Protein AF-0000000075080384 (afdb_homodimer)

Secondary structure (DSSP, 8-state):
-------PPPHHHHHHHHHHHHHHHHHHHHHHHHHHHH---HHHHHHHHHHHHHHHHHS-----PPPPHHHHHHHHHHHHHHHH-TTSHHHHHHHHHHHHHHHHHHHHHHHHHHHIIIIIHHHHHIIIIIIHHHHHHHHHHHHHHHHHHHHHHHHHTT----HHHHHHHHHHHHHHHHHHHHHHHHHHT-HHHHHHHHHHHHHHHHHHHHHHHHHHHHHHHHHHH-/-------PPPHHHHHHHHHHHHHHHHHHHHHHHHHHHH---HHHHHHHHHHHHHHHHHS-----PPPPHHHHHHHHHHHHHHHH-TTSHHHHHHHHHHHHHHHHHHHHHHHHHHHIIIIIHHHHHIIIIIIHHHHHHHHHHHHHHHHHHHHHHHHHTT----HHHHHHHHHHHHHHHHHHHHHHHHHHT-HHHHHHHHHHHHHHHHHHHHHHHHHHHHHHHHHHH-

InterPro domains:
  IPR004148 BAR domain [PF03114] (1-223)
  IPR004148 BAR domain [PS51021] (1-226)
  IPR004148 BAR domain [SM00721] (1-225)
  IPR027267 AH/BAR domain superfamily [G3DSA:1.20.1270.60] (7-226)
  IPR027267 AH/BAR domain superfamily [SSF103657] (1-223)
  IPR050384 Endophilin/SH3RF [PTHR14167] (2-221)

Nearest PDB structures (foldseek):
  2z0v-assembly1_A  TM=9.119E-01  e=9.195E-17  Homo sapiens
  2c08-assembly1_A-2  TM=9.792E-01  e=2.537E-15  Rattus norvegicus
  1zww-assembly1_A  TM=9.748E-01  e=2.133E-14  Mus musculus
  2d4c-assembly2_D  TM=8.026E-01  e=3.864E-14  Homo sapiens
  2d4c-assembly2_C  TM=8.354E-01  e=1.980E-13  Homo sapiens

Organism: Spodoptera litura (NCBI:txid69820)

Sequence (452 aa):
MGGAEGTKLDLDFVEMERKTDVTCELVEELQTKTKEFLQPNPTARAKMAAVKGISKLSGQAKSNTYPQPEGVLGDCMLLYGKKLGEDTVFSNCLIEMGEALKQMADVKYSLDDNIKQNFLEPLHHLQTKDLKEVMHHRKKLQGRRLDFDCKRRRQAKGAHIADDEIRQAEEKFAESLQLAQIGMFNLLDNDVEQVAQLTFFAESLLEYHQQCTEILKGLVSTLMEKMGGAEGTKLDLDFVEMERKTDVTCELVEELQTKTKEFLQPNPTARAKMAAVKGISKLSGQAKSNTYPQPEGVLGDCMLLYGKKLGEDTVFSNCLIEMGEALKQMADVKYSLDDNIKQNFLEPLHHLQTKDLKEVMHHRKKLQGRRLDFDCKRRRQAKGAHIADDEIRQAEEKFAESLQLAQIGMFNLLDNDVEQVAQLTFFAESLLEYHQQCTEILKGLVSTLMEK

Radius of gyration: 34.03 Å; Cα contacts (8 Å, |Δi|>4): 449; chains: 2; bounding box: 51×117×79 Å

Structure (mmCIF, N/CA/C/O backbone):
data_AF-0000000075080384-model_v1
#
loop_
_entity.id
_entity.type
_entity.pdbx_description
1 polymer 'Endophilin-A-like isoform X2'
#
loop_
_atom_site.group_PDB
_atom_site.id
_atom_site.type_symbol
_atom_site.label_atom_id
_atom_site.label_alt_id
_atom_site.label_comp_id
_atom_site.label_asym_id
_atom_site.label_entity_id
_atom_site.label_seq_id
_atom_site.pdbx_PDB_ins_code
_atom_site.Cartn_x
_atom_site.Cartn_y
_atom_site.Cartn_z
_atom_site.occupancy
_atom_site.B_iso_or_equiv
_atom_site.auth_seq_id
_atom_site.auth_comp_id
_atom_site.auth_asym_id
_atom_site.auth_atom_id
_atom_site.pdbx_PDB_model_num
ATOM 1 N N . MET A 1 1 ? -8.391 -41.812 -50.531 1 26.19 1 MET A N 1
ATOM 2 C CA . MET A 1 1 ? -7.055 -41.75 -49.938 1 26.19 1 MET A CA 1
ATOM 3 C C . MET A 1 1 ? -7.133 -41.312 -48.5 1 26.19 1 MET A C 1
ATOM 5 O O . MET A 1 1 ? -7.543 -40.188 -48.219 1 26.19 1 MET A O 1
ATOM 9 N N . GLY A 1 2 ? -7.637 -42.031 -47.5 1 33.47 2 GLY A N 1
ATOM 10 C CA . GLY A 1 2 ? -8.016 -41.75 -46.125 1 33.47 2 GLY A CA 1
ATOM 11 C C . GLY A 1 2 ? -6.879 -41.156 -45.312 1 33.47 2 GLY A C 1
ATOM 12 O O . GLY A 1 2 ? -5.781 -41.719 -45.281 1 33.47 2 GLY A O 1
ATOM 13 N N . GLY A 1 3 ? -6.598 -39.875 -45.219 1 37.41 3 GLY A N 1
ATOM 14 C CA . GLY A 1 3 ? -5.523 -39.156 -44.562 1 37.41 3 GLY A CA 1
ATOM 15 C C . GLY A 1 3 ? -5.164 -39.719 -43.219 1 37.41 3 GLY A C 1
ATOM 16 O O . GLY A 1 3 ? -6.035 -40.188 -42.469 1 37.41 3 GLY A O 1
ATOM 17 N N . ALA A 1 4 ? -4.07 -40.406 -43 1 46.38 4 ALA A N 1
ATOM 18 C CA . ALA A 1 4 ? -3.529 -40.969 -41.781 1 46.38 4 ALA A CA 1
ATOM 19 C C . ALA A 1 4 ? -3.693 -40.031 -40.594 1 46.38 4 ALA A C 1
ATOM 21 O O . ALA A 1 4 ? -3.289 -38.875 -40.688 1 46.38 4 ALA A O 1
ATOM 22 N N . GLU A 1 5 ? -4.777 -40.062 -39.906 1 49.53 5 GLU A N 1
ATOM 23 C CA . GLU A 1 5 ? -5.105 -39.281 -38.719 1 49.53 5 GLU A CA 1
ATOM 24 C C . GLU A 1 5 ? -3.955 -39.281 -37.719 1 49.53 5 GLU A C 1
ATOM 26 O O . GLU A 1 5 ? -3.24 -40.281 -37.594 1 49.53 5 GLU A O 1
ATOM 31 N N . GLY A 1 6 ? -3.264 -38.25 -37.469 1 54.41 6 GLY A N 1
ATOM 32 C CA . GLY A 1 6 ? -2.207 -38.062 -36.5 1 54.41 6 GLY A CA 1
ATOM 33 C C . GLY A 1 6 ? -2.418 -38.844 -35.219 1 54.41 6 GLY A C 1
ATOM 34 O O . GLY A 1 6 ? -3.547 -39.188 -34.875 1 54.41 6 GLY A O 1
ATOM 35 N N . THR A 1 7 ? -1.301 -39.469 -34.625 1 66.88 7 THR A N 1
ATOM 36 C CA . THR A 1 7 ? -1.314 -40.188 -33.375 1 66.88 7 THR A CA 1
ATOM 37 C C . THR A 1 7 ? -2.021 -39.406 -32.281 1 66.88 7 THR A C 1
ATOM 39 O O . THR A 1 7 ? -1.712 -38.219 -32.094 1 66.88 7 THR A O 1
ATOM 42 N N . LYS A 1 8 ? -3.152 -39.969 -31.844 1 70.06 8 LYS A N 1
ATOM 43 C CA . LYS A 1 8 ? -3.918 -39.312 -30.797 1 70.06 8 LYS A CA 1
ATOM 44 C C . LYS A 1 8 ? -3.354 -39.656 -29.406 1 70.06 8 LYS A C 1
ATOM 46 O O . LYS A 1 8 ? -2.955 -40.781 -29.156 1 70.06 8 LYS A O 1
ATOM 51 N N . LEU A 1 9 ? -3.094 -38.625 -28.719 1 74.81 9 LEU A N 1
ATOM 52 C CA . LEU A 1 9 ? -2.723 -38.812 -27.328 1 74.81 9 LEU A CA 1
ATOM 53 C C . LEU A 1 9 ? -3.955 -39.094 -26.469 1 74.81 9 LEU A C 1
ATOM 55 O O . LEU A 1 9 ? -5.062 -38.688 -26.812 1 74.81 9 LEU A O 1
ATOM 59 N N . ASP A 1 10 ? -3.826 -39.875 -25.391 1 81.31 10 ASP A N 1
ATOM 60 C CA . ASP A 1 10 ? -4.953 -40.281 -24.562 1 81.31 10 ASP A CA 1
ATOM 61 C C . ASP A 1 10 ? -5.52 -39.094 -23.781 1 81.31 10 ASP A C 1
ATOM 63 O O . ASP A 1 10 ? -4.871 -38.031 -23.672 1 81.31 10 ASP A O 1
ATOM 67 N N . LEU A 1 11 ? -6.727 -39.125 -23.422 1 81.81 11 LEU A N 1
ATOM 68 C CA . LEU A 1 11 ? -7.488 -38.062 -22.766 1 81.81 11 LEU A CA 1
ATOM 69 C C . LEU A 1 11 ? -6.816 -37.625 -21.469 1 81.81 11 LEU A C 1
ATOM 71 O O . LEU A 1 11 ? -6.832 -36.438 -21.109 1 81.81 11 LEU A O 1
ATOM 75 N N . ASP A 1 12 ? -6.207 -38.562 -20.859 1 84.81 12 ASP A N 1
ATOM 76 C CA . ASP A 1 12 ? -5.508 -38.281 -19.609 1 84.81 12 ASP A CA 1
ATOM 77 C C . ASP A 1 12 ? -4.309 -37.375 -19.859 1 84.81 12 ASP A C 1
ATOM 79 O O . ASP A 1 12 ? -4.039 -36.469 -19.062 1 84.81 12 ASP A O 1
ATOM 83 N N . PHE A 1 13 ? -3.699 -37.656 -20.922 1 89.56 13 PHE A N 1
ATOM 84 C CA . PHE A 1 13 ? -2.551 -36.844 -21.281 1 89.56 13 PHE A CA 1
ATOM 85 C C . PHE A 1 13 ? -2.99 -35.406 -21.625 1 89.56 13 PHE A C 1
ATOM 87 O O . PHE A 1 13 ? -2.369 -34.438 -21.188 1 89.56 13 PHE A O 1
ATOM 94 N N . VAL A 1 14 ? -4.066 -35.281 -22.328 1 89.88 14 VAL A N 1
ATOM 95 C CA . VAL A 1 14 ? -4.578 -34 -22.75 1 89.88 14 VAL A CA 1
ATOM 96 C C . VAL A 1 14 ? -4.98 -33.188 -21.531 1 89.88 14 VAL A C 1
ATOM 98 O O . VAL A 1 14 ? -4.719 -31.969 -21.453 1 89.88 14 VAL A O 1
ATOM 101 N N . GLU A 1 15 ? -5.574 -33.844 -20.641 1 89.12 15 GLU A N 1
ATOM 102 C CA . GLU A 1 15 ? -5.969 -33.156 -19.406 1 89.12 15 GLU A CA 1
ATOM 103 C C . GLU A 1 15 ? -4.746 -32.719 -18.609 1 89.12 15 GLU A C 1
ATOM 105 O O . GLU A 1 15 ? -4.746 -31.625 -18.031 1 89.12 15 GLU A O 1
ATOM 110 N N . MET A 1 16 ? -3.705 -33.5 -18.578 1 88.81 16 MET A N 1
ATOM 111 C CA . MET A 1 16 ? -2.457 -33.156 -17.906 1 88.81 16 MET A CA 1
ATOM 112 C C . MET A 1 16 ? -1.793 -31.969 -18.578 1 88.81 16 MET A C 1
ATOM 114 O O . MET A 1 16 ? -1.247 -31.094 -17.891 1 88.81 16 MET A O 1
ATOM 118 N N . GLU A 1 17 ? -1.895 -31.969 -19.844 1 92.5 17 GLU A N 1
ATOM 119 C CA . GLU A 1 17 ? -1.334 -30.844 -20.609 1 92.5 17 GLU A CA 1
ATOM 120 C C . GLU A 1 17 ? -2.066 -29.547 -20.297 1 92.5 17 GLU A C 1
ATOM 122 O O . GLU A 1 17 ? -1.437 -28.5 -20.109 1 92.5 17 GLU A O 1
ATOM 127 N N . ARG A 1 18 ? -3.332 -29.672 -20.297 1 93.69 18 ARG A N 1
ATOM 128 C CA . ARG A 1 18 ? -4.141 -28.5 -19.984 1 93.69 18 ARG A CA 1
ATOM 129 C C . ARG A 1 18 ? -3.795 -27.953 -18.609 1 93.69 18 ARG A C 1
ATOM 131 O O . ARG A 1 18 ? -3.588 -26.734 -18.469 1 93.69 18 ARG A O 1
ATOM 138 N N . LYS A 1 19 ? -3.746 -28.781 -17.625 1 91.94 19 LYS A N 1
ATOM 139 C CA . LYS A 1 19 ? -3.434 -28.375 -16.266 1 91.94 19 LYS A CA 1
ATOM 140 C C . LYS A 1 19 ? -2.029 -27.781 -16.172 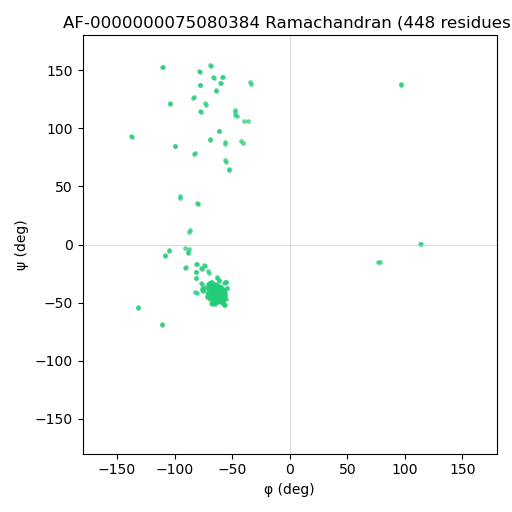1 91.94 19 LYS A C 1
ATOM 142 O O . LYS A 1 19 ? -1.794 -26.828 -15.422 1 91.94 19 LYS A O 1
ATOM 147 N N . THR A 1 20 ? -1.135 -28.391 -16.891 1 94.38 20 THR A N 1
ATOM 148 C CA . THR A 1 20 ? 0.233 -27.891 -16.922 1 94.38 20 THR A CA 1
ATOM 149 C C . THR A 1 20 ? 0.277 -26.484 -17.516 1 94.38 20 THR A C 1
ATOM 151 O O . THR A 1 20 ? 0.967 -25.594 -16.984 1 94.38 20 THR A O 1
ATOM 154 N N . ASP A 1 21 ? -0.479 -26.281 -18.594 1 95.56 21 ASP A N 1
ATOM 155 C CA . ASP A 1 21 ? -0.551 -24.969 -19.219 1 95.56 21 ASP A CA 1
ATOM 156 C C . ASP A 1 21 ? -1.121 -23.938 -18.25 1 95.56 21 ASP A C 1
ATOM 158 O O . ASP A 1 21 ? -0.59 -22.828 -18.125 1 95.56 21 ASP A O 1
ATOM 162 N N . VAL A 1 22 ? -2.156 -24.328 -17.609 1 95.44 22 VAL A N 1
ATOM 163 C CA . VAL A 1 22 ? -2.783 -23.438 -16.641 1 95.44 22 VAL A CA 1
ATOM 164 C C . VAL A 1 22 ? -1.802 -23.125 -15.508 1 95.44 22 VAL A C 1
ATOM 166 O O . VAL A 1 22 ? -1.709 -21.984 -15.055 1 95.44 22 VAL A O 1
ATOM 169 N N . THR A 1 23 ? -1.086 -24.125 -15.008 1 94.31 23 THR A N 1
ATOM 170 C CA . THR A 1 23 ? -0.112 -23.953 -13.938 1 94.31 23 THR A CA 1
ATOM 171 C C . THR A 1 23 ? 0.989 -22.984 -14.359 1 94.31 23 THR A C 1
ATOM 173 O O . THR A 1 23 ? 1.438 -22.156 -13.562 1 94.31 23 THR A O 1
ATOM 176 N N . CYS A 1 24 ? 1.375 -23.109 -15.625 1 95.31 24 CYS A N 1
ATOM 177 C CA . CYS A 1 24 ? 2.393 -22.203 -16.141 1 95.31 24 CYS A CA 1
ATOM 178 C C . CYS A 1 24 ? 1.917 -20.75 -16.094 1 95.31 24 CYS A C 1
ATOM 180 O O . CYS A 1 24 ? 2.641 -19.875 -15.625 1 95.31 24 CYS A O 1
ATOM 182 N N . GLU A 1 25 ? 0.734 -20.531 -16.531 1 96.69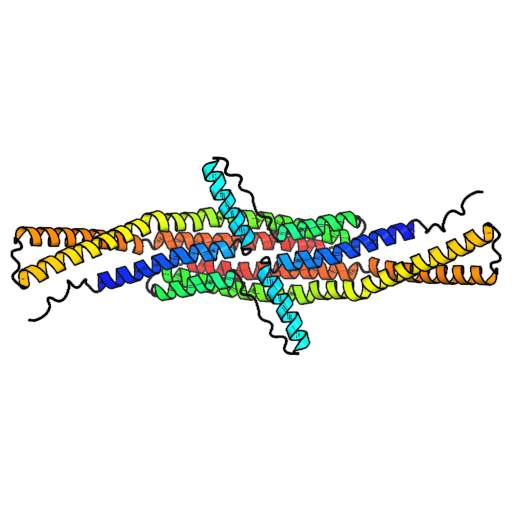 25 GLU A N 1
ATOM 183 C CA . GLU A 1 25 ? 0.151 -19.188 -16.5 1 96.69 25 GLU A CA 1
ATOM 184 C C . GLU A 1 25 ? -0.024 -18.703 -15.062 1 96.69 25 GLU A C 1
ATOM 186 O O . GLU A 1 25 ? 0.264 -17.531 -14.758 1 96.69 25 GLU A O 1
ATOM 191 N N . LEU A 1 26 ? -0.497 -19.594 -14.25 1 96.62 26 LEU A N 1
ATOM 192 C CA . LEU A 1 26 ? -0.732 -19.266 -12.852 1 96.62 26 LEU A CA 1
ATOM 193 C C . LEU A 1 26 ? 0.55 -18.797 -12.18 1 96.62 26 LEU A C 1
ATOM 195 O O . LEU A 1 26 ? 0.556 -17.75 -11.516 1 96.62 26 LEU A O 1
ATOM 199 N N . VAL A 1 27 ? 1.599 -19.562 -12.344 1 96.5 27 VAL A N 1
ATOM 200 C CA . VAL A 1 27 ? 2.865 -19.25 -11.68 1 96.5 27 VAL A CA 1
ATOM 201 C C . VAL A 1 27 ? 3.367 -17.891 -12.148 1 96.5 27 VAL A C 1
ATOM 203 O O . VAL A 1 27 ? 3.836 -17.078 -11.336 1 96.5 27 VAL A O 1
ATOM 206 N N . GLU A 1 28 ? 3.176 -17.609 -13.398 1 96.88 28 GLU A N 1
ATOM 207 C CA . GLU A 1 28 ? 3.602 -16.328 -13.945 1 96.88 28 GLU A CA 1
ATOM 208 C C . GLU A 1 28 ? 2.771 -15.18 -13.383 1 96.88 28 GLU A C 1
ATOM 210 O O . GLU A 1 28 ? 3.322 -14.195 -12.883 1 96.88 28 GLU A O 1
ATOM 215 N N . GLU A 1 29 ? 1.523 -15.297 -13.43 1 97.62 29 GLU A N 1
ATOM 216 C CA . GLU A 1 29 ? 0.622 -14.234 -12.992 1 97.62 29 GLU A CA 1
ATOM 217 C C . GLU A 1 29 ? 0.687 -14.047 -11.477 1 97.62 29 GLU A C 1
ATOM 219 O O . GLU A 1 29 ? 0.589 -12.922 -10.984 1 97.62 29 GLU A O 1
ATOM 224 N N . LEU A 1 30 ? 0.825 -15.141 -10.758 1 97.31 30 LEU A N 1
ATOM 225 C CA . LEU A 1 30 ? 0.91 -15.078 -9.305 1 97.31 30 LEU A CA 1
ATOM 226 C C . LEU A 1 30 ? 2.133 -14.281 -8.867 1 97.31 30 LEU A C 1
ATOM 228 O O . LEU A 1 30 ? 2.053 -13.477 -7.934 1 97.31 30 LEU A O 1
ATOM 232 N N . GLN A 1 31 ? 3.223 -14.516 -9.531 1 97.06 31 GLN A N 1
ATOM 233 C CA . GLN A 1 31 ? 4.43 -13.75 -9.234 1 97.06 31 GLN A CA 1
ATOM 234 C C . GLN A 1 31 ? 4.227 -12.266 -9.5 1 97.06 31 GLN A C 1
ATOM 236 O O . GLN A 1 31 ? 4.555 -11.422 -8.664 1 97.06 31 GLN A O 1
ATOM 241 N N . THR A 1 32 ? 3.639 -11.984 -10.633 1 97 32 THR A N 1
ATOM 242 C CA . THR A 1 32 ? 3.439 -10.602 -11.062 1 97 32 THR A CA 1
ATOM 243 C C . THR A 1 32 ? 2.506 -9.867 -10.109 1 97 32 THR A C 1
ATOM 245 O O . THR A 1 32 ? 2.83 -8.781 -9.633 1 97 32 THR A O 1
ATOM 248 N N . LYS A 1 33 ? 1.395 -10.461 -9.789 1 97.62 33 LYS A N 1
ATOM 249 C CA . LYS A 1 33 ? 0.391 -9.812 -8.953 1 97.62 33 LYS A CA 1
ATOM 250 C C . LYS A 1 33 ? 0.869 -9.695 -7.508 1 97.62 33 LYS A C 1
ATOM 252 O O . LYS A 1 33 ? 0.539 -8.734 -6.812 1 97.62 33 LYS A O 1
ATOM 257 N N . THR A 1 34 ? 1.646 -10.695 -7.039 1 97.81 34 THR A N 1
ATOM 258 C CA . THR A 1 34 ? 2.197 -10.625 -5.691 1 97.81 34 THR A CA 1
ATOM 259 C C . THR A 1 34 ? 3.191 -9.477 -5.574 1 97.81 34 THR A C 1
ATOM 261 O O . THR A 1 34 ? 3.193 -8.75 -4.578 1 97.81 34 THR A O 1
ATOM 264 N N . LYS A 1 35 ? 4.012 -9.312 -6.609 1 95.19 35 LYS A N 1
ATOM 265 C CA . LYS A 1 35 ? 4.953 -8.195 -6.621 1 95.19 35 LYS A CA 1
ATOM 266 C C . LYS A 1 35 ? 4.219 -6.855 -6.594 1 95.19 35 LYS A C 1
ATOM 268 O O . LYS A 1 35 ? 4.629 -5.934 -5.887 1 95.19 35 LYS A O 1
ATOM 273 N N . GLU A 1 36 ? 3.137 -6.766 -7.355 1 94.19 36 GLU A N 1
ATOM 274 C CA . GLU A 1 36 ? 2.318 -5.559 -7.371 1 94.19 36 GLU A CA 1
ATOM 275 C C . GLU A 1 36 ? 1.679 -5.305 -6.008 1 94.19 36 GLU A C 1
ATOM 277 O O . GLU A 1 36 ? 1.569 -4.16 -5.57 1 94.19 36 GLU A O 1
ATOM 282 N N . PHE A 1 37 ? 1.276 -6.395 -5.359 1 96.31 37 PHE A N 1
ATOM 283 C CA . PHE A 1 37 ? 0.683 -6.324 -4.027 1 96.31 37 PHE A CA 1
ATOM 284 C C . PHE A 1 37 ? 1.682 -5.773 -3.018 1 96.31 37 PHE A C 1
ATOM 286 O O . PHE A 1 37 ? 1.345 -4.895 -2.219 1 96.31 37 PHE A O 1
ATOM 293 N N . LEU A 1 38 ? 2.898 -6.246 -3.129 1 94.38 38 LEU A N 1
ATOM 294 C CA . LEU A 1 38 ? 3.928 -5.84 -2.178 1 94.38 38 LEU A CA 1
ATOM 295 C C . LEU A 1 38 ? 4.391 -4.414 -2.457 1 94.38 38 LEU A C 1
ATOM 297 O O . LEU A 1 38 ? 4.676 -3.654 -1.527 1 94.38 38 LEU A O 1
ATOM 301 N N . GLN A 1 39 ? 4.461 -4.109 -3.777 1 91.88 39 GLN A N 1
ATOM 302 C CA . GLN A 1 39 ? 4.898 -2.791 -4.227 1 91.88 39 GLN A CA 1
ATOM 303 C C . GLN A 1 39 ? 4.027 -2.277 -5.367 1 91.88 39 GLN A C 1
ATOM 305 O O . GLN A 1 39 ? 4.355 -2.473 -6.539 1 91.88 39 GLN A O 1
ATOM 310 N N . PRO A 1 40 ? 3.025 -1.54 -4.977 1 90.31 40 PRO A N 1
ATOM 311 C CA . PRO A 1 40 ? 2.053 -1.108 -5.984 1 90.31 40 PRO A CA 1
ATOM 312 C C . PRO A 1 40 ? 2.6 -0.017 -6.902 1 90.31 40 PRO A C 1
ATOM 314 O O . PRO A 1 40 ? 2.029 0.242 -7.965 1 90.31 40 PRO A O 1
ATOM 317 N N . ASN A 1 41 ? 3.635 0.675 -6.547 1 87.25 41 ASN A N 1
ATOM 318 C CA . ASN A 1 41 ? 4.234 1.712 -7.379 1 87.25 41 ASN A CA 1
ATOM 319 C C . ASN A 1 41 ? 5.086 1.111 -8.5 1 87.25 41 ASN A C 1
ATOM 321 O O . ASN A 1 41 ? 6.121 0.499 -8.234 1 87.25 41 ASN A O 1
ATOM 325 N N . PRO A 1 42 ? 4.68 1.29 -9.672 1 86.56 42 PRO A N 1
ATOM 326 C CA . PRO A 1 42 ? 5.41 0.686 -10.781 1 86.56 42 PRO A CA 1
ATOM 327 C C . PRO A 1 42 ? 6.836 1.222 -10.914 1 86.56 42 PRO A C 1
ATOM 329 O O . PRO A 1 42 ? 7.746 0.478 -11.289 1 86.56 42 PRO A O 1
ATOM 332 N N . THR A 1 43 ? 7 2.479 -10.609 1 84.06 43 THR A N 1
ATOM 333 C CA . THR A 1 43 ? 8.328 3.078 -10.695 1 84.06 43 THR A CA 1
ATOM 334 C C . THR A 1 43 ? 9.266 2.463 -9.656 1 84.06 43 THR A C 1
ATOM 336 O O . THR A 1 43 ? 10.43 2.18 -9.961 1 84.06 43 THR A O 1
ATOM 339 N N . ALA A 1 44 ? 8.758 2.275 -8.508 1 82.94 44 ALA A N 1
ATOM 340 C CA . ALA A 1 44 ? 9.547 1.651 -7.453 1 82.94 44 ALA A CA 1
ATOM 341 C C . ALA A 1 44 ? 9.914 0.215 -7.816 1 82.94 44 ALA A C 1
ATOM 343 O O . ALA A 1 44 ? 11.047 -0.218 -7.594 1 82.94 44 ALA A O 1
ATOM 344 N N . ARG A 1 45 ? 9 -0.461 -8.43 1 84.56 45 ARG A N 1
ATOM 345 C CA . ARG A 1 45 ? 9.242 -1.843 -8.828 1 84.56 45 ARG A CA 1
ATOM 346 C C . ARG A 1 45 ? 10.32 -1.917 -9.906 1 84.56 45 ARG A C 1
ATOM 348 O O . ARG A 1 45 ? 11.188 -2.795 -9.867 1 84.56 45 ARG A O 1
ATOM 355 N N . ALA A 1 46 ? 10.219 -1.034 -10.836 1 83.5 46 ALA A N 1
ATOM 356 C CA . ALA A 1 46 ? 11.195 -0.988 -11.914 1 83.5 46 ALA A CA 1
ATOM 357 C C . ALA A 1 46 ? 12.594 -0.688 -11.383 1 83.5 46 ALA A C 1
ATOM 359 O O . ALA A 1 46 ? 13.578 -1.286 -11.82 1 83.5 46 ALA A O 1
ATOM 360 N N . LYS A 1 47 ? 12.664 0.236 -10.516 1 81.5 47 LYS A N 1
ATOM 361 C CA . LYS A 1 47 ? 13.945 0.596 -9.906 1 81.5 47 LYS A CA 1
ATOM 362 C C . LYS A 1 47 ? 14.531 -0.578 -9.133 1 81.5 47 LYS A C 1
ATOM 364 O O . LYS A 1 47 ? 15.734 -0.84 -9.211 1 81.5 47 LYS A O 1
ATOM 369 N N . MET A 1 48 ? 13.719 -1.229 -8.43 1 79.69 48 MET A N 1
ATOM 370 C CA . MET A 1 48 ? 14.156 -2.387 -7.656 1 79.69 48 MET A CA 1
ATOM 371 C C . MET A 1 48 ? 14.688 -3.484 -8.57 1 79.69 48 MET A C 1
ATOM 373 O O . MET A 1 48 ? 15.695 -4.125 -8.266 1 79.69 48 MET A O 1
ATOM 377 N N . ALA A 1 49 ? 14 -3.693 -9.633 1 78.06 49 ALA A N 1
ATOM 378 C CA . ALA A 1 49 ? 14.422 -4.695 -10.609 1 78.06 49 ALA A CA 1
ATOM 379 C C . ALA A 1 49 ? 15.773 -4.332 -11.219 1 78.06 49 ALA A C 1
ATOM 381 O O . ALA A 1 49 ? 16.625 -5.199 -11.414 1 78.06 49 ALA A O 1
ATOM 382 N N . ALA A 1 50 ? 15.922 -3.051 -11.438 1 77 50 ALA A N 1
ATOM 383 C CA . ALA A 1 50 ? 17.172 -2.562 -12.008 1 77 50 ALA A CA 1
ATOM 384 C C . ALA A 1 50 ? 18.344 -2.762 -11.039 1 77 50 ALA A C 1
ATOM 386 O O . ALA A 1 50 ? 19.422 -3.213 -11.438 1 77 50 ALA A O 1
ATOM 387 N N . VAL A 1 51 ? 18.141 -2.41 -9.836 1 76.38 51 VAL A N 1
ATOM 388 C CA . VAL A 1 51 ? 19.188 -2.518 -8.82 1 76.38 51 VAL A CA 1
ATOM 389 C C . VAL A 1 51 ? 19.562 -3.98 -8.625 1 76.38 51 VAL A C 1
ATOM 391 O O . VAL A 1 51 ? 20.75 -4.305 -8.484 1 76.38 51 VAL A O 1
ATOM 394 N N . LYS A 1 52 ? 18.578 -4.836 -8.578 1 75.81 52 LYS A N 1
ATOM 395 C CA . LYS A 1 52 ? 18.844 -6.266 -8.438 1 75.81 52 LYS A CA 1
ATOM 396 C C . LYS A 1 52 ? 19.703 -6.781 -9.594 1 75.81 52 LYS A C 1
ATOM 398 O O . LYS A 1 52 ? 20.609 -7.602 -9.391 1 75.81 52 LYS A O 1
ATOM 403 N N . GLY A 1 53 ? 19.391 -6.32 -10.719 1 72.31 53 GLY A N 1
ATOM 404 C CA . GLY A 1 53 ? 20.203 -6.699 -11.867 1 72.31 53 GLY A CA 1
ATOM 405 C C . GLY A 1 53 ? 21.656 -6.281 -11.742 1 72.31 53 GLY A C 1
ATOM 406 O O . GLY A 1 53 ? 22.562 -7.082 -11.992 1 72.31 53 GLY A O 1
ATOM 407 N N . ILE A 1 54 ? 21.828 -5.102 -11.297 1 68.44 54 ILE A N 1
ATOM 408 C CA . ILE A 1 54 ? 23.172 -4.547 -11.156 1 68.44 54 ILE A CA 1
ATOM 409 C C . ILE A 1 54 ? 23.906 -5.258 -10.023 1 68.44 54 ILE A C 1
ATOM 411 O O . ILE A 1 54 ? 25.109 -5.555 -10.141 1 68.44 54 ILE A O 1
ATOM 415 N N . SER A 1 55 ? 23.234 -5.398 -8.961 1 68.62 55 SER A N 1
ATOM 416 C CA . SER A 1 55 ? 23.859 -6.062 -7.82 1 68.62 55 SER A CA 1
ATOM 417 C C . SER A 1 55 ? 24.328 -7.461 -8.188 1 68.62 55 SER A C 1
ATOM 419 O O . SER A 1 55 ? 25.391 -7.906 -7.719 1 68.62 55 SER A O 1
ATOM 421 N N . LYS A 1 56 ? 23.578 -8.172 -8.844 1 67.38 56 LYS A N 1
ATOM 422 C CA . LYS A 1 56 ? 23.984 -9.5 -9.305 1 67.38 56 LYS A CA 1
ATOM 423 C C . LYS A 1 56 ? 25.266 -9.422 -10.117 1 67.38 56 LYS A C 1
ATOM 425 O O . LYS A 1 56 ? 26.156 -10.273 -9.969 1 67.38 56 LYS A O 1
ATOM 430 N N . LEU A 1 57 ? 25.344 -8.273 -10.789 1 64.88 57 LEU A N 1
ATOM 431 C CA . LEU A 1 57 ? 26.531 -8.094 -11.633 1 64.88 57 LEU A CA 1
ATOM 432 C C . LEU A 1 57 ? 27.719 -7.617 -10.797 1 64.88 57 LEU A C 1
ATOM 434 O O . LEU A 1 57 ? 28.859 -8.008 -11.062 1 64.88 57 LEU A O 1
ATOM 438 N N . SER A 1 58 ? 27.422 -6.73 -9.914 1 62.19 58 SER A N 1
ATOM 439 C CA . SER A 1 58 ? 28.5 -6.117 -9.156 1 62.19 58 SER A CA 1
ATOM 440 C C . SER A 1 58 ? 28.828 -6.926 -7.906 1 62.19 58 SER A C 1
ATOM 442 O O . SER A 1 58 ? 29.906 -6.777 -7.332 1 62.19 58 SER A O 1
ATOM 444 N N . GLY A 1 59 ? 28.062 -7.969 -7.551 1 61.19 59 GLY A N 1
ATOM 445 C CA . GLY A 1 59 ? 28.266 -8.789 -6.363 1 61.19 59 GLY A CA 1
ATOM 446 C C . GLY A 1 59 ? 27.797 -8.117 -5.09 1 61.19 59 GLY A C 1
ATOM 447 O O . GLY A 1 59 ? 27.875 -8.695 -4.008 1 61.19 59 GLY A O 1
ATOM 448 N N . GLN A 1 60 ? 27.562 -6.812 -5.164 1 54.97 60 GLN A N 1
ATOM 449 C CA . GLN A 1 60 ? 27.172 -6.145 -3.928 1 54.97 60 GLN A CA 1
ATOM 450 C C . GLN A 1 60 ? 25.656 -5.953 -3.861 1 54.97 60 GLN A C 1
ATOM 452 O O . GLN A 1 60 ? 25.062 -5.324 -4.742 1 54.97 60 GLN A O 1
ATOM 457 N N . ALA A 1 61 ? 24.938 -6.914 -3.418 1 49.94 61 ALA A N 1
ATOM 458 C CA . ALA A 1 61 ? 23.5 -6.836 -3.248 1 49.94 61 ALA A CA 1
ATOM 459 C C . ALA A 1 61 ? 23.109 -5.668 -2.348 1 49.94 61 ALA A C 1
ATOM 461 O O . ALA A 1 61 ? 23.422 -5.668 -1.152 1 49.94 61 ALA A O 1
ATOM 462 N N . LYS A 1 62 ? 23.188 -4.344 -2.787 1 51 62 LYS A N 1
ATOM 463 C CA . LYS A 1 62 ? 22.656 -3.299 -1.915 1 51 62 LYS A CA 1
ATOM 464 C C . LYS A 1 62 ? 21.141 -3.371 -1.833 1 51 62 LYS A C 1
ATOM 466 O O . LYS A 1 62 ? 20.469 -3.447 -2.857 1 51 62 LYS A O 1
ATOM 471 N N . SER A 1 63 ? 20.609 -4.059 -0.938 1 53 63 SER A N 1
ATOM 472 C CA . SER A 1 63 ? 19.172 -4.098 -0.701 1 53 63 SER A CA 1
ATOM 473 C C . SER A 1 63 ? 18.594 -2.691 -0.537 1 53 63 SER A C 1
ATOM 475 O O . SER A 1 63 ? 18.719 -2.09 0.533 1 53 63 SER A O 1
ATOM 477 N N . ASN A 1 64 ? 18.688 -1.896 -1.641 1 55.59 64 ASN A N 1
ATOM 478 C CA . ASN A 1 64 ? 18.062 -0.587 -1.49 1 55.59 64 ASN A CA 1
ATOM 479 C C . ASN A 1 64 ? 16.562 -0.708 -1.231 1 55.59 64 ASN A C 1
ATOM 481 O O . ASN A 1 64 ? 15.82 -1.191 -2.088 1 55.59 64 ASN A O 1
ATOM 485 N N . THR A 1 65 ? 16.172 -0.639 0.06 1 71.94 65 THR A N 1
ATOM 486 C CA . THR A 1 65 ? 14.766 -0.759 0.427 1 71.94 65 THR A CA 1
ATOM 487 C C . THR A 1 65 ? 14 0.504 0.047 1 71.94 65 THR A C 1
ATOM 489 O O . THR A 1 65 ? 14.539 1.611 0.124 1 71.94 65 THR A O 1
ATOM 492 N N . TYR A 1 66 ? 13.023 0.444 -0.768 1 79.5 66 TYR A N 1
ATOM 493 C CA . TYR A 1 66 ? 12.109 1.529 -1.099 1 79.5 66 TYR A CA 1
ATOM 494 C C . TYR A 1 66 ? 11.383 2.031 0.145 1 79.5 66 TYR A C 1
ATOM 496 O O . TYR A 1 66 ? 11.055 1.247 1.04 1 79.5 66 TYR A O 1
ATOM 504 N N . PRO A 1 67 ? 11.312 3.285 0.129 1 90.69 67 PRO A N 1
ATOM 505 C CA . PRO A 1 67 ? 10.602 3.805 1.299 1 90.69 67 PRO A CA 1
ATOM 506 C C . PRO A 1 67 ? 9.133 3.373 1.339 1 90.69 67 PRO A C 1
ATOM 508 O O . PRO A 1 67 ? 8.438 3.459 0.326 1 90.69 67 PRO A O 1
ATOM 511 N N . GLN A 1 68 ? 8.75 2.922 2.463 1 93.69 68 GLN A N 1
ATOM 512 C CA . GLN A 1 68 ? 7.352 2.566 2.67 1 93.69 68 GLN A CA 1
ATOM 513 C C . GLN A 1 68 ? 6.496 3.811 2.898 1 93.69 68 GLN A C 1
ATOM 515 O O . GLN A 1 68 ? 6.918 4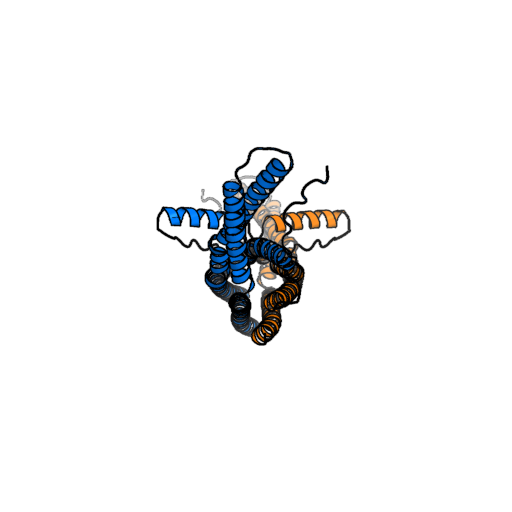.738 3.592 1 93.69 68 GLN A O 1
ATOM 520 N N . PRO A 1 69 ? 5.332 3.857 2.287 1 95.31 69 PRO A N 1
ATOM 521 C CA . PRO A 1 69 ? 4.465 5.02 2.484 1 95.31 69 PRO A CA 1
ATOM 522 C C . PRO A 1 69 ? 4.184 5.305 3.959 1 95.31 69 PRO A C 1
ATOM 524 O O . PRO A 1 69 ? 4.094 6.469 4.359 1 95.31 69 PRO A O 1
ATOM 527 N N . GLU A 1 70 ? 4.023 4.23 4.773 1 96.69 70 GLU A N 1
ATOM 528 C CA . GLU A 1 70 ? 3.83 4.391 6.211 1 96.69 70 GLU A CA 1
ATOM 529 C C . GLU A 1 70 ? 4.996 5.145 6.844 1 96.69 70 GLU A C 1
ATOM 531 O O . GLU A 1 70 ? 4.789 6.039 7.668 1 96.69 70 GLU A O 1
ATOM 536 N N . GLY A 1 71 ? 6.184 4.762 6.422 1 97.44 71 GLY A N 1
ATOM 537 C CA . GLY A 1 71 ? 7.375 5.41 6.957 1 97.44 71 GLY A CA 1
ATOM 538 C C . GLY A 1 71 ? 7.504 6.863 6.535 1 97.44 71 GLY A C 1
ATOM 539 O O . GLY A 1 71 ? 7.906 7.711 7.336 1 97.44 71 GLY A O 1
ATOM 540 N N . VAL A 1 72 ? 7.148 7.164 5.352 1 97.44 72 VAL A N 1
ATOM 541 C CA . VAL A 1 72 ? 7.227 8.516 4.812 1 97.44 72 VAL A CA 1
ATOM 542 C C . VAL A 1 72 ? 6.246 9.422 5.551 1 97.44 72 VAL A C 1
ATOM 544 O O . VAL A 1 72 ? 6.602 10.531 5.957 1 97.44 72 VAL A O 1
ATOM 547 N N . LEU A 1 73 ? 5.059 8.914 5.707 1 98.31 73 LEU A N 1
ATOM 548 C CA . LEU A 1 73 ? 4.062 9.664 6.461 1 98.31 73 LEU A CA 1
ATOM 549 C C . LEU A 1 73 ? 4.504 9.859 7.91 1 98.31 73 LEU A C 1
ATOM 551 O O . LEU A 1 73 ? 4.355 10.945 8.469 1 98.31 73 LEU A O 1
ATOM 555 N N . GLY A 1 74 ? 5.062 8.766 8.461 1 98.62 74 GLY A N 1
ATOM 556 C CA . GLY A 1 74 ? 5.586 8.867 9.812 1 98.62 74 GLY A CA 1
ATOM 557 C C . GLY A 1 74 ? 6.668 9.914 9.961 1 98.62 74 GLY A C 1
ATOM 558 O O . GLY A 1 74 ? 6.645 10.711 10.898 1 98.62 74 GLY A O 1
ATOM 559 N N . ASP A 1 75 ? 7.566 10.016 9.016 1 98.38 75 ASP A N 1
ATOM 560 C CA . ASP A 1 75 ? 8.641 11 9.016 1 98.38 75 ASP A CA 1
ATOM 561 C C . ASP A 1 75 ? 8.094 12.422 8.969 1 98.38 75 ASP A C 1
ATOM 563 O O . ASP A 1 75 ? 8.602 13.312 9.633 1 98.38 75 ASP A O 1
ATOM 567 N N . CYS A 1 76 ? 7.078 12.578 8.18 1 98.25 76 CYS A N 1
ATOM 568 C CA . CYS A 1 76 ? 6.426 13.875 8.055 1 98.25 76 CYS A CA 1
ATOM 569 C C . CYS A 1 76 ? 5.852 14.32 9.398 1 98.25 76 CYS A C 1
ATOM 571 O O . CYS A 1 76 ? 6.066 15.461 9.82 1 98.25 76 CYS A O 1
ATOM 573 N N . MET A 1 77 ? 5.176 13.438 10.086 1 98.06 77 MET A N 1
ATOM 574 C CA . MET A 1 77 ? 4.547 13.758 11.367 1 98.06 77 MET A CA 1
ATOM 575 C C . MET A 1 77 ? 5.594 14.031 12.438 1 98.06 77 MET A C 1
ATOM 577 O O . MET A 1 77 ? 5.438 14.953 13.242 1 98.06 77 MET A O 1
ATOM 581 N N . LEU A 1 78 ? 6.703 13.281 12.336 1 98.06 78 LEU A N 1
ATOM 582 C CA . LEU A 1 78 ? 7.789 13.492 13.289 1 98.06 78 LEU A CA 1
ATOM 583 C C . LEU A 1 78 ? 8.453 14.844 13.07 1 98.06 78 LEU A C 1
ATOM 585 O O . LEU A 1 78 ? 8.703 15.586 14.023 1 98.06 78 LEU A O 1
ATOM 589 N N . LEU A 1 79 ? 8.688 15.109 11.82 1 97.88 79 LEU A N 1
ATOM 590 C CA . LEU A 1 79 ? 9.352 16.359 11.461 1 97.88 79 LEU A CA 1
ATOM 591 C C . LEU A 1 79 ? 8.555 17.562 11.953 1 97.88 79 LEU A C 1
ATOM 593 O O . LEU A 1 79 ? 9.078 18.406 12.688 1 97.88 79 LEU A O 1
ATOM 597 N N . TYR A 1 80 ? 7.305 17.578 11.672 1 96.94 80 TYR A N 1
ATOM 598 C CA . TYR A 1 80 ? 6.496 18.766 11.961 1 96.94 80 TYR A CA 1
ATOM 599 C C . TYR A 1 80 ? 6.074 18.781 13.43 1 96.94 80 TYR A C 1
ATOM 601 O O . TYR A 1 80 ? 5.867 19.844 14.008 1 96.94 80 TYR A O 1
ATOM 609 N N . GLY A 1 81 ? 5.934 17.562 14.031 1 95.62 81 GLY A N 1
ATOM 610 C CA . GLY A 1 81 ? 5.734 17.547 15.469 1 95.62 81 GLY A CA 1
ATOM 611 C C . GLY A 1 81 ? 6.855 18.219 16.234 1 95.62 81 GLY A C 1
ATOM 612 O O . GLY A 1 81 ? 6.605 18.969 17.188 1 95.62 81 GLY A O 1
ATOM 613 N N . LYS A 1 82 ? 8.039 18.016 15.789 1 95.94 82 LYS A N 1
ATOM 614 C CA . LYS A 1 82 ? 9.219 18.609 16.422 1 95.94 82 LYS A CA 1
ATOM 615 C C . LYS A 1 82 ? 9.336 20.078 16.078 1 95.94 82 LYS A C 1
ATOM 617 O O . LYS A 1 82 ? 9.68 20.906 16.938 1 95.94 82 LYS A O 1
ATOM 622 N N . LYS A 1 83 ? 9 20.453 14.844 1 95.06 83 LYS A N 1
ATOM 623 C CA . LYS A 1 83 ? 9.078 21.844 14.391 1 95.06 83 LYS A CA 1
ATOM 624 C C . LYS A 1 83 ? 8.102 22.734 15.156 1 95.06 83 LYS A C 1
ATOM 626 O O . LYS A 1 83 ? 8.383 23.906 15.398 1 95.06 83 LYS A O 1
ATOM 631 N N . LEU A 1 84 ? 6.891 22.156 15.508 1 91.56 84 LEU A N 1
ATOM 632 C CA . LEU A 1 84 ? 5.883 22.922 16.25 1 91.56 84 LEU A CA 1
ATOM 633 C C . LEU A 1 84 ? 6.328 23.156 17.688 1 91.56 84 LEU A C 1
ATOM 635 O O . LEU A 1 84 ? 5.918 24.141 18.297 1 91.56 84 LEU A O 1
ATOM 639 N N . GLY A 1 85 ? 7.18 22.375 18.203 1 87.12 85 GLY A N 1
ATOM 640 C CA . GLY A 1 85 ? 7.566 22.406 19.609 1 87.12 85 GLY A CA 1
ATOM 641 C C . GLY A 1 85 ? 6.816 21.391 20.453 1 87.12 85 GLY A C 1
ATOM 642 O O . GLY A 1 85 ? 5.656 21.078 20.172 1 87.12 85 GLY A O 1
ATOM 643 N N . GLU A 1 86 ? 7.508 20.688 21.359 1 79.69 86 GLU A N 1
ATOM 644 C CA . GLU A 1 86 ? 6.938 19.609 22.172 1 79.69 86 GLU A CA 1
ATOM 645 C C . GLU A 1 86 ? 6.152 20.172 23.359 1 79.69 86 GLU A C 1
ATOM 647 O O . GLU A 1 86 ? 6.055 19.516 24.406 1 79.69 86 GLU A O 1
ATOM 652 N N . ASP A 1 87 ? 5.535 21.312 23.016 1 84.06 87 ASP A N 1
ATOM 653 C CA . ASP A 1 87 ? 4.871 21.984 24.141 1 84.06 87 ASP A CA 1
ATOM 654 C C . ASP A 1 87 ? 3.354 21.859 24.016 1 84.06 87 ASP A C 1
ATOM 656 O O . ASP A 1 87 ? 2.627 22.281 24.922 1 84.06 87 ASP A O 1
ATOM 660 N N . THR A 1 88 ? 2.865 21.375 22.875 1 85.69 88 THR A N 1
ATOM 661 C CA . THR A 1 88 ? 1.422 21.219 22.719 1 85.69 88 THR A CA 1
ATOM 662 C C . THR A 1 88 ? 1.032 19.75 22.688 1 85.69 88 THR A C 1
ATOM 664 O O . THR A 1 88 ? 1.842 18.891 22.312 1 85.69 88 THR A O 1
ATOM 667 N N . VAL A 1 89 ? -0.157 19.484 23.094 1 91.44 89 VAL A N 1
ATOM 668 C CA . VAL A 1 89 ? -0.668 18.125 23.062 1 91.44 89 VAL A CA 1
ATOM 669 C C . VAL A 1 89 ? -0.694 17.594 21.641 1 91.44 89 VAL A C 1
ATOM 671 O O . VAL A 1 89 ? -0.348 16.438 21.375 1 91.44 89 VAL A O 1
ATOM 674 N N . PHE A 1 90 ? -1.002 18.484 20.75 1 93 90 PHE A N 1
ATOM 675 C CA . PHE A 1 90 ? -1.1 18.109 19.344 1 93 90 PHE A CA 1
ATOM 676 C C . PHE A 1 90 ? 0.259 17.672 18.797 1 93 90 PHE A C 1
ATOM 678 O O . PHE A 1 90 ? 0.371 16.641 18.141 1 93 90 PHE A O 1
ATOM 685 N N . SER A 1 91 ? 1.252 18.5 19.078 1 93.56 91 SER A N 1
ATOM 686 C CA . SER A 1 91 ? 2.59 18.172 18.594 1 93.56 91 SER A CA 1
ATOM 687 C C . SER A 1 91 ? 3.061 16.828 19.125 1 93.56 91 SER A C 1
ATOM 689 O O . SER A 1 91 ? 3.672 16.047 18.406 1 93.56 91 SER A O 1
ATOM 691 N N . ASN A 1 92 ? 2.734 16.531 20.359 1 95 92 ASN A N 1
ATOM 692 C CA . ASN A 1 92 ? 3.102 15.258 20.969 1 95 92 ASN A CA 1
ATOM 693 C C . ASN A 1 92 ? 2.359 14.094 20.312 1 95 92 ASN A C 1
ATOM 695 O O . ASN A 1 92 ? 2.939 13.031 20.078 1 95 92 ASN A O 1
ATOM 699 N N . CYS A 1 93 ? 1.075 14.32 20.047 1 96.31 93 CYS A N 1
ATOM 700 C CA . CYS A 1 93 ? 0.28 13.289 19.391 1 96.31 93 CYS A CA 1
ATOM 701 C C . CYS A 1 93 ? 0.817 12.992 18 1 96.31 93 CYS A C 1
ATOM 703 O O . CYS A 1 93 ? 0.854 11.836 17.578 1 96.31 93 CYS A O 1
ATOM 705 N N . LEU A 1 94 ? 1.261 14.031 17.328 1 96.62 94 LEU A N 1
ATOM 706 C CA . LEU A 1 94 ? 1.861 13.875 16 1 96.62 94 LEU A CA 1
ATOM 707 C C . LEU A 1 94 ? 3.117 13.008 16.078 1 96.62 94 LEU A C 1
ATOM 709 O O . LEU A 1 94 ? 3.314 12.125 15.25 1 96.62 94 LEU A O 1
ATOM 713 N N . ILE A 1 95 ? 3.922 13.25 17.047 1 97.75 95 ILE A N 1
ATOM 714 C CA . ILE A 1 95 ? 5.18 12.531 17.219 1 97.75 95 ILE A CA 1
ATOM 715 C C . ILE A 1 95 ? 4.898 11.07 17.547 1 97.75 95 ILE A C 1
ATOM 717 O O . ILE A 1 95 ? 5.512 10.172 16.969 1 97.75 95 ILE A O 1
ATOM 721 N N . GLU A 1 96 ? 3.906 10.828 18.422 1 97.75 96 GLU A N 1
ATOM 722 C CA . GLU A 1 96 ? 3.541 9.461 18.781 1 97.75 96 GLU A CA 1
ATOM 723 C C . GLU A 1 96 ? 3.02 8.695 17.562 1 97.75 96 GLU A C 1
ATOM 725 O O . GLU A 1 96 ? 3.375 7.535 17.344 1 97.75 96 GLU A O 1
ATOM 730 N N . MET A 1 97 ? 2.207 9.336 16.828 1 98.31 97 MET A N 1
ATOM 731 C CA . MET A 1 97 ? 1.664 8.703 15.633 1 98.31 97 MET A CA 1
ATOM 732 C C . MET A 1 97 ? 2.766 8.438 14.609 1 98.31 97 MET A C 1
ATOM 734 O O . MET A 1 97 ? 2.801 7.367 14 1 98.31 97 MET A O 1
ATOM 738 N N . GLY A 1 98 ? 3.6 9.461 14.438 1 98.62 98 GLY A N 1
ATOM 739 C CA . GLY A 1 98 ? 4.715 9.273 13.523 1 98.62 98 GLY A CA 1
ATOM 740 C C . GLY A 1 98 ? 5.586 8.086 13.875 1 98.62 98 GLY A C 1
ATOM 741 O O . GLY A 1 98 ? 5.973 7.309 13 1 98.62 98 GLY A O 1
ATOM 742 N N . GLU A 1 99 ? 5.879 7.934 15.125 1 98.56 99 GLU A N 1
ATOM 743 C CA . GLU A 1 99 ? 6.684 6.805 15.586 1 98.56 99 GLU A CA 1
ATOM 744 C C . GLU A 1 99 ? 5.984 5.477 15.312 1 98.56 99 GLU A C 1
ATOM 746 O O . GLU A 1 99 ? 6.621 4.508 14.891 1 98.56 99 GLU A O 1
ATOM 751 N N . ALA A 1 100 ? 4.711 5.438 15.594 1 98.75 100 ALA A N 1
ATOM 752 C CA . ALA A 1 100 ? 3.932 4.227 15.352 1 98.75 100 ALA A CA 1
ATOM 753 C C . ALA A 1 100 ? 3.951 3.857 13.867 1 98.75 100 ALA A C 1
ATOM 755 O O . ALA A 1 100 ? 4.125 2.688 13.516 1 98.75 100 ALA A O 1
ATOM 756 N N . LEU A 1 101 ? 3.793 4.863 13.016 1 98.69 101 LEU A N 1
ATOM 757 C CA . LEU A 1 101 ? 3.805 4.625 11.578 1 98.69 101 LEU A CA 1
ATOM 758 C C . LEU A 1 101 ? 5.172 4.121 11.117 1 98.69 101 LEU A C 1
ATOM 760 O O . LEU A 1 101 ? 5.258 3.252 10.25 1 98.69 101 LEU A O 1
ATOM 764 N N . LYS A 1 102 ? 6.211 4.629 11.703 1 98.44 102 LYS A N 1
ATOM 765 C CA . LYS A 1 102 ? 7.555 4.16 11.383 1 98.44 102 LYS A CA 1
ATOM 766 C C . LYS A 1 102 ? 7.742 2.701 11.797 1 98.44 102 LYS A C 1
ATOM 768 O O . LYS A 1 102 ? 8.383 1.925 11.086 1 98.44 102 LYS A O 1
ATOM 773 N N . GLN A 1 103 ? 7.23 2.391 12.938 1 98.62 103 GLN A N 1
ATOM 774 C CA . GLN A 1 103 ? 7.277 1.001 13.383 1 98.62 103 GLN A CA 1
ATOM 775 C C . GLN A 1 103 ? 6.52 0.091 12.414 1 98.62 103 GLN A C 1
ATOM 777 O O . GLN A 1 103 ? 6.992 -0.998 12.086 1 98.62 103 GLN A O 1
ATOM 782 N N . MET A 1 104 ? 5.367 0.539 12.016 1 98.5 104 MET A N 1
ATOM 783 C CA . MET A 1 104 ? 4.582 -0.234 11.055 1 98.5 104 MET A CA 1
ATOM 784 C C . MET A 1 104 ? 5.344 -0.41 9.75 1 98.5 104 MET A C 1
ATOM 786 O O . MET A 1 104 ? 5.238 -1.454 9.102 1 98.5 104 MET A O 1
ATOM 790 N N . ALA A 1 105 ? 6.09 0.647 9.344 1 97.81 105 ALA A N 1
ATOM 791 C CA . ALA A 1 105 ? 6.914 0.543 8.148 1 97.81 105 ALA A CA 1
ATOM 792 C C . ALA A 1 105 ? 7.949 -0.571 8.289 1 97.81 105 ALA A C 1
ATOM 794 O O . ALA A 1 105 ? 8.188 -1.325 7.34 1 97.81 105 ALA A O 1
ATOM 795 N N . ASP A 1 106 ? 8.539 -0.666 9.422 1 97.62 106 ASP A N 1
ATOM 796 C CA . ASP A 1 106 ? 9.516 -1.723 9.68 1 97.62 106 ASP A CA 1
ATOM 797 C C . ASP A 1 106 ? 8.867 -3.102 9.57 1 97.62 106 ASP A C 1
ATOM 799 O O . ASP A 1 106 ? 9.477 -4.035 9.039 1 97.62 106 ASP A O 1
ATOM 803 N N . VAL A 1 107 ? 7.664 -3.225 10.133 1 98.25 107 VAL A N 1
ATOM 804 C CA . VAL A 1 107 ? 6.922 -4.48 10.047 1 98.25 107 VAL A CA 1
ATOM 805 C C . VAL A 1 107 ? 6.648 -4.816 8.578 1 98.25 107 VAL A C 1
ATOM 807 O O . VAL A 1 107 ? 6.742 -5.977 8.172 1 98.25 107 VAL A O 1
ATOM 810 N N . LYS A 1 108 ? 6.312 -3.805 7.824 1 97.31 108 LYS A N 1
ATOM 811 C CA . LYS A 1 108 ? 6.043 -4 6.402 1 97.31 108 LYS A CA 1
ATOM 812 C C . LYS A 1 108 ? 7.289 -4.484 5.668 1 97.31 108 LYS A C 1
ATOM 814 O O . LYS A 1 108 ? 7.203 -5.344 4.789 1 97.31 108 LYS A O 1
ATOM 819 N N . TYR A 1 109 ? 8.461 -3.9 5.984 1 95.44 109 TYR A N 1
ATOM 820 C CA . TYR A 1 109 ? 9.711 -4.355 5.387 1 95.44 109 TYR A CA 1
ATOM 821 C C . TYR A 1 109 ? 9.938 -5.84 5.66 1 95.44 109 TYR A C 1
ATOM 823 O O . TYR A 1 109 ? 10.367 -6.582 4.773 1 95.44 109 TYR A O 1
ATOM 831 N N . SER A 1 110 ? 9.656 -6.215 6.852 1 96.69 110 SER A N 1
ATOM 832 C CA . SER A 1 110 ? 9.812 -7.617 7.219 1 96.69 110 SER A CA 1
ATOM 833 C C . SER A 1 110 ? 8.859 -8.5 6.422 1 96.69 110 SER A C 1
ATOM 835 O O . SER A 1 110 ? 9.227 -9.602 6.008 1 96.69 110 SER A O 1
ATOM 837 N N . LEU A 1 111 ? 7.617 -8.055 6.23 1 97.19 111 LEU A N 1
ATOM 838 C CA . LEU A 1 111 ? 6.648 -8.789 5.422 1 97.19 111 LEU A CA 1
ATOM 839 C C . LEU A 1 111 ? 7.164 -8.977 3.998 1 97.19 111 LEU A C 1
ATOM 841 O O . LEU A 1 111 ? 7.113 -10.086 3.457 1 97.19 111 LEU A O 1
ATOM 845 N N . ASP A 1 112 ? 7.648 -7.918 3.375 1 95.06 112 ASP A N 1
ATOM 846 C CA . ASP A 1 112 ? 8.172 -7.961 2.012 1 95.06 112 ASP A CA 1
ATOM 847 C C . ASP A 1 112 ? 9.273 -9.008 1.879 1 95.06 112 ASP A C 1
ATOM 849 O O . ASP A 1 112 ? 9.25 -9.828 0.958 1 95.06 112 ASP A O 1
ATOM 853 N N . ASP A 1 113 ? 10.156 -8.984 2.809 1 94 113 ASP A N 1
ATOM 854 C CA . ASP A 1 113 ? 11.281 -9.914 2.785 1 94 113 ASP A CA 1
ATOM 855 C C . ASP A 1 113 ? 10.797 -11.359 2.916 1 94 113 ASP A C 1
ATOM 857 O O . ASP A 1 113 ? 11.266 -12.242 2.195 1 94 113 ASP A O 1
ATOM 861 N N . ASN A 1 114 ? 9.891 -11.531 3.826 1 96 114 ASN A N 1
ATOM 862 C CA . ASN A 1 114 ? 9.367 -12.867 4.074 1 96 114 ASN A CA 1
ATOM 863 C C . ASN A 1 114 ? 8.664 -13.43 2.842 1 96 114 ASN A C 1
ATOM 865 O O . ASN A 1 114 ? 8.875 -14.586 2.467 1 96 114 ASN A O 1
ATOM 869 N N . ILE A 1 115 ? 7.848 -12.664 2.207 1 96.81 115 ILE A N 1
ATOM 870 C CA . ILE A 1 115 ? 7.082 -13.109 1.051 1 96.81 115 ILE A CA 1
ATOM 871 C C . ILE A 1 115 ? 8.016 -13.344 -0.134 1 96.81 115 ILE A C 1
ATOM 873 O O . ILE A 1 115 ? 7.844 -14.297 -0.892 1 96.81 115 ILE A O 1
ATOM 877 N N . LYS A 1 116 ? 8.977 -12.453 -0.246 1 94.25 116 LYS A N 1
ATOM 878 C CA . LYS A 1 116 ? 9.953 -12.617 -1.315 1 94.25 116 LYS A CA 1
ATOM 879 C C . LYS A 1 116 ? 10.703 -13.938 -1.179 1 94.25 116 LYS A C 1
ATOM 881 O O . LYS A 1 116 ? 10.797 -14.711 -2.137 1 94.25 116 LYS A O 1
ATOM 886 N N . GLN A 1 117 ? 11.156 -14.234 -0.02 1 94.69 117 GLN A N 1
ATOM 887 C CA . GLN A 1 117 ? 12 -15.391 0.231 1 94.69 117 GLN A CA 1
ATOM 888 C C . GLN A 1 117 ? 11.188 -16.688 0.229 1 94.69 117 GLN A C 1
ATOM 890 O O . GLN A 1 117 ? 11.617 -17.688 -0.325 1 94.69 117 GLN A O 1
ATOM 895 N N . ASN A 1 118 ? 10.023 -16.609 0.795 1 94.81 118 ASN A N 1
ATOM 896 C CA . ASN A 1 118 ? 9.328 -17.844 1.104 1 94.81 118 ASN A CA 1
ATOM 897 C C . ASN A 1 118 ? 8.188 -18.109 0.13 1 94.81 118 ASN A C 1
ATOM 899 O O . ASN A 1 118 ? 7.57 -19.188 0.161 1 94.81 118 ASN A O 1
ATOM 903 N N . PHE A 1 119 ? 7.934 -17.234 -0.722 1 96.81 119 PHE A N 1
ATOM 904 C CA . PHE A 1 119 ? 6.832 -17.422 -1.658 1 96.81 119 PHE A CA 1
ATOM 905 C C . PHE A 1 119 ? 7.273 -17.125 -3.084 1 96.81 119 PHE A C 1
ATOM 907 O O . PHE A 1 119 ? 7.207 -17.984 -3.959 1 96.81 119 PHE A O 1
ATOM 914 N N . LEU A 1 120 ? 7.836 -15.93 -3.322 1 96 120 LEU A N 1
ATOM 915 C CA . LEU A 1 120 ? 8.172 -15.5 -4.676 1 96 120 LEU A CA 1
ATOM 916 C C . LEU A 1 120 ? 9.367 -16.281 -5.211 1 96 120 LEU A C 1
ATOM 918 O O . LEU A 1 120 ? 9.359 -16.734 -6.359 1 96 120 LEU A O 1
ATOM 922 N N . GLU A 1 121 ? 10.406 -16.438 -4.387 1 94.94 121 GLU A N 1
ATOM 923 C CA . GLU A 1 121 ? 11.594 -17.141 -4.84 1 94.94 121 GLU A CA 1
ATOM 924 C C . GLU A 1 121 ? 11.273 -18.594 -5.191 1 94.94 121 GLU A C 1
ATOM 926 O O . GLU A 1 121 ? 11.656 -19.078 -6.254 1 94.94 121 GLU A O 1
ATOM 931 N N . PRO A 1 122 ? 10.578 -19.281 -4.305 1 94.69 122 PRO A N 1
ATOM 932 C CA . PRO A 1 122 ? 10.18 -20.641 -4.652 1 94.69 122 PRO A CA 1
ATOM 933 C C . PRO A 1 122 ? 9.352 -20.703 -5.938 1 94.69 122 PRO A C 1
ATOM 935 O O . PRO A 1 122 ? 9.531 -21.609 -6.75 1 94.69 122 PRO A O 1
ATOM 938 N N . LEU A 1 123 ? 8.453 -19.781 -6.176 1 95 123 LEU A N 1
ATOM 939 C CA . LEU A 1 123 ? 7.66 -19.734 -7.398 1 95 123 LEU A CA 1
ATOM 940 C C . LEU A 1 123 ? 8.547 -19.5 -8.617 1 95 123 LEU A C 1
ATOM 942 O O . LEU A 1 123 ? 8.336 -20.094 -9.672 1 95 123 LEU A O 1
ATOM 946 N N . HIS A 1 124 ? 9.5 -18.672 -8.398 1 95.06 124 HIS A N 1
ATOM 947 C CA . HIS A 1 124 ? 10.43 -18.391 -9.484 1 95.06 124 HIS A CA 1
ATOM 948 C C . HIS A 1 124 ? 11.258 -19.625 -9.844 1 95.06 124 HIS A C 1
ATOM 950 O O . HIS A 1 124 ? 11.484 -19.906 -11.023 1 95.06 124 HIS A O 1
ATOM 956 N N . HIS A 1 125 ? 11.688 -20.359 -8.836 1 94.69 125 HIS A N 1
ATOM 957 C CA . HIS A 1 125 ? 12.414 -21.609 -9.062 1 94.69 125 HIS A CA 1
ATOM 958 C C . HIS A 1 125 ? 11.555 -22.609 -9.82 1 94.69 125 HIS A C 1
ATOM 960 O O . HIS A 1 125 ? 12.023 -23.25 -10.758 1 94.69 125 HIS A O 1
ATOM 966 N N . LEU A 1 126 ? 10.32 -22.703 -9.375 1 93.94 126 LEU A N 1
ATOM 967 C CA . LEU A 1 126 ? 9.375 -23.594 -10.062 1 93.94 126 LEU A CA 1
ATOM 968 C C . LEU A 1 126 ? 9.258 -23.203 -11.531 1 93.94 126 LEU A C 1
ATOM 970 O O . LEU A 1 126 ? 9.242 -24.078 -12.406 1 93.94 126 LEU A O 1
ATOM 974 N N . GLN A 1 127 ? 9.203 -21.953 -11.836 1 94.94 127 GLN A N 1
ATOM 975 C CA . GLN A 1 127 ? 9.039 -21.438 -13.188 1 94.94 127 GLN A CA 1
ATOM 976 C C . GLN A 1 127 ? 10.273 -21.703 -14.039 1 94.94 127 GLN A C 1
ATOM 978 O O . GLN A 1 127 ? 10.172 -22.188 -15.164 1 94.94 127 GLN A O 1
ATOM 983 N N . THR A 1 128 ? 11.438 -21.469 -13.492 1 95.56 128 THR A N 1
ATOM 984 C CA . THR A 1 128 ? 12.656 -21.422 -14.289 1 95.56 128 THR A CA 1
ATOM 985 C C . THR A 1 128 ? 13.297 -22.812 -14.375 1 95.56 128 THR A C 1
ATOM 987 O O . THR A 1 128 ? 14.125 -23.062 -15.258 1 95.56 128 THR A O 1
ATOM 990 N N . LYS A 1 129 ? 12.938 -23.641 -13.484 1 94.38 129 LYS A N 1
ATOM 991 C CA . LYS A 1 129 ? 13.531 -24.969 -13.5 1 94.38 129 LYS A CA 1
ATOM 992 C C . LYS A 1 129 ? 12.508 -26.031 -13.898 1 94.38 129 LYS A C 1
ATOM 994 O O . LYS A 1 129 ? 12.469 -26.469 -15.047 1 94.38 129 LYS A O 1
ATOM 999 N N . ASP A 1 130 ? 11.531 -26.312 -13.062 1 93 130 ASP A N 1
ATOM 1000 C CA . ASP A 1 130 ? 10.602 -27.406 -13.25 1 93 130 ASP A CA 1
ATOM 1001 C C . ASP A 1 130 ? 9.703 -27.188 -14.461 1 93 130 ASP A C 1
ATOM 1003 O O . ASP A 1 130 ? 9.562 -28.062 -15.312 1 93 130 ASP A O 1
ATOM 1007 N N . LEU A 1 131 ? 9.094 -26.047 -14.547 1 95 131 LEU A N 1
ATOM 1008 C CA . LEU A 1 131 ? 8.172 -25.75 -15.633 1 95 131 LEU A CA 1
ATOM 1009 C C . LEU A 1 131 ? 8.906 -25.672 -16.969 1 95 131 LEU A C 1
ATOM 1011 O O . LEU A 1 131 ? 8.406 -26.156 -17.984 1 95 131 LEU A O 1
ATOM 1015 N N . LYS A 1 132 ? 10.047 -25.078 -16.922 1 95.44 132 LYS A N 1
ATOM 1016 C CA . LYS A 1 132 ? 10.844 -24.984 -18.141 1 95.44 132 LYS A CA 1
ATOM 1017 C C . LYS A 1 132 ? 11.211 -26.359 -18.672 1 95.44 132 LYS A C 1
ATOM 1019 O O . LYS A 1 132 ? 11.141 -26.609 -19.875 1 95.44 132 LYS A O 1
ATOM 1024 N N . GLU A 1 133 ? 11.602 -27.188 -17.766 1 95.56 133 GLU A N 1
ATOM 1025 C CA . GLU A 1 133 ? 11.961 -28.547 -18.141 1 95.56 133 GLU A CA 1
ATOM 1026 C C . GLU A 1 133 ? 10.766 -29.297 -18.734 1 95.56 133 GLU A C 1
ATOM 1028 O O . GLU A 1 133 ? 10.906 -29.984 -19.75 1 95.56 133 GLU A O 1
ATOM 1033 N N . VAL A 1 134 ? 9.617 -29.172 -18.141 1 95.56 134 VAL A N 1
ATOM 1034 C CA . VAL A 1 134 ? 8.406 -29.844 -18.609 1 95.56 134 VAL A CA 1
ATOM 1035 C C . VAL A 1 134 ? 8.047 -29.312 -20 1 95.56 134 VAL A C 1
ATOM 1037 O O . VAL A 1 134 ? 7.703 -30.094 -20.891 1 95.56 134 VAL A O 1
ATOM 1040 N N . MET A 1 135 ? 8.188 -28.031 -20.156 1 95.69 135 MET A N 1
ATOM 1041 C CA . MET A 1 135 ? 7.867 -27.438 -21.453 1 95.69 135 MET A CA 1
ATOM 1042 C C . MET A 1 135 ? 8.852 -27.891 -22.531 1 95.69 135 MET A C 1
ATOM 1044 O O . MET A 1 135 ? 8.477 -28.078 -23.688 1 95.69 135 MET A O 1
ATOM 1048 N N . HIS A 1 136 ? 10.109 -28.062 -22.109 1 96.25 136 HIS A N 1
ATOM 1049 C CA . HIS A 1 136 ? 11.125 -28.578 -23.016 1 96.25 136 HIS A CA 1
ATOM 1050 C C . HIS A 1 136 ? 10.773 -29.984 -23.5 1 96.25 136 HIS A C 1
ATOM 1052 O O . HIS A 1 136 ? 10.828 -30.266 -24.703 1 96.25 136 HIS A O 1
ATOM 1058 N N . HIS A 1 137 ? 10.359 -30.812 -22.578 1 95.88 137 HIS A N 1
ATOM 1059 C CA . HIS A 1 137 ? 9.961 -32.156 -22.922 1 95.88 137 HIS A CA 1
ATOM 1060 C C . HIS A 1 137 ? 8.734 -32.156 -23.828 1 95.88 137 HIS A C 1
ATOM 1062 O O . HIS A 1 137 ? 8.648 -32.969 -24.766 1 95.88 137 HIS A O 1
ATOM 1068 N N . ARG A 1 138 ? 7.84 -31.281 -23.547 1 95.06 138 ARG A N 1
ATOM 1069 C CA . ARG A 1 138 ? 6.621 -31.188 -24.359 1 95.06 138 ARG A CA 1
ATOM 1070 C C . ARG A 1 138 ? 6.934 -30.734 -25.781 1 95.06 138 ARG A C 1
ATOM 1072 O O . ARG A 1 138 ? 6.352 -31.234 -26.734 1 95.06 138 ARG A O 1
ATOM 1079 N N . LYS A 1 139 ? 7.816 -29.781 -25.906 1 96.12 139 LYS A N 1
ATOM 1080 C CA . LYS A 1 139 ? 8.234 -29.328 -27.219 1 96.12 139 LYS A CA 1
ATOM 1081 C C . LYS A 1 139 ? 8.922 -30.438 -28 1 96.12 139 LYS A C 1
ATOM 1083 O O . LYS A 1 139 ? 8.656 -30.609 -29.203 1 96.12 139 LYS A O 1
ATOM 1088 N N . LYS A 1 140 ? 9.789 -31.156 -27.297 1 96.69 140 LYS A N 1
ATOM 1089 C CA . LYS A 1 140 ? 10.469 -32.281 -27.922 1 96.69 140 LYS A CA 1
ATOM 1090 C C . LYS A 1 140 ? 9.461 -33.344 -28.359 1 96.69 140 LYS A C 1
ATOM 1092 O O . LYS A 1 140 ? 9.609 -33.938 -29.438 1 96.69 140 LYS A O 1
ATOM 1097 N N . LEU A 1 141 ? 8.484 -33.594 -27.531 1 95.62 141 LEU A N 1
ATOM 1098 C CA . LEU A 1 141 ? 7.43 -34.562 -27.828 1 95.62 141 LEU A CA 1
ATOM 1099 C C . LEU A 1 141 ? 6.684 -34.156 -29.109 1 95.62 141 LEU A C 1
ATOM 1101 O O . LEU A 1 141 ? 6.438 -35 -29.969 1 95.62 141 LEU A O 1
ATOM 1105 N N . GLN A 1 142 ? 6.293 -32.906 -29.234 1 94.19 142 GLN A N 1
ATOM 1106 C CA . GLN A 1 142 ? 5.586 -32.438 -30.422 1 94.19 142 GLN A CA 1
ATOM 1107 C C . GLN A 1 142 ? 6.418 -32.656 -31.672 1 94.19 142 GLN A C 1
ATOM 1109 O O . GLN A 1 142 ? 5.895 -33.094 -32.719 1 94.19 142 GLN A O 1
ATOM 1114 N N . GLY A 1 143 ? 7.688 -32.344 -31.578 1 95.44 143 GLY A N 1
ATOM 1115 C CA . GLY A 1 143 ? 8.578 -32.562 -32.688 1 95.44 143 GLY A CA 1
ATOM 1116 C C . GLY A 1 143 ? 8.68 -34.031 -33.094 1 95.44 143 GLY A C 1
ATOM 1117 O O . GLY A 1 143 ? 8.641 -34.344 -34.281 1 95.44 143 GLY A O 1
ATOM 1118 N N . ARG A 1 144 ? 8.867 -34.875 -32.094 1 95.81 144 ARG A N 1
ATOM 1119 C CA . ARG A 1 144 ? 8.984 -36.281 -32.344 1 95.81 144 ARG A CA 1
ATOM 1120 C C . ARG A 1 144 ? 7.688 -36.875 -32.906 1 95.81 144 ARG A C 1
ATOM 1122 O O . ARG A 1 144 ? 7.719 -37.75 -33.75 1 95.81 144 ARG A O 1
ATOM 1129 N N . ARG A 1 145 ? 6.594 -36.375 -32.344 1 94.25 145 ARG A N 1
ATOM 1130 C CA . ARG A 1 145 ? 5.297 -36.781 -32.844 1 94.25 145 ARG A CA 1
ATOM 1131 C C . ARG A 1 145 ? 5.133 -36.406 -34.312 1 94.25 145 ARG A C 1
ATOM 1133 O O . ARG A 1 145 ? 4.695 -37.25 -35.125 1 94.25 145 ARG A O 1
ATOM 1140 N N . LEU A 1 146 ? 5.445 -35.25 -34.688 1 94.25 146 LEU A N 1
ATOM 1141 C CA . LEU A 1 146 ? 5.359 -34.75 -36.062 1 94.25 146 LEU A CA 1
ATOM 1142 C C . LEU A 1 146 ? 6.254 -35.594 -36.969 1 94.25 146 LEU A C 1
ATOM 1144 O O . LEU A 1 146 ? 5.855 -35.938 -38.094 1 94.25 146 LEU A O 1
ATOM 1148 N N . ASP A 1 147 ? 7.492 -35.875 -36.531 1 95.06 147 ASP A N 1
ATOM 1149 C CA . ASP A 1 147 ? 8.43 -36.688 -37.312 1 95.06 147 ASP A CA 1
ATOM 1150 C C . ASP A 1 147 ? 7.871 -38.062 -37.594 1 95.06 147 ASP A C 1
ATOM 1152 O O . ASP A 1 147 ? 7.926 -38.562 -38.719 1 95.06 147 ASP A O 1
ATOM 1156 N N . PHE A 1 148 ? 7.352 -38.656 -36.531 1 95 148 PHE A N 1
ATOM 1157 C CA . PHE A 1 148 ? 6.773 -40 -36.656 1 95 148 PHE A CA 1
ATOM 1158 C C . PHE A 1 148 ? 5.578 -40 -37.594 1 95 148 PHE A C 1
ATOM 1160 O O . PHE A 1 148 ? 5.492 -40.812 -38.5 1 95 148 PHE A O 1
ATOM 1167 N N . ASP A 1 149 ? 4.707 -39.031 -37.406 1 93.31 149 ASP A N 1
ATOM 1168 C CA . ASP A 1 149 ? 3.512 -38.938 -38.25 1 93.31 149 ASP A CA 1
ATOM 1169 C C . ASP A 1 149 ? 3.881 -38.656 -39.688 1 93.31 149 ASP A C 1
ATOM 1171 O O . ASP A 1 149 ? 3.258 -39.219 -40.625 1 93.31 149 ASP A O 1
ATOM 1175 N N . CYS A 1 150 ? 4.855 -37.812 -39.969 1 92.81 150 CYS A N 1
ATOM 1176 C CA . CYS A 1 150 ? 5.293 -37.469 -41.312 1 92.81 150 CYS A CA 1
ATOM 1177 C C . CYS A 1 150 ? 5.859 -38.719 -42.031 1 92.81 150 CYS A C 1
ATOM 1179 O O . CYS A 1 150 ? 5.52 -38.969 -43.156 1 92.81 150 CYS A O 1
ATOM 1181 N N . LYS A 1 151 ? 6.707 -39.469 -41.344 1 93.31 151 LYS A N 1
ATOM 1182 C CA . LYS A 1 151 ? 7.316 -40.656 -41.906 1 93.31 151 LYS A CA 1
ATOM 1183 C C . LYS A 1 151 ? 6.262 -41.719 -42.188 1 93.31 151 LYS A C 1
ATOM 1185 O O . LYS A 1 151 ? 6.316 -42.375 -43.25 1 93.31 151 LYS A O 1
ATOM 1190 N N . ARG A 1 152 ? 5.363 -41.812 -41.25 1 91.25 152 ARG A N 1
ATOM 1191 C CA . ARG A 1 152 ? 4.27 -42.75 -41.438 1 91.25 152 ARG A CA 1
ATOM 1192 C C . ARG A 1 152 ? 3.398 -42.375 -42.625 1 91.25 152 ARG A C 1
ATOM 1194 O O . ARG A 1 152 ? 3.018 -43.219 -43.438 1 91.25 152 ARG A O 1
ATOM 1201 N N . ARG A 1 153 ? 3.059 -41.156 -42.75 1 91.69 153 ARG A N 1
ATOM 1202 C CA . ARG A 1 153 ? 2.221 -40.656 -43.844 1 91.69 153 ARG A CA 1
ATOM 1203 C C . ARG A 1 153 ? 2.904 -40.812 -45.188 1 91.69 153 ARG A C 1
ATOM 1205 O O . ARG A 1 153 ? 2.27 -41.25 -46.156 1 91.69 153 ARG A O 1
ATOM 1212 N N . ARG A 1 154 ? 4.203 -40.531 -45.25 1 92.75 154 ARG A N 1
ATOM 1213 C CA . ARG A 1 154 ? 4.969 -40.656 -46.5 1 92.75 154 ARG A CA 1
ATOM 1214 C C . ARG A 1 154 ? 5.074 -42.094 -46.938 1 92.75 154 ARG A C 1
ATOM 1216 O O . ARG A 1 154 ? 4.957 -42.406 -48.125 1 92.75 154 ARG A O 1
ATOM 1223 N N . GLN A 1 155 ? 5.312 -43 -46 1 90.5 155 GLN A N 1
ATOM 1224 C CA . GLN A 1 155 ? 5.375 -44.406 -46.312 1 90.5 155 GLN A CA 1
ATOM 1225 C C . GLN A 1 155 ? 4.043 -44.906 -46.875 1 90.5 155 GLN A C 1
ATOM 1227 O O . GLN A 1 155 ? 4.016 -45.688 -47.812 1 90.5 155 GLN A O 1
ATOM 1232 N N . ALA A 1 156 ? 2.998 -44.469 -46.25 1 89 156 ALA A N 1
ATOM 1233 C CA . ALA A 1 156 ? 1.661 -44.875 -46.688 1 89 156 ALA A CA 1
ATOM 1234 C C . ALA A 1 156 ? 1.368 -44.375 -48.094 1 89 156 ALA A C 1
ATOM 1236 O O . ALA A 1 156 ? 0.618 -45 -48.844 1 89 156 ALA A O 1
ATOM 1237 N N . LYS A 1 157 ? 1.94 -43.312 -48.469 1 91.81 157 LYS A N 1
ATOM 1238 C CA . LYS A 1 157 ? 1.727 -42.719 -49.812 1 91.81 157 LYS A CA 1
ATOM 1239 C C . LYS A 1 157 ? 2.697 -43.312 -50.812 1 91.81 157 LYS A C 1
ATOM 1241 O O . LYS A 1 157 ? 2.742 -42.875 -51.969 1 91.81 157 LYS A O 1
ATOM 1246 N N . GLY A 1 158 ? 3.619 -44.156 -50.438 1 90.75 158 GLY A N 1
ATOM 1247 C CA . GLY A 1 158 ? 4.434 -44.875 -51.406 1 90.75 158 GLY A CA 1
ATOM 1248 C C . GLY A 1 158 ? 5.898 -44.469 -51.344 1 90.75 158 GLY A C 1
ATOM 1249 O O . GLY A 1 158 ? 6.703 -44.969 -52.156 1 90.75 158 GLY A O 1
ATOM 1250 N N . ALA A 1 159 ? 6.137 -43.594 -50.469 1 89.69 159 ALA A N 1
ATOM 1251 C CA . ALA A 1 159 ? 7.543 -43.219 -50.344 1 89.69 159 ALA A CA 1
ATOM 1252 C C . ALA A 1 159 ? 8.375 -44.406 -49.812 1 89.69 159 ALA A C 1
ATOM 1254 O O . ALA A 1 159 ? 7.891 -45.188 -49.031 1 89.69 159 ALA A O 1
ATOM 1255 N N . HIS A 1 160 ? 9.664 -44.562 -50.312 1 92.44 160 HIS A N 1
ATOM 1256 C CA . HIS A 1 160 ? 10.555 -45.656 -49.844 1 92.44 160 HIS A CA 1
ATOM 1257 C C . HIS A 1 160 ? 11.234 -45.281 -48.531 1 92.44 160 HIS A C 1
ATOM 1259 O O . HIS A 1 160 ? 12.406 -44.906 -48.531 1 92.44 160 HIS A O 1
ATOM 1265 N N . ILE A 1 161 ? 10.57 -45.375 -47.469 1 90.5 161 ILE A N 1
ATOM 1266 C CA . ILE A 1 161 ? 11.109 -45.188 -46.125 1 90.5 161 ILE A CA 1
ATOM 1267 C C . ILE A 1 161 ? 11.297 -46.531 -45.438 1 90.5 161 ILE A C 1
ATOM 1269 O O . ILE A 1 161 ? 10.367 -47.344 -45.375 1 90.5 161 ILE A O 1
ATOM 1273 N N . ALA A 1 162 ? 12.484 -46.781 -45.062 1 92.75 162 ALA A N 1
ATOM 1274 C CA . ALA A 1 162 ? 12.82 -48.062 -44.438 1 92.75 162 ALA A CA 1
ATOM 1275 C C . ALA A 1 162 ? 11.992 -48.281 -43.188 1 92.75 162 ALA A C 1
ATOM 1277 O O . ALA A 1 162 ? 11.727 -47.344 -42.438 1 92.75 162 ALA A O 1
ATOM 1278 N N . ASP A 1 163 ? 11.57 -49.531 -42.875 1 91.5 163 ASP A N 1
ATOM 1279 C CA . ASP A 1 163 ? 10.797 -49.875 -41.688 1 91.5 163 ASP A CA 1
ATOM 1280 C C . ASP A 1 163 ? 11.578 -49.562 -40.406 1 91.5 163 ASP A C 1
ATOM 1282 O O . ASP A 1 163 ? 10.984 -49.188 -39.375 1 91.5 163 ASP A O 1
ATOM 1286 N N . ASP A 1 164 ? 12.859 -49.656 -40.469 1 94.19 164 ASP A N 1
ATOM 1287 C CA . ASP A 1 164 ? 13.711 -49.375 -39.344 1 94.19 164 ASP A CA 1
ATOM 1288 C C . ASP A 1 164 ? 13.656 -47.875 -38.938 1 94.19 164 ASP A C 1
ATOM 1290 O O . ASP A 1 164 ? 13.719 -47.531 -37.781 1 94.19 164 ASP A O 1
ATOM 1294 N N . GLU A 1 165 ? 13.492 -47 -39.906 1 94.19 165 GLU A N 1
ATOM 1295 C CA . GLU A 1 165 ? 13.406 -45.562 -39.656 1 94.19 165 GLU A CA 1
ATOM 1296 C C . GLU A 1 165 ? 12.102 -45.219 -38.969 1 94.19 165 GLU A C 1
ATOM 1298 O O . GLU A 1 165 ? 12.078 -44.344 -38.062 1 94.19 165 GLU A O 1
ATOM 1303 N N . ILE A 1 166 ? 11.109 -45.844 -39.312 1 93.94 166 ILE A N 1
ATOM 1304 C CA . ILE A 1 166 ? 9.797 -45.594 -38.719 1 93.94 166 ILE A CA 1
ATOM 1305 C C . ILE A 1 166 ? 9.773 -46.125 -37.281 1 93.94 166 ILE A C 1
ATOM 1307 O O . ILE A 1 166 ? 9.227 -45.469 -36.406 1 93.94 166 ILE A O 1
ATOM 1311 N N . ARG A 1 167 ? 10.375 -47.281 -37.156 1 95.25 167 ARG A N 1
ATOM 1312 C CA . ARG A 1 167 ? 10.445 -47.875 -35.844 1 95.25 167 ARG A CA 1
ATOM 1313 C C . ARG A 1 167 ? 11.242 -46.969 -34.875 1 95.25 167 ARG A C 1
ATOM 1315 O O . ARG A 1 167 ? 10.859 -46.812 -33.719 1 95.25 167 ARG A O 1
ATOM 1322 N N . GLN A 1 168 ? 12.289 -46.438 -35.375 1 96.12 168 GLN A N 1
ATOM 1323 C CA . GLN A 1 168 ? 13.117 -45.531 -34.594 1 96.12 168 GLN A CA 1
ATOM 1324 C C . GLN A 1 168 ? 12.359 -44.25 -34.219 1 96.12 168 GLN A C 1
ATOM 1326 O O . GLN A 1 168 ? 12.461 -43.781 -33.094 1 96.12 168 GLN A O 1
ATOM 1331 N N . ALA A 1 169 ? 11.633 -43.719 -35.125 1 95.19 169 ALA A N 1
ATOM 1332 C CA . ALA A 1 169 ? 10.836 -42.5 -34.875 1 95.19 169 ALA A CA 1
ATOM 1333 C C . ALA A 1 169 ? 9.75 -42.781 -33.844 1 95.19 169 ALA A C 1
ATOM 1335 O O . ALA A 1 169 ? 9.461 -41.938 -33 1 95.19 169 ALA A O 1
ATOM 1336 N N . GLU A 1 170 ? 9.125 -43.875 -33.906 1 94 170 GLU A N 1
ATOM 1337 C CA . GLU A 1 170 ? 8.102 -44.281 -32.969 1 94 170 GLU A CA 1
ATOM 1338 C C . GLU A 1 170 ? 8.672 -44.438 -31.562 1 94 170 GLU A C 1
ATOM 1340 O O . GLU A 1 170 ? 8.031 -44.031 -30.578 1 94 170 GLU A O 1
ATOM 1345 N N . GLU A 1 171 ? 9.867 -45.094 -31.547 1 95.38 171 GLU A N 1
ATOM 1346 C CA . GLU A 1 171 ? 10.531 -45.281 -30.25 1 95.38 171 GLU A CA 1
ATOM 1347 C C . GLU A 1 171 ? 10.875 -43.938 -29.625 1 95.38 171 GLU A C 1
ATOM 1349 O O . GLU A 1 171 ? 10.703 -43.75 -28.422 1 95.38 171 GLU A O 1
ATOM 1354 N N . LYS A 1 172 ? 11.383 -43.062 -30.422 1 96.5 172 LYS A N 1
ATOM 1355 C CA . LYS A 1 172 ? 11.719 -41.719 -29.922 1 96.5 172 LYS A CA 1
ATOM 1356 C C . LYS A 1 172 ? 10.469 -40.969 -29.453 1 96.5 172 LYS A C 1
ATOM 1358 O O . LYS A 1 172 ? 10.508 -40.25 -28.438 1 96.5 172 LYS A O 1
ATOM 1363 N N . PHE A 1 173 ? 9.383 -41.125 -30.172 1 95.75 173 PHE A N 1
ATOM 1364 C CA . PHE A 1 173 ? 8.102 -40.562 -29.797 1 95.75 173 PHE A CA 1
ATOM 1365 C C . PHE A 1 173 ? 7.613 -41.125 -28.469 1 95.75 173 PHE A C 1
ATOM 1367 O O . PHE A 1 173 ? 7.246 -40.375 -27.578 1 95.75 173 PHE A O 1
ATOM 1374 N N . ALA A 1 174 ? 7.68 -42.406 -28.344 1 93.81 174 ALA A N 1
ATOM 1375 C CA . ALA A 1 174 ? 7.223 -43.094 -27.125 1 93.81 174 ALA A CA 1
ATOM 1376 C C . ALA A 1 174 ? 8.047 -42.656 -25.922 1 93.81 174 ALA A C 1
ATOM 1378 O O . ALA A 1 174 ? 7.508 -42.469 -24.828 1 93.81 174 ALA A O 1
ATOM 1379 N N . GLU A 1 175 ? 9.359 -42.531 -26.172 1 95.31 175 GLU A N 1
ATOM 1380 C CA . GLU A 1 175 ? 10.25 -42.094 -25.109 1 95.31 175 GLU A CA 1
ATOM 1381 C C . GLU A 1 175 ? 9.938 -40.656 -24.672 1 95.31 175 GLU A C 1
ATOM 1383 O O . GLU A 1 175 ? 9.898 -40.375 -23.469 1 95.31 175 GLU A O 1
ATOM 1388 N N . SER A 1 176 ? 9.758 -39.812 -25.688 1 95.62 176 SER A N 1
ATOM 1389 C CA . SER A 1 176 ? 9.445 -38.438 -25.391 1 95.62 176 SER A CA 1
ATOM 1390 C C . SER A 1 176 ? 8.086 -38.312 -24.688 1 95.62 176 SER A C 1
ATOM 1392 O O . SER A 1 176 ? 7.906 -37.469 -23.812 1 95.62 176 SER A O 1
ATOM 1394 N N . LEU A 1 177 ? 7.156 -39.125 -25.125 1 93.19 177 LEU A N 1
ATOM 1395 C CA . LEU A 1 177 ? 5.832 -39.125 -24.5 1 93.19 177 LEU A CA 1
ATOM 1396 C C . LEU A 1 177 ? 5.926 -39.5 -23.031 1 93.19 177 LEU A C 1
ATOM 1398 O O . LEU A 1 177 ? 5.324 -38.844 -22.172 1 93.19 177 LEU A O 1
ATOM 1402 N N . GLN A 1 178 ? 6.699 -40.531 -22.766 1 93.31 178 GLN A N 1
ATOM 1403 C CA . GLN A 1 178 ? 6.883 -40.969 -21.406 1 93.31 178 GLN A CA 1
ATOM 1404 C C . GLN A 1 178 ? 7.531 -39.906 -20.547 1 93.31 178 GLN A C 1
ATOM 1406 O O . GLN A 1 178 ? 7.098 -39.656 -19.406 1 93.31 178 GLN A O 1
ATOM 1411 N N . LEU A 1 179 ? 8.555 -39.25 -21.047 1 94.56 179 LEU A N 1
ATOM 1412 C CA . LEU A 1 179 ? 9.266 -38.188 -20.312 1 94.56 179 LEU A CA 1
ATOM 1413 C C . LEU A 1 179 ? 8.344 -37.031 -20.031 1 94.56 179 LEU A C 1
ATOM 1415 O O . LEU A 1 179 ? 8.344 -36.5 -18.906 1 94.56 179 LEU A O 1
ATOM 1419 N N . ALA A 1 180 ? 7.578 -36.625 -21.047 1 95.25 180 ALA A N 1
ATOM 1420 C CA . ALA A 1 180 ? 6.641 -35.531 -20.875 1 95.25 180 ALA A CA 1
ATOM 1421 C C . ALA A 1 180 ? 5.578 -35.844 -19.844 1 95.25 180 ALA A C 1
ATOM 1423 O O . ALA A 1 180 ? 5.227 -35.031 -19 1 95.25 180 ALA A O 1
ATOM 1424 N N . GLN A 1 181 ? 5.105 -37.062 -19.875 1 92.94 181 GLN A N 1
ATOM 1425 C CA . GLN A 1 181 ? 4.09 -37.531 -18.922 1 92.94 181 GLN A CA 1
ATOM 1426 C C . GLN A 1 181 ? 4.625 -37.531 -17.5 1 92.94 181 GLN A C 1
ATOM 1428 O O . GLN A 1 181 ? 3.957 -37.031 -16.578 1 92.94 181 GLN A O 1
ATOM 1433 N N . ILE A 1 182 ? 5.867 -38.031 -17.359 1 92.19 182 ILE A N 1
ATOM 1434 C CA . ILE A 1 182 ? 6.492 -38.094 -16.047 1 92.19 182 ILE A CA 1
ATOM 1435 C C . ILE A 1 182 ? 6.707 -36.688 -15.516 1 92.19 182 ILE A C 1
ATOM 1437 O O . ILE A 1 182 ? 6.406 -36.406 -14.352 1 92.19 182 ILE A O 1
ATOM 1441 N N . GLY A 1 183 ? 7.219 -35.875 -16.375 1 93.19 183 GLY A N 1
ATOM 1442 C CA . GLY A 1 183 ? 7.445 -34.5 -15.984 1 93.19 183 GLY A CA 1
ATOM 1443 C C . GLY A 1 183 ? 6.18 -33.781 -15.555 1 93.19 183 GLY A C 1
ATOM 1444 O O . GLY A 1 183 ? 6.152 -33.125 -14.516 1 93.19 183 GLY A O 1
ATOM 1445 N N . MET A 1 184 ? 5.141 -33.906 -16.359 1 92.81 184 MET A N 1
ATOM 1446 C CA . MET A 1 184 ? 3.875 -33.219 -16.047 1 92.81 184 MET A CA 1
ATOM 1447 C C . MET A 1 184 ? 3.252 -33.812 -14.781 1 92.81 184 MET A C 1
ATOM 1449 O O . MET A 1 184 ? 2.717 -33.062 -13.961 1 92.81 184 MET A O 1
ATOM 1453 N N . PHE A 1 185 ? 3.359 -35.125 -14.633 1 89.56 185 PHE A N 1
ATOM 1454 C CA . PHE A 1 185 ? 2.816 -35.781 -13.445 1 89.56 185 PHE A CA 1
ATOM 1455 C C . PHE A 1 185 ? 3.514 -35.281 -12.188 1 89.56 185 PHE A C 1
ATOM 1457 O O . PHE A 1 185 ? 2.859 -34.969 -11.188 1 89.56 185 PHE A O 1
ATOM 1464 N N . ASN A 1 186 ? 4.848 -35.188 -12.242 1 89.94 186 ASN A N 1
ATOM 1465 C CA . ASN A 1 186 ? 5.621 -34.75 -11.094 1 89.94 186 ASN A CA 1
ATOM 1466 C C . ASN A 1 186 ? 5.27 -33.312 -10.719 1 89.94 186 ASN A C 1
ATOM 1468 O O . ASN A 1 186 ? 5.223 -32.969 -9.539 1 89.94 186 ASN A O 1
ATOM 1472 N N . LEU A 1 187 ? 5.043 -32.562 -11.703 1 90.38 187 LEU A N 1
ATOM 1473 C CA . LEU A 1 187 ? 4.688 -31.156 -11.492 1 90.38 187 LEU A CA 1
ATOM 1474 C C . LEU A 1 187 ? 3.326 -31.047 -10.82 1 90.38 187 LEU A C 1
ATOM 1476 O O . LEU A 1 187 ? 3.168 -30.281 -9.859 1 90.38 187 LEU A O 1
ATOM 1480 N N . LEU A 1 188 ? 2.367 -31.828 -11.281 1 87.19 188 LEU A N 1
ATOM 1481 C CA . LEU A 1 188 ? 0.979 -31.688 -10.852 1 87.19 188 LEU A CA 1
ATOM 1482 C C . LEU A 1 188 ? 0.746 -32.375 -9.523 1 87.19 188 LEU A C 1
ATOM 1484 O O . LEU A 1 188 ? -0.195 -32.062 -8.797 1 87.19 188 LEU A O 1
ATOM 1488 N N . ASP A 1 189 ? 1.604 -33.344 -9.242 1 82.75 189 ASP A N 1
ATOM 1489 C CA . ASP A 1 189 ? 1.444 -34.125 -8 1 82.75 189 ASP A CA 1
ATOM 1490 C C . ASP A 1 189 ? 2.168 -33.438 -6.844 1 82.75 189 ASP A C 1
ATOM 1492 O O . ASP A 1 189 ? 2.299 -34 -5.762 1 82.75 189 ASP A O 1
ATOM 1496 N N . ASN A 1 190 ? 2.619 -32.25 -6.973 1 80.88 190 ASN A N 1
ATOM 1497 C CA . ASN A 1 190 ? 3.346 -31.531 -5.945 1 80.88 190 ASN A CA 1
ATOM 1498 C C . ASN A 1 190 ? 2.416 -30.625 -5.137 1 80.88 190 ASN A C 1
ATOM 1500 O O . ASN A 1 190 ? 2.805 -29.531 -4.723 1 80.88 190 ASN A O 1
ATOM 1504 N N . ASP A 1 191 ? 1.256 -31.016 -4.773 1 79.44 191 ASP A N 1
ATOM 1505 C CA . ASP A 1 191 ? 0.184 -30.281 -4.125 1 79.44 191 ASP A CA 1
ATOM 1506 C C . ASP A 1 191 ? 0.568 -29.891 -2.695 1 79.44 191 ASP A C 1
ATOM 1508 O O . ASP A 1 191 ? 0.325 -28.766 -2.262 1 79.44 191 ASP A O 1
ATOM 1512 N N . VAL A 1 192 ? 1.337 -30.75 -2.053 1 84.06 192 VAL A N 1
ATOM 1513 C CA . VAL A 1 192 ? 1.67 -30.531 -0.646 1 84.06 192 VAL A CA 1
ATOM 1514 C C . VAL A 1 192 ? 2.594 -29.328 -0.508 1 84.06 192 VAL A C 1
ATOM 1516 O O . VAL A 1 192 ? 2.367 -28.453 0.338 1 84.06 192 VAL A O 1
ATOM 1519 N N . GLU A 1 193 ? 3.576 -29.25 -1.364 1 89 193 GLU A N 1
ATOM 1520 C CA . GLU A 1 193 ? 4.535 -28.141 -1.314 1 89 193 GLU A CA 1
ATOM 1521 C C . GLU A 1 193 ? 3.871 -26.812 -1.675 1 89 193 GLU A C 1
ATOM 1523 O O . GLU A 1 193 ? 4.129 -25.797 -1.038 1 89 193 GLU A O 1
ATOM 1528 N N . GLN A 1 194 ? 3.023 -26.844 -2.615 1 89.81 194 GLN A N 1
ATOM 1529 C CA . GLN A 1 194 ? 2.346 -25.641 -3.07 1 89.81 194 GLN A CA 1
ATOM 1530 C C . GLN A 1 194 ? 1.388 -25.109 -2.006 1 89.81 194 GLN A C 1
ATOM 1532 O O . GLN A 1 194 ? 1.333 -23.906 -1.754 1 89.81 194 GLN A O 1
ATOM 1537 N N . VAL A 1 195 ? 0.692 -26 -1.397 1 93.12 195 VAL A N 1
ATOM 1538 C CA . VAL A 1 195 ? -0.235 -25.625 -0.335 1 93.12 195 VAL A CA 1
ATOM 1539 C C . VAL A 1 195 ? 0.541 -25.047 0.847 1 93.12 195 VAL A C 1
ATOM 1541 O O . VAL A 1 195 ? 0.114 -24.062 1.457 1 93.12 195 VAL A O 1
ATOM 1544 N N . ALA A 1 196 ? 1.671 -25.641 1.126 1 93.56 196 ALA A N 1
ATOM 1545 C CA . ALA A 1 196 ? 2.514 -25.156 2.211 1 93.56 196 ALA A CA 1
ATOM 1546 C C . ALA A 1 196 ? 2.973 -23.719 1.94 1 93.56 196 ALA A C 1
ATOM 1548 O O . ALA A 1 196 ? 2.973 -22.875 2.844 1 93.56 196 ALA A O 1
ATOM 1549 N N . GLN A 1 197 ? 3.342 -23.469 0.749 1 94 197 GLN A N 1
ATOM 1550 C CA . GLN A 1 197 ? 3.795 -22.125 0.372 1 94 197 GLN A CA 1
ATOM 1551 C C . GLN A 1 197 ? 2.672 -21.109 0.51 1 94 197 GLN A C 1
ATOM 1553 O O . GLN A 1 197 ? 2.887 -20 1.015 1 94 197 GLN A O 1
ATOM 1558 N N . LEU A 1 198 ? 1.472 -21.484 0.102 1 95.31 198 LEU A N 1
ATOM 1559 C CA . LEU A 1 198 ? 0.311 -20.609 0.226 1 95.31 198 LEU A CA 1
ATOM 1560 C C . LEU A 1 198 ? -0.014 -20.344 1.691 1 95.31 198 LEU A C 1
ATOM 1562 O O . LEU A 1 198 ? -0.352 -19.203 2.061 1 95.31 198 LEU A O 1
ATOM 1566 N N . THR A 1 199 ? 0.107 -21.375 2.432 1 96.31 199 THR A N 1
ATOM 1567 C CA . THR A 1 199 ? -0.162 -21.25 3.861 1 96.31 199 THR A CA 1
ATOM 1568 C C . THR A 1 199 ? 0.84 -20.312 4.52 1 96.31 199 THR A C 1
ATOM 1570 O O . THR A 1 199 ? 0.465 -19.469 5.344 1 96.31 199 THR A O 1
ATOM 1573 N N . PHE A 1 200 ? 2.062 -20.453 4.117 1 95.75 200 PHE A N 1
ATOM 1574 C CA . PHE A 1 200 ? 3.088 -19.562 4.633 1 95.75 200 PHE A CA 1
ATOM 1575 C C . PHE A 1 200 ? 2.783 -18.125 4.258 1 95.75 200 PHE A C 1
ATOM 1577 O O . PHE A 1 200 ? 2.977 -17.203 5.066 1 95.75 200 PHE A O 1
ATOM 1584 N N . PHE A 1 201 ? 2.354 -17.922 3.092 1 97.81 201 PHE A N 1
ATOM 1585 C CA . PHE A 1 201 ? 1.954 -16.594 2.623 1 97.81 201 PHE A CA 1
ATOM 1586 C C . PHE A 1 201 ? 0.849 -16.016 3.5 1 97.81 201 PHE A C 1
ATOM 1588 O O . PHE A 1 201 ? 0.953 -14.891 3.979 1 97.81 201 PHE A O 1
ATOM 1595 N N . ALA A 1 202 ? -0.13 -16.797 3.746 1 98.31 202 ALA A N 1
ATOM 1596 C CA . ALA A 1 202 ? -1.259 -16.375 4.574 1 98.31 202 ALA A CA 1
ATOM 1597 C C . ALA A 1 202 ? -0.812 -16.078 6 1 98.31 202 ALA A C 1
ATOM 1599 O O . ALA A 1 202 ? -1.228 -15.07 6.594 1 98.31 202 ALA A O 1
ATOM 1600 N N . GLU A 1 203 ? 0.036 -16.875 6.488 1 98.25 203 GLU A N 1
ATOM 1601 C CA . GLU A 1 203 ? 0.548 -16.688 7.844 1 98.25 203 GLU A CA 1
ATOM 1602 C C . GLU A 1 203 ? 1.372 -15.406 7.949 1 98.25 203 GLU A C 1
ATOM 1604 O O . GLU A 1 203 ? 1.322 -14.711 8.969 1 98.25 203 GLU A O 1
ATOM 1609 N N . SER A 1 204 ? 2.152 -15.195 6.945 1 98.5 204 SER A N 1
ATOM 1610 C CA . SER A 1 204 ? 2.955 -13.977 6.93 1 98.5 204 SER A CA 1
ATOM 1611 C C . SER A 1 204 ? 2.072 -12.727 6.938 1 98.5 204 SER A C 1
ATOM 1613 O O . SER A 1 204 ? 2.363 -11.758 7.645 1 98.5 204 SER A O 1
ATOM 1615 N N . LEU A 1 205 ? 0.996 -12.758 6.191 1 98.56 205 LEU A N 1
ATOM 1616 C CA . LEU A 1 205 ? 0.042 -11.656 6.191 1 98.56 205 LEU A CA 1
ATOM 1617 C C . LEU A 1 205 ? -0.617 -11.508 7.559 1 98.56 205 LEU A C 1
ATOM 1619 O O . LEU A 1 205 ? -0.779 -10.391 8.055 1 98.56 205 LEU A O 1
ATOM 1623 N N . LEU A 1 206 ? -0.958 -12.641 8.102 1 98.69 206 LEU A N 1
ATOM 1624 C CA . LEU A 1 206 ? -1.584 -12.625 9.422 1 98.69 206 LEU A CA 1
ATOM 1625 C C . LEU A 1 206 ? -0.657 -11.992 10.453 1 98.69 206 LEU A C 1
ATOM 1627 O O . LEU A 1 206 ? -1.075 -11.117 11.219 1 98.69 206 LEU A O 1
ATOM 1631 N N . GLU A 1 207 ? 0.566 -12.391 10.391 1 98.56 207 GLU A N 1
ATOM 1632 C CA . GLU A 1 207 ? 1.549 -11.852 11.328 1 98.56 207 GLU A CA 1
ATOM 1633 C C . GLU A 1 207 ? 1.711 -10.344 11.148 1 98.56 207 GLU A C 1
ATOM 1635 O O . GLU A 1 207 ? 1.79 -9.602 12.133 1 98.56 207 GL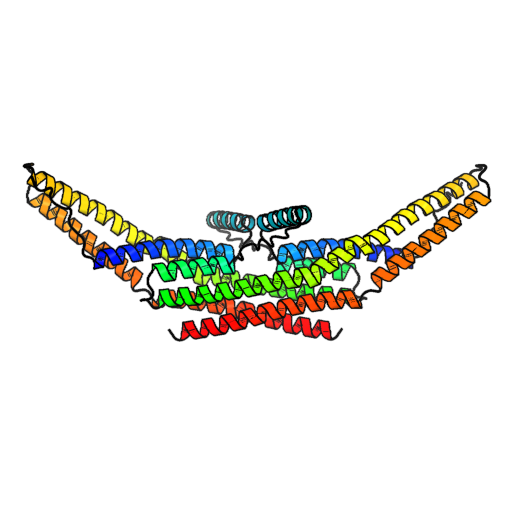U A O 1
ATOM 1640 N N . TYR A 1 208 ? 1.775 -9.93 9.977 1 98.62 208 TYR A N 1
ATOM 1641 C CA . TYR A 1 208 ? 1.901 -8.516 9.656 1 98.62 208 TYR A CA 1
ATOM 1642 C C . TYR A 1 208 ? 0.757 -7.711 10.273 1 98.62 208 TYR A C 1
ATOM 1644 O O . TYR A 1 208 ? 0.987 -6.727 10.977 1 98.62 208 TYR A O 1
ATOM 1652 N N . HIS A 1 209 ? -0.445 -8.109 10.047 1 98.75 209 HIS A N 1
ATOM 1653 C CA . HIS A 1 209 ? -1.61 -7.371 10.523 1 98.75 209 HIS A CA 1
ATOM 1654 C C . HIS A 1 209 ? -1.737 -7.453 12.039 1 98.75 209 HIS A C 1
ATOM 1656 O O . HIS A 1 209 ? -2.191 -6.504 12.68 1 98.75 209 HIS A O 1
ATOM 1662 N N . GLN A 1 210 ? -1.34 -8.586 12.57 1 98.81 210 GLN A N 1
ATOM 1663 C CA . GLN A 1 210 ? -1.349 -8.719 14.023 1 98.81 210 GLN A CA 1
ATOM 1664 C C . GLN A 1 210 ? -0.373 -7.742 14.68 1 98.81 210 GLN A C 1
ATOM 1666 O O . GLN A 1 210 ? -0.706 -7.094 15.672 1 98.81 210 GLN A O 1
ATOM 1671 N N . GLN A 1 211 ? 0.819 -7.664 14.125 1 98.81 211 GLN A N 1
ATOM 1672 C CA . GLN A 1 211 ? 1.822 -6.75 14.664 1 98.81 211 GLN A CA 1
ATOM 1673 C C . GLN A 1 211 ? 1.372 -5.301 14.531 1 98.81 211 GLN A C 1
ATOM 1675 O O . GLN A 1 211 ? 1.534 -4.504 15.461 1 98.81 211 GLN A O 1
ATOM 1680 N N . CYS A 1 212 ? 0.811 -4.965 13.391 1 98.75 212 CYS A N 1
ATOM 1681 C CA . CYS A 1 212 ? 0.303 -3.611 13.195 1 98.75 212 CYS A CA 1
ATOM 1682 C C . CYS A 1 212 ? -0.819 -3.299 14.18 1 98.75 212 CYS A C 1
ATOM 1684 O O . CYS A 1 212 ? -0.887 -2.193 14.719 1 98.75 212 CYS A O 1
ATOM 1686 N N . THR A 1 213 ? -1.666 -4.285 14.414 1 98.88 213 THR A N 1
ATOM 1687 C CA . THR A 1 213 ? -2.748 -4.121 15.375 1 98.88 213 THR A CA 1
ATOM 1688 C C . THR A 1 213 ? -2.193 -3.805 16.766 1 98.88 213 THR A C 1
ATOM 1690 O O . THR A 1 213 ? -2.686 -2.9 17.438 1 98.88 213 THR A O 1
ATOM 1693 N N . GLU A 1 214 ? -1.169 -4.496 17.109 1 98.75 214 GLU A N 1
ATOM 1694 C CA . GLU A 1 214 ? -0.569 -4.285 18.422 1 98.75 214 GLU A CA 1
ATOM 1695 C C . GLU A 1 214 ? 0.032 -2.887 18.531 1 98.75 214 GLU A C 1
ATOM 1697 O O . GLU A 1 214 ? -0.15 -2.207 19.547 1 98.75 214 GLU A O 1
ATOM 1702 N N . ILE A 1 215 ? 0.736 -2.434 17.531 1 98.81 215 ILE A N 1
ATOM 1703 C CA . ILE A 1 215 ? 1.34 -1.106 17.5 1 98.81 215 ILE A CA 1
ATOM 1704 C C . ILE A 1 215 ? 0.252 -0.042 17.609 1 98.81 215 ILE A C 1
ATOM 1706 O O . ILE A 1 215 ? 0.375 0.895 18.406 1 98.81 215 ILE A O 1
ATOM 1710 N N . LEU A 1 216 ? -0.854 -0.248 16.922 1 98.75 216 LEU A N 1
ATOM 1711 C CA . LEU A 1 216 ? -1.914 0.75 16.844 1 98.75 216 LEU A CA 1
ATOM 1712 C C . LEU A 1 216 ? -2.74 0.778 18.125 1 98.75 216 LEU A C 1
ATOM 1714 O O . LEU A 1 216 ? -3.225 1.835 18.531 1 98.75 216 LEU A O 1
ATOM 1718 N N . LYS A 1 217 ? -2.881 -0.396 18.734 1 98.56 217 LYS A N 1
ATOM 1719 C CA . LYS A 1 217 ? -3.547 -0.43 20.031 1 98.56 217 LYS A CA 1
ATOM 1720 C C . LYS A 1 217 ? -2.818 0.447 21.047 1 98.56 217 LYS A C 1
ATOM 1722 O O . LYS A 1 217 ? -3.447 1.214 21.781 1 98.56 217 LYS A O 1
ATOM 1727 N N . GLY A 1 218 ? -1.49 0.255 21.078 1 98.31 218 GLY A N 1
ATOM 1728 C CA . GLY A 1 218 ? -0.688 1.1 21.953 1 98.31 218 GLY A CA 1
ATOM 1729 C C . GLY A 1 218 ? -0.814 2.576 21.625 1 98.31 218 GLY A C 1
ATOM 1730 O O . GLY A 1 218 ? -0.954 3.404 22.531 1 98.31 218 GLY A O 1
ATOM 1731 N N . LEU A 1 219 ? -0.835 2.922 20.375 1 98.38 219 LEU A N 1
ATOM 1732 C CA . LEU A 1 219 ? -0.938 4.309 19.938 1 98.38 219 LEU A CA 1
ATOM 1733 C C . LEU A 1 219 ? -2.279 4.91 20.344 1 98.38 219 LEU A C 1
ATOM 1735 O O . LEU A 1 219 ? -2.328 6 20.906 1 98.38 219 LEU A O 1
ATOM 1739 N N . VAL A 1 220 ? -3.389 4.199 20.016 1 98.12 220 VAL A N 1
ATOM 1740 C CA . VAL A 1 220 ? -4.73 4.699 20.297 1 98.12 220 VAL A CA 1
ATOM 1741 C C . VAL A 1 220 ? -4.895 4.918 21.797 1 98.12 220 VAL A C 1
ATOM 1743 O O . VAL A 1 220 ? -5.457 5.93 22.234 1 98.12 220 VAL A O 1
ATOM 1746 N N . SER A 1 221 ? -4.352 3.979 22.562 1 97.56 221 SER A N 1
ATOM 1747 C CA . SER A 1 221 ? -4.387 4.121 24.016 1 97.56 221 SER A CA 1
ATOM 1748 C C . SER A 1 221 ? -3.641 5.371 24.469 1 97.56 221 SER A C 1
ATOM 1750 O O . SER A 1 221 ? -4.145 6.137 25.297 1 97.56 221 SER A O 1
ATOM 1752 N N . THR A 1 222 ? -2.469 5.633 23.891 1 96.62 222 THR A N 1
ATOM 1753 C CA . THR A 1 222 ? -1.642 6.785 24.219 1 96.62 222 THR A CA 1
ATOM 1754 C C . THR A 1 222 ? -2.344 8.086 23.828 1 96.62 222 THR A C 1
ATOM 1756 O O . THR A 1 222 ? -2.336 9.055 24.594 1 96.62 222 THR A O 1
ATOM 1759 N N . LEU A 1 223 ? -3.021 8.109 22.641 1 95.5 223 LEU A N 1
ATOM 1760 C CA . LEU A 1 223 ? -3.695 9.305 22.156 1 95.5 223 LEU A CA 1
ATOM 1761 C C . LEU A 1 223 ? -4.922 9.625 23 1 95.5 223 LEU A C 1
ATOM 1763 O O . LEU A 1 223 ? -5.227 10.789 23.25 1 95.5 223 LEU A O 1
ATOM 1767 N N . MET A 1 224 ? -5.578 8.594 23.5 1 92 224 MET A N 1
ATOM 1768 C CA . MET A 1 224 ? -6.805 8.781 24.266 1 92 224 MET A CA 1
ATOM 1769 C C . MET A 1 224 ? -6.492 9.266 25.688 1 92 224 MET A C 1
ATOM 1771 O O . MET A 1 224 ? -7.352 9.852 26.344 1 92 224 MET A O 1
ATOM 1775 N N . GLU A 1 225 ? -5.277 9.062 26.172 1 89.81 225 GLU A N 1
ATOM 1776 C CA . GLU A 1 225 ? -4.852 9.5 27.5 1 89.81 225 GLU A CA 1
ATOM 1777 C C . GLU A 1 225 ? -4.473 10.977 27.484 1 89.81 225 GLU A C 1
ATOM 1779 O O . GLU A 1 225 ? -4.398 11.609 28.547 1 89.81 225 GLU A O 1
ATOM 1784 N N . LYS A 1 226 ? -4.258 11.523 26.359 1 84.31 226 LYS A N 1
ATOM 1785 C CA . LYS A 1 226 ? -3.854 12.93 26.281 1 84.31 226 LYS A CA 1
ATOM 1786 C C . LYS A 1 226 ? -5.062 13.852 26.359 1 84.31 226 LYS A C 1
ATOM 1788 O O . LYS A 1 226 ? -5.023 14.883 27.031 1 84.31 226 LYS A O 1
ATOM 1793 N N . MET B 1 1 ? 21.75 60.719 11.039 1 25.64 1 MET B N 1
ATOM 1794 C CA . MET B 1 1 ? 20.375 60.562 10.602 1 25.64 1 MET B CA 1
ATOM 1795 C C . MET B 1 1 ? 19.828 59.188 10.945 1 25.64 1 MET B C 1
ATOM 1797 O O . MET B 1 1 ? 20.297 58.188 10.422 1 25.64 1 MET B O 1
ATOM 1801 N N . GLY B 1 2 ? 19.609 58.781 12.18 1 33.53 2 GLY B N 1
ATOM 1802 C CA . GLY B 1 2 ? 19.328 57.469 12.773 1 33.53 2 GLY B CA 1
ATOM 1803 C C . GLY B 1 2 ? 18.125 56.781 12.172 1 33.53 2 GLY B C 1
ATOM 1804 O O . GLY B 1 2 ? 17.047 57.375 12.07 1 33.53 2 GLY B O 1
ATOM 1805 N N . GLY B 1 3 ? 18.141 56.031 11.109 1 37.84 3 GLY B N 1
ATOM 1806 C CA . GLY B 1 3 ? 17.109 55.344 10.32 1 37.84 3 GLY B CA 1
ATOM 1807 C C . GLY B 1 3 ? 15.992 54.781 11.164 1 37.84 3 GLY B C 1
ATOM 1808 O O . GLY B 1 3 ? 16.219 54.281 12.266 1 37.84 3 GLY B O 1
ATOM 1809 N N . ALA B 1 4 ? 14.812 55.344 11.195 1 48.44 4 ALA B N 1
ATOM 1810 C CA . ALA B 1 4 ? 13.602 54.969 11.922 1 48.44 4 ALA B CA 1
ATOM 1811 C C . ALA B 1 4 ? 13.383 53.469 11.867 1 48.44 4 ALA B C 1
ATOM 1813 O O . ALA B 1 4 ? 13.359 52.875 10.789 1 48.44 4 ALA B O 1
ATOM 1814 N N . GLU B 1 5 ? 13.898 52.688 12.758 1 49.62 5 GLU B N 1
ATOM 1815 C CA . GLU B 1 5 ? 13.773 51.219 12.914 1 49.62 5 GLU B CA 1
ATOM 1816 C C . GLU B 1 5 ? 12.312 50.781 12.805 1 49.62 5 GLU B C 1
ATOM 1818 O O . GLU B 1 5 ? 11.414 51.5 13.234 1 49.62 5 GLU B O 1
ATOM 1823 N N . GLY B 1 6 ? 11.883 50.094 11.805 1 54.22 6 GLY B N 1
ATOM 1824 C CA . GLY B 1 6 ? 10.562 49.5 11.578 1 54.22 6 GLY B CA 1
ATOM 1825 C C . GLY B 1 6 ? 9.898 49.031 12.844 1 54.22 6 GLY B C 1
ATOM 1826 O O . GLY B 1 6 ? 10.578 48.719 13.836 1 54.22 6 GLY B O 1
ATOM 1827 N N . THR B 1 7 ? 8.531 49.281 13 1 67 7 THR B N 1
ATOM 1828 C CA . THR B 1 7 ? 7.723 48.812 14.133 1 67 7 THR B CA 1
ATOM 1829 C C . THR B 1 7 ? 7.973 47.344 14.406 1 67 7 THR B C 1
ATOM 1831 O O . THR B 1 7 ? 7.906 46.5 13.492 1 67 7 THR B O 1
ATOM 1834 N N . LYS B 1 8 ? 8.539 47.094 15.594 1 69.81 8 LYS B N 1
ATOM 1835 C CA . LYS B 1 8 ? 8.82 45.719 15.984 1 69.81 8 LYS B CA 1
ATOM 1836 C C . LYS B 1 8 ? 7.582 45.062 16.594 1 69.81 8 LYS B C 1
ATOM 1838 O O . LYS B 1 8 ? 6.844 45.688 17.359 1 69.81 8 LYS B O 1
ATOM 1843 N N . LEU B 1 9 ? 7.277 43.969 16.031 1 74.69 9 LEU B N 1
ATOM 1844 C CA . LEU B 1 9 ? 6.227 43.188 16.641 1 74.69 9 LEU B CA 1
ATOM 1845 C C . LEU B 1 9 ? 6.758 42.406 17.859 1 74.69 9 LEU B C 1
ATOM 1847 O O . LEU B 1 9 ? 7.953 42.125 17.938 1 74.69 9 LEU B O 1
ATOM 1851 N N . ASP B 1 10 ? 5.938 42.156 18.844 1 81.25 10 ASP B N 1
ATOM 1852 C CA . ASP B 1 10 ? 6.355 41.5 20.094 1 81.25 10 ASP B CA 1
ATOM 1853 C C . ASP B 1 10 ? 6.727 40.062 19.875 1 81.25 10 ASP B C 1
ATOM 1855 O O . ASP B 1 10 ? 6.383 39.469 18.844 1 81.25 10 ASP B O 1
ATOM 1859 N N . LEU B 1 11 ? 7.547 39.531 20.672 1 81.88 11 LEU B N 1
ATOM 1860 C CA . LEU B 1 11 ? 8.109 38.188 20.578 1 81.88 11 LEU B CA 1
ATOM 1861 C C . LEU B 1 11 ? 7.012 37.125 20.531 1 81.88 11 LEU B C 1
ATOM 1863 O O . LEU B 1 11 ? 7.137 36.094 19.844 1 81.88 11 LEU B O 1
ATOM 1867 N N . ASP B 1 12 ? 5.961 37.438 21.203 1 84.81 12 ASP B N 1
ATOM 1868 C CA . ASP B 1 12 ? 4.832 36.5 21.219 1 84.81 12 ASP B CA 1
ATOM 1869 C C . ASP B 1 12 ? 4.18 36.406 19.844 1 84.81 12 ASP B C 1
ATOM 1871 O O . ASP B 1 12 ? 3.779 35.312 19.422 1 84.81 12 ASP B O 1
ATOM 1875 N N . PHE B 1 13 ? 4.145 37.531 19.266 1 89.69 13 PHE B N 1
ATOM 1876 C CA . PHE B 1 13 ? 3.572 37.562 17.922 1 89.69 13 PHE B CA 1
ATOM 1877 C C . PHE B 1 13 ? 4.457 36.812 16.938 1 89.69 13 PHE B C 1
ATOM 1879 O O . PHE B 1 13 ? 3.959 36.031 16.125 1 89.69 13 PHE B O 1
ATOM 1886 N N . VAL B 1 14 ? 5.727 36.969 17.062 1 89.88 14 VAL B N 1
ATOM 1887 C CA . VAL B 1 14 ? 6.68 36.312 16.172 1 89.88 14 VAL B CA 1
ATOM 1888 C C . VAL B 1 14 ? 6.602 34.812 16.344 1 89.88 14 VAL B C 1
ATOM 1890 O O . VAL B 1 14 ? 6.652 34.062 15.367 1 89.88 14 VAL B O 1
ATOM 1893 N N . GLU B 1 15 ? 6.5 34.438 17.531 1 89.19 15 GLU B N 1
ATOM 1894 C CA . GLU B 1 15 ? 6.379 33 17.812 1 89.19 15 GLU B CA 1
ATOM 1895 C C . GLU B 1 15 ? 5.078 32.438 17.25 1 89.19 15 GLU B C 1
ATOM 1897 O O . GLU B 1 15 ? 5.055 31.328 16.719 1 89.19 15 GLU B O 1
ATOM 1902 N N . MET B 1 16 ? 3.99 33.188 17.328 1 88.94 16 MET B N 1
ATOM 1903 C CA . MET B 1 16 ? 2.703 32.781 16.766 1 88.94 16 MET B CA 1
ATOM 1904 C C . MET B 1 16 ? 2.785 32.688 15.25 1 88.94 16 MET B C 1
ATOM 1906 O O . MET B 1 16 ? 2.213 31.75 14.656 1 88.94 16 MET B O 1
ATOM 1910 N N . GLU B 1 17 ? 3.512 33.594 14.711 1 92.5 17 GLU B N 1
ATOM 1911 C CA . GLU B 1 17 ? 3.699 33.562 13.266 1 92.5 17 GLU B CA 1
ATOM 1912 C C . GLU B 1 17 ? 4.477 32.344 12.82 1 92.5 17 GLU B C 1
ATOM 1914 O O . GLU B 1 17 ? 4.125 31.703 11.82 1 92.5 17 GLU B O 1
ATOM 1919 N N . ARG B 1 18 ? 5.5 32.094 13.547 1 93.69 18 ARG B N 1
ATOM 1920 C CA . ARG B 1 18 ? 6.309 30.938 13.234 1 93.69 18 ARG B CA 1
ATOM 1921 C C . ARG B 1 18 ? 5.473 29.656 13.289 1 93.69 18 ARG B C 1
ATOM 1923 O O . ARG B 1 18 ? 5.523 28.828 12.375 1 93.69 18 ARG B O 1
ATOM 1930 N N . LYS B 1 19 ? 4.727 29.484 14.344 1 92 19 LYS B N 1
ATOM 1931 C CA . LYS B 1 19 ? 3.891 28.297 14.523 1 92 19 LYS B CA 1
ATOM 1932 C C . LYS B 1 19 ? 2.828 28.203 13.43 1 92 19 LYS B C 1
ATOM 1934 O O . LYS B 1 19 ? 2.494 27.109 12.969 1 92 19 LYS B O 1
ATOM 1939 N N . THR B 1 20 ? 2.293 29.344 13.094 1 94.38 20 THR B N 1
ATOM 1940 C CA . THR B 1 20 ? 1.299 29.391 12.023 1 94.38 20 THR B CA 1
ATOM 1941 C C . THR B 1 20 ? 1.908 28.938 10.695 1 94.38 20 THR B C 1
ATOM 1943 O O . THR B 1 20 ? 1.293 28.172 9.953 1 94.38 20 THR B O 1
ATOM 1946 N N . ASP B 1 21 ? 3.115 29.422 10.43 1 95.62 21 ASP B N 1
ATOM 1947 C CA . ASP B 1 21 ? 3.812 29.016 9.211 1 95.62 21 ASP B CA 1
ATOM 1948 C C . ASP B 1 21 ? 4.059 27.516 9.195 1 95.62 21 ASP B C 1
ATOM 1950 O O . ASP B 1 21 ? 3.838 26.859 8.172 1 95.62 21 ASP B O 1
ATOM 1954 N N . VAL B 1 22 ? 4.516 27.047 10.297 1 95.44 22 VAL B N 1
ATOM 1955 C CA . VAL B 1 22 ? 4.773 25.609 10.406 1 95.44 22 VAL B CA 1
ATOM 1956 C C . VAL B 1 22 ? 3.469 24.828 10.219 1 95.44 22 VAL B C 1
ATOM 1958 O O . VAL B 1 22 ? 3.447 23.797 9.555 1 95.44 22 VAL B O 1
ATOM 1961 N N . THR B 1 23 ? 2.373 25.281 10.828 1 94.44 23 THR B N 1
ATOM 1962 C CA . THR B 1 23 ? 1.074 24.625 10.711 1 94.44 23 THR B CA 1
ATOM 1963 C C . THR B 1 23 ? 0.613 24.594 9.25 1 94.44 23 THR B C 1
ATOM 1965 O O . THR B 1 23 ? 0.044 23.594 8.797 1 94.44 23 THR B O 1
ATOM 1968 N N . CYS B 1 24 ? 0.883 25.703 8.562 1 95.25 24 CYS B N 1
ATOM 1969 C CA . CYS B 1 24 ? 0.524 25.766 7.148 1 95.25 24 CYS B CA 1
ATOM 1970 C C . CYS B 1 24 ? 1.255 24.688 6.352 1 95.25 24 CYS B C 1
ATOM 1972 O O . CYS B 1 24 ? 0.639 23.969 5.562 1 95.25 24 CYS B O 1
ATOM 1974 N N . GLU B 1 25 ? 2.51 24.562 6.578 1 96.75 25 GLU B N 1
ATOM 1975 C CA . GLU B 1 25 ? 3.309 23.547 5.902 1 96.75 25 GLU B CA 1
ATOM 1976 C C . GLU B 1 25 ? 2.863 22.141 6.297 1 96.75 25 GLU B C 1
ATOM 1978 O O . GLU B 1 25 ? 2.762 21.25 5.445 1 96.75 25 GLU B O 1
ATOM 1983 N N . LEU B 1 26 ? 2.635 21.984 7.566 1 96.69 26 LEU B N 1
ATOM 1984 C CA . LEU B 1 26 ? 2.207 20.703 8.102 1 96.69 26 LEU B CA 1
ATOM 1985 C C . LEU B 1 26 ? 0.929 20.219 7.422 1 96.69 26 LEU B C 1
ATOM 1987 O O . LEU B 1 26 ? 0.853 19.078 6.969 1 96.69 26 LEU B O 1
ATOM 1991 N N . VAL B 1 27 ? -0.056 21.094 7.395 1 96.5 27 VAL B N 1
ATOM 1992 C CA . VAL B 1 27 ? -1.358 20.734 6.844 1 96.5 27 VAL B CA 1
ATOM 1993 C C . VAL B 1 27 ? -1.206 20.328 5.379 1 96.5 27 VAL B C 1
ATOM 1995 O O . VAL B 1 27 ? -1.8 19.344 4.934 1 96.5 27 VAL B O 1
ATOM 1998 N N . GLU B 1 28 ? -0.353 21.031 4.684 1 96.88 28 GLU B N 1
ATOM 1999 C CA . GLU B 1 28 ? -0.115 20.719 3.275 1 96.88 28 GLU B CA 1
ATOM 2000 C C . GLU B 1 28 ? 0.579 19.375 3.113 1 96.88 28 GLU B C 1
ATOM 2002 O O . GLU B 1 28 ? 0.12 18.516 2.35 1 96.88 28 GLU B O 1
ATOM 2007 N N . GLU B 1 29 ? 1.621 19.172 3.793 1 97.69 29 GLU B N 1
ATOM 2008 C CA . GLU B 1 29 ? 2.414 17.953 3.67 1 97.69 29 GLU B CA 1
ATOM 2009 C C . GLU B 1 29 ? 1.652 16.75 4.203 1 97.69 29 GLU B C 1
ATOM 2011 O O . GLU B 1 29 ? 1.763 15.648 3.66 1 97.69 29 GLU B O 1
ATOM 2016 N N . LEU B 1 30 ? 0.91 16.953 5.281 1 97.31 30 LEU B N 1
ATOM 2017 C CA . LEU B 1 30 ? 0.132 15.859 5.871 1 97.31 30 LEU B CA 1
ATOM 2018 C C . LEU B 1 30 ? -0.904 15.336 4.883 1 97.31 30 LEU B C 1
ATOM 2020 O O . LEU B 1 30 ? -1.103 14.125 4.77 1 97.31 30 LEU B O 1
ATOM 2024 N N . GLN B 1 31 ? -1.553 16.234 4.199 1 97.06 31 GLN B N 1
ATOM 2025 C CA . GLN B 1 31 ? -2.52 15.836 3.184 1 97.06 31 GLN B CA 1
ATOM 2026 C C . GLN B 1 31 ? -1.845 15.039 2.07 1 97.06 31 GLN B C 1
ATOM 2028 O O . GLN B 1 31 ? -2.328 13.977 1.682 1 97.06 31 GLN B O 1
ATOM 2033 N N . THR B 1 32 ? -0.723 15.547 1.62 1 97 32 THR B N 1
ATOM 2034 C CA . THR B 1 32 ? -0.003 14.93 0.509 1 97 32 THR B CA 1
ATOM 2035 C C . THR B 1 32 ? 0.482 13.531 0.883 1 97 32 THR B C 1
ATOM 2037 O O . THR B 1 32 ? 0.244 12.57 0.151 1 97 32 THR B O 1
ATOM 2040 N N . LYS B 1 33 ? 1.114 13.406 2.016 1 97.69 33 LYS B N 1
ATOM 2041 C CA . LYS B 1 33 ? 1.693 12.133 2.432 1 97.69 33 LYS B CA 1
ATOM 2042 C C . LYS B 1 33 ? 0.604 11.117 2.787 1 97.69 33 LYS B C 1
ATOM 2044 O O . LYS B 1 33 ? 0.772 9.914 2.574 1 97.69 33 LYS B O 1
ATOM 2049 N N . THR B 1 34 ? -0.522 11.602 3.361 1 97.81 34 THR B N 1
ATOM 2050 C CA . THR B 1 34 ? -1.632 10.703 3.666 1 97.81 34 THR B CA 1
ATOM 2051 C C . THR B 1 34 ? -2.23 10.133 2.385 1 97.81 34 THR B C 1
ATOM 2053 O O . THR B 1 34 ? -2.545 8.938 2.316 1 97.81 34 THR B O 1
ATOM 2056 N N . LYS B 1 35 ? -2.367 10.992 1.362 1 95.19 35 LYS B N 1
ATOM 2057 C CA . LYS B 1 35 ? -2.867 10.523 0.073 1 95.19 35 LYS B CA 1
ATOM 2058 C C . LYS B 1 35 ? -1.938 9.469 -0.528 1 95.19 35 LYS B C 1
ATOM 2060 O O . LYS B 1 35 ? -2.4 8.469 -1.076 1 95.19 35 LYS B O 1
ATOM 2065 N N . GLU B 1 36 ? -0.635 9.711 -0.417 1 94.19 36 GLU B N 1
ATOM 2066 C CA . GLU B 1 36 ? 0.353 8.75 -0.899 1 94.19 36 GLU B CA 1
ATOM 2067 C C . GLU B 1 36 ? 0.267 7.434 -0.129 1 94.19 36 GLU B C 1
ATOM 2069 O O . GLU B 1 36 ? 0.427 6.355 -0.708 1 94.19 36 GLU B O 1
ATOM 2074 N N . PHE B 1 37 ? 0.011 7.543 1.172 1 96.31 37 PHE B N 1
ATOM 2075 C CA . PHE B 1 37 ? -0.139 6.379 2.037 1 96.31 37 PHE B CA 1
ATOM 2076 C C . PHE B 1 37 ? -1.334 5.535 1.608 1 96.31 37 PHE B C 1
ATOM 2078 O O . PHE B 1 37 ? -1.232 4.309 1.509 1 96.31 37 PHE B O 1
ATOM 2085 N N . LEU B 1 38 ? -2.418 6.219 1.311 1 94.31 38 LEU B N 1
ATOM 2086 C CA . LEU B 1 38 ? -3.643 5.52 0.946 1 94.31 38 LEU B CA 1
ATOM 2087 C C . LEU B 1 38 ? -3.537 4.934 -0.458 1 94.31 38 LEU B C 1
ATOM 2089 O O . LEU B 1 38 ? -4.051 3.842 -0.72 1 94.31 38 LEU B O 1
ATOM 2093 N N . GLN B 1 39 ? -2.855 5.711 -1.334 1 91.81 39 GLN B N 1
ATOM 2094 C CA . GLN B 1 39 ? -2.67 5.309 -2.723 1 91.81 39 GLN B CA 1
ATOM 2095 C C . GLN B 1 39 ? -1.249 5.602 -3.197 1 91.81 39 GLN B C 1
ATOM 2097 O O . GLN B 1 39 ? -0.983 6.668 -3.754 1 91.81 39 GLN B O 1
ATOM 2102 N N . PRO B 1 40 ? -0.429 4.605 -3.076 1 90.25 40 PRO B N 1
ATOM 2103 C CA . PRO B 1 40 ? 0.987 4.828 -3.373 1 90.25 40 PRO B CA 1
ATOM 2104 C C . PRO B 1 40 ? 1.265 4.949 -4.871 1 90.25 40 PRO B C 1
ATOM 2106 O O . PRO B 1 40 ? 2.332 5.422 -5.27 1 90.25 40 PRO B O 1
ATOM 2109 N N . ASN B 1 41 ? 0.401 4.52 -5.73 1 87.19 41 ASN B N 1
ATOM 2110 C CA . ASN B 1 41 ? 0.578 4.621 -7.176 1 87.19 41 ASN B CA 1
ATOM 2111 C C . ASN B 1 41 ? 0.277 6.031 -7.676 1 87.19 41 ASN B C 1
ATOM 2113 O O . ASN B 1 41 ? -0.869 6.484 -7.621 1 87.19 41 ASN B O 1
ATOM 2117 N N . PRO B 1 42 ? 1.23 6.672 -8.156 1 86.62 42 PRO B N 1
ATOM 2118 C CA . PRO B 1 42 ? 1.026 8.055 -8.594 1 86.62 42 PRO B CA 1
ATOM 2119 C C . PRO B 1 42 ? 0.041 8.172 -9.758 1 86.62 42 PRO B C 1
ATOM 2121 O O . PRO B 1 42 ? -0.717 9.141 -9.836 1 86.62 42 PRO B O 1
ATOM 2124 N N . THR B 1 43 ? 0.065 7.188 -10.609 1 84.19 43 THR B N 1
ATOM 2125 C CA . THR B 1 43 ? -0.847 7.203 -11.742 1 84.19 43 THR B CA 1
ATOM 2126 C C . THR B 1 43 ? -2.295 7.066 -11.281 1 84.19 43 THR B C 1
ATOM 2128 O O . THR B 1 43 ? -3.184 7.75 -11.789 1 84.19 43 THR B O 1
ATOM 2131 N N . ALA B 1 44 ? -2.486 6.211 -10.359 1 82.94 44 ALA B N 1
ATOM 2132 C CA . ALA B 1 44 ? -3.824 6.027 -9.797 1 82.94 44 ALA B CA 1
ATOM 2133 C C . ALA B 1 44 ? -4.305 7.293 -9.094 1 82.94 44 ALA B C 1
ATOM 2135 O O . ALA B 1 44 ? -5.465 7.688 -9.234 1 82.94 44 ALA B O 1
ATOM 2136 N N . ARG B 1 45 ? -3.404 7.934 -8.414 1 84.69 45 ARG B N 1
ATOM 2137 C CA . ARG B 1 45 ? -3.748 9.164 -7.711 1 84.69 45 ARG B CA 1
ATOM 2138 C C . ARG B 1 45 ? -4.125 10.273 -8.695 1 84.69 45 ARG B C 1
ATOM 2140 O O . ARG B 1 45 ? -5.082 11.016 -8.461 1 84.69 45 ARG B O 1
ATOM 2147 N N . ALA B 1 46 ? -3.373 10.367 -9.734 1 83.44 46 ALA B N 1
ATOM 2148 C CA . ALA B 1 46 ? -3.639 11.375 -10.758 1 83.44 46 ALA B CA 1
ATOM 2149 C C . ALA B 1 46 ? -4.992 11.141 -11.422 1 83.44 46 ALA B C 1
ATOM 2151 O O . ALA B 1 46 ? -5.738 12.086 -11.68 1 83.44 46 ALA B O 1
ATOM 2152 N N . LYS B 1 47 ? -5.242 9.93 -11.734 1 81.69 47 LYS B N 1
ATOM 2153 C CA . LYS B 1 47 ? -6.516 9.578 -12.352 1 81.69 47 LYS B CA 1
ATOM 2154 C C . LYS B 1 47 ? -7.684 9.898 -11.422 1 81.69 47 LYS B C 1
ATOM 2156 O O . LYS B 1 47 ? -8.711 10.422 -11.859 1 81.69 47 LYS B O 1
ATOM 2161 N N . MET B 1 48 ? -7.523 9.609 -10.219 1 79.88 48 MET B N 1
ATOM 2162 C CA . MET B 1 48 ? -8.562 9.883 -9.227 1 79.88 48 MET B CA 1
ATOM 2163 C C . MET B 1 48 ? -8.82 11.383 -9.109 1 79.88 48 MET B C 1
ATOM 2165 O O . MET B 1 48 ? -9.969 11.812 -8.992 1 79.88 48 MET B O 1
ATOM 2169 N N . ALA B 1 49 ? -7.762 12.117 -9.109 1 78.31 49 ALA B N 1
ATOM 2170 C CA . ALA B 1 49 ? -7.875 13.578 -9.039 1 78.31 49 ALA B CA 1
ATOM 2171 C C . ALA B 1 49 ? -8.609 14.125 -10.266 1 78.31 49 ALA B C 1
ATOM 2173 O O . ALA B 1 49 ? -9.438 15.031 -10.141 1 78.31 49 ALA B O 1
ATOM 2174 N N . ALA B 1 50 ? -8.328 13.508 -11.375 1 77.25 50 ALA B N 1
ATOM 2175 C CA . ALA B 1 50 ? -8.969 13.922 -12.617 1 77.25 50 ALA B CA 1
ATOM 2176 C C . ALA B 1 50 ? -10.461 13.617 -12.594 1 77.25 50 ALA B C 1
ATOM 2178 O O . ALA B 1 50 ? -11.281 14.461 -12.977 1 77.25 50 ALA B O 1
ATOM 2179 N N . VAL B 1 51 ? -10.812 12.477 -12.195 1 76.38 51 VAL B N 1
ATOM 2180 C CA . VAL B 1 51 ? -12.211 12.047 -12.156 1 76.38 51 VAL B CA 1
ATOM 2181 C C . VAL B 1 51 ? -12.992 12.938 -11.188 1 76.38 51 VAL B C 1
ATOM 2183 O O . VAL B 1 51 ? -14.125 13.32 -11.469 1 76.38 51 VAL B O 1
ATOM 2186 N N . LYS B 1 52 ? -12.398 13.195 -10.039 1 75.81 52 LYS B N 1
ATOM 2187 C CA . LYS B 1 52 ? -13.039 14.078 -9.07 1 75.81 52 LYS B CA 1
ATOM 2188 C C . LYS B 1 52 ? -13.305 15.453 -9.656 1 75.81 52 LYS B C 1
ATOM 2190 O O . LYS B 1 52 ? -14.352 16.047 -9.414 1 75.81 52 LYS B O 1
ATOM 2195 N N . GLY B 1 53 ? -12.375 15.906 -10.383 1 72.38 53 GLY B N 1
ATOM 2196 C CA . GLY B 1 53 ? -12.562 17.188 -11.047 1 72.38 53 GLY B CA 1
ATOM 2197 C C . GLY B 1 53 ? -13.734 17.188 -12.016 1 72.38 53 GLY B C 1
ATOM 2198 O O . GLY B 1 53 ? -14.562 18.109 -12 1 72.38 53 GLY B O 1
ATOM 2199 N N . ILE B 1 54 ? -13.805 16.156 -12.758 1 68.5 54 ILE B N 1
ATOM 2200 C CA . ILE B 1 54 ? -14.852 16.031 -13.766 1 68.5 54 ILE B CA 1
ATOM 2201 C C . ILE B 1 54 ? -16.203 15.844 -13.086 1 68.5 54 ILE B C 1
ATOM 2203 O O . ILE B 1 54 ? -17.203 16.406 -13.516 1 68.5 54 ILE B O 1
ATOM 2207 N N . SER B 1 55 ? -16.203 14.984 -12.148 1 69.56 55 SER B N 1
ATOM 2208 C CA . SER B 1 55 ? -17.453 14.719 -11.438 1 69.56 55 SER B CA 1
ATOM 2209 C C . SER B 1 55 ? -18.016 15.992 -10.82 1 69.56 55 SER B C 1
ATOM 2211 O O . SER B 1 55 ? -19.234 16.188 -10.797 1 69.56 55 SER B O 1
ATOM 2213 N N . LYS B 1 56 ? -17.25 16.734 -10.219 1 67.31 56 LYS B N 1
ATOM 2214 C CA . LYS B 1 56 ? -17.688 18 -9.664 1 67.31 56 LYS B CA 1
ATOM 2215 C C . LYS B 1 56 ? -18.328 18.875 -10.742 1 67.31 56 LYS B C 1
ATOM 2217 O O . LYS B 1 56 ? -19.359 19.516 -10.484 1 67.31 56 LYS B O 1
ATOM 2222 N N . LEU B 1 57 ? -17.766 18.672 -11.945 1 64.62 57 LEU B N 1
ATOM 2223 C CA . LEU B 1 57 ? -18.281 19.453 -13.055 1 64.62 57 LEU B CA 1
ATOM 2224 C C . LEU B 1 57 ? -19.562 18.844 -13.609 1 64.62 57 LEU B C 1
ATOM 2226 O O . LEU B 1 57 ? -20.484 19.562 -14 1 64.62 57 LEU B O 1
ATOM 2230 N N . SER B 1 58 ? -19.531 17.562 -13.695 1 61.97 58 SER B N 1
ATOM 2231 C CA . SER B 1 58 ? -20.656 16.891 -14.336 1 61.97 58 SER B CA 1
ATOM 2232 C C . SER B 1 58 ? -21.766 16.562 -13.328 1 61.97 58 SER B C 1
ATOM 2234 O O . SER B 1 58 ? -22.906 16.328 -13.711 1 61.97 58 SER B O 1
ATOM 2236 N N . GLY B 1 59 ? -21.578 16.766 -12.023 1 60.66 59 GLY B N 1
ATOM 2237 C CA . GLY B 1 59 ? -22.547 16.469 -10.977 1 60.66 59 GLY B CA 1
ATOM 2238 C C . GLY B 1 59 ? -22.609 15 -10.633 1 60.66 59 GLY B C 1
ATOM 2239 O O . GLY B 1 59 ? -23.359 14.594 -9.75 1 60.66 59 GLY B O 1
ATOM 2240 N N . GLN B 1 60 ? -22.047 14.172 -11.492 1 54.91 60 GLN B N 1
ATOM 2241 C CA . GLN B 1 60 ? -22.172 12.75 -11.203 1 54.91 60 GLN B CA 1
ATOM 2242 C C . GLN B 1 60 ? -20.906 12.211 -10.547 1 54.91 60 GLN B C 1
ATOM 2244 O O . GLN B 1 60 ? -19.812 12.305 -11.109 1 54.91 60 GLN B O 1
ATOM 2249 N N . ALA B 1 61 ? -20.781 12.336 -9.281 1 49.62 61 ALA B N 1
ATOM 2250 C CA . ALA B 1 61 ? -19.641 11.812 -8.516 1 49.62 61 ALA B CA 1
ATOM 2251 C C . ALA B 1 61 ? -19.469 10.312 -8.758 1 49.62 61 ALA B C 1
ATOM 2253 O O . ALA B 1 61 ? -20.297 9.508 -8.328 1 49.62 61 ALA B O 1
ATOM 2254 N N . LYS B 1 62 ? -19 9.82 -10 1 51.31 62 LYS B N 1
ATOM 2255 C CA . LYS B 1 62 ? -18.734 8.391 -10.094 1 51.31 62 LYS B CA 1
ATOM 2256 C C . LYS B 1 62 ? -17.516 8 -9.258 1 51.31 62 LYS B C 1
ATOM 2258 O O . LYS B 1 62 ? -16.469 8.633 -9.359 1 51.31 62 LYS B O 1
ATOM 2263 N N . SER B 1 63 ? -17.672 7.672 -8.055 1 52.97 63 SER B N 1
ATOM 2264 C CA . SER B 1 63 ? -16.578 7.18 -7.215 1 52.97 63 SER B CA 1
ATOM 2265 C C . SER B 1 63 ? -15.852 6.02 -7.883 1 52.97 63 SER B C 1
ATOM 2267 O O . SER B 1 63 ? -16.328 4.883 -7.859 1 52.97 63 SER B O 1
ATOM 2269 N N . ASN B 1 64 ? -15.195 6.344 -9.031 1 55.69 64 ASN B N 1
ATOM 2270 C CA . ASN B 1 64 ? -14.438 5.242 -9.617 1 55.69 64 ASN B CA 1
ATOM 2271 C C . ASN B 1 64 ? -13.344 4.754 -8.664 1 55.69 64 ASN B C 1
ATOM 2273 O O . ASN B 1 64 ? -12.422 5.504 -8.336 1 55.69 64 ASN B O 1
ATOM 2277 N N . THR B 1 65 ? -13.641 3.66 -7.914 1 72 65 THR B N 1
ATOM 2278 C CA . THR B 1 65 ? -12.68 3.121 -6.953 1 72 65 THR B CA 1
ATOM 2279 C C . THR B 1 65 ? -11.547 2.402 -7.676 1 72 65 THR B C 1
ATOM 2281 O O . THR B 1 65 ? -11.75 1.8 -8.727 1 72 65 THR B O 1
ATOM 2284 N N . TYR B 1 66 ? -10.344 2.77 -7.516 1 79.31 66 TYR B N 1
ATOM 2285 C CA . TYR B 1 66 ? -9.148 2.096 -8.008 1 79.31 66 TYR B CA 1
ATOM 2286 C C . TYR B 1 66 ? -9.039 0.686 -7.438 1 79.31 66 TYR B C 1
ATOM 2288 O O . TYR B 1 66 ? -9.406 0.447 -6.281 1 79.31 66 TYR B O 1
ATOM 2296 N N . PRO B 1 67 ? -8.656 -0.107 -8.336 1 90.62 67 PRO B N 1
ATOM 2297 C CA . PRO B 1 67 ? -8.516 -1.471 -7.82 1 90.62 67 PRO B CA 1
ATOM 2298 C C . PRO B 1 67 ? -7.43 -1.591 -6.758 1 90.62 67 PRO B C 1
ATOM 2300 O O . PRO B 1 67 ? -6.324 -1.074 -6.938 1 90.62 67 PRO B O 1
ATOM 2303 N N . GLN B 1 68 ? -7.777 -2.229 -5.703 1 93.62 68 GLN B N 1
ATOM 2304 C CA . GLN B 1 68 ? -6.809 -2.506 -4.648 1 93.62 68 GLN B CA 1
ATOM 2305 C C . GLN B 1 68 ? -5.902 -3.674 -5.027 1 93.62 68 GLN B C 1
ATOM 2307 O O . GLN B 1 68 ? -6.363 -4.664 -5.598 1 93.62 68 GLN B O 1
ATOM 2312 N N . PRO B 1 69 ? -4.621 -3.543 -4.77 1 95.31 69 PRO B N 1
ATOM 2313 C CA . PRO B 1 69 ? -3.713 -4.645 -5.102 1 95.31 69 PRO B CA 1
ATOM 2314 C C . PRO B 1 69 ? -4.145 -5.973 -4.48 1 95.31 69 PRO B C 1
ATOM 2316 O O . PRO B 1 69 ? -3.979 -7.027 -5.098 1 95.31 69 PRO B O 1
ATOM 2319 N N . GLU B 1 70 ? -4.672 -5.934 -3.23 1 96.69 70 GLU B N 1
ATOM 2320 C CA . GLU B 1 70 ? -5.188 -7.137 -2.586 1 96.69 70 GLU B CA 1
ATOM 2321 C C . GLU B 1 70 ? -6.281 -7.789 -3.43 1 96.69 70 GLU B C 1
ATOM 2323 O O . GLU B 1 70 ? -6.293 -9.008 -3.602 1 96.69 70 GLU B O 1
ATOM 2328 N N . GLY B 1 71 ? -7.152 -6.926 -3.93 1 97.44 71 GLY B N 1
ATOM 2329 C CA . GLY B 1 71 ? -8.242 -7.434 -4.746 1 97.44 71 GLY B CA 1
ATOM 2330 C C . GLY B 1 71 ? -7.777 -8.016 -6.066 1 97.44 71 GLY B C 1
ATOM 2331 O O . GLY B 1 71 ? -8.297 -9.039 -6.52 1 97.44 71 GLY B O 1
ATOM 2332 N N . VAL B 1 72 ? -6.836 -7.434 -6.672 1 97.5 72 VAL B N 1
ATOM 2333 C CA . VAL B 1 72 ? -6.297 -7.879 -7.953 1 97.5 72 VAL B CA 1
ATOM 2334 C C . VAL B 1 72 ? -5.621 -9.242 -7.785 1 97.5 72 VAL B C 1
ATOM 2336 O O . VAL B 1 72 ? -5.84 -10.148 -8.586 1 97.5 72 VAL B O 1
ATOM 2339 N N . LEU B 1 73 ? -4.832 -9.336 -6.75 1 98.31 73 LEU B N 1
ATOM 2340 C CA . LEU B 1 73 ? -4.191 -10.609 -6.453 1 98.31 73 LEU B CA 1
ATOM 2341 C C . LEU B 1 73 ? -5.23 -11.68 -6.137 1 98.31 73 LEU B C 1
ATOM 2343 O O . LEU B 1 73 ? -5.117 -12.82 -6.598 1 98.31 73 LEU B O 1
ATOM 2347 N N . GLY B 1 74 ? -6.246 -11.25 -5.352 1 98.56 74 GLY B N 1
ATOM 2348 C CA . GLY B 1 74 ? -7.328 -12.172 -5.059 1 98.56 74 GLY B CA 1
ATOM 2349 C C . GLY B 1 74 ? -8.039 -12.68 -6.297 1 98.56 74 GLY B C 1
ATOM 2350 O O . GLY B 1 74 ? -8.289 -13.875 -6.434 1 98.56 74 GLY B O 1
ATOM 2351 N N . ASP B 1 75 ? -8.297 -11.82 -7.254 1 98.38 75 ASP B N 1
ATOM 2352 C CA . ASP B 1 75 ? -8.945 -12.18 -8.508 1 98.38 75 ASP B CA 1
ATOM 2353 C C . ASP B 1 75 ? -8.102 -13.18 -9.297 1 98.38 75 ASP B C 1
ATOM 2355 O O . ASP B 1 75 ? -8.641 -14.109 -9.898 1 98.38 75 ASP B O 1
ATOM 2359 N N . CYS B 1 76 ? -6.84 -12.953 -9.289 1 98.25 76 CYS B N 1
ATOM 2360 C CA . CYS B 1 76 ? -5.914 -13.859 -9.969 1 98.25 76 CYS B CA 1
ATOM 2361 C C . CYS B 1 76 ? -5.992 -15.258 -9.383 1 98.25 76 CYS B C 1
ATOM 2363 O O . CYS B 1 76 ? -6.105 -16.234 -10.125 1 98.25 76 CYS B O 1
ATOM 2365 N N . MET B 1 77 ? -5.984 -15.375 -8.078 1 98.06 77 MET B N 1
ATOM 2366 C CA . MET B 1 77 ? -6.02 -16.672 -7.402 1 98.06 77 MET B CA 1
ATOM 2367 C C . MET B 1 77 ? -7.355 -17.375 -7.629 1 98.06 77 MET B C 1
ATOM 2369 O O . MET B 1 77 ? -7.398 -18.578 -7.852 1 98.06 77 MET B O 1
ATOM 2373 N N . LEU B 1 78 ? -8.422 -16.547 -7.672 1 98.06 78 LEU B N 1
ATOM 2374 C CA . LEU B 1 78 ? -9.742 -17.109 -7.922 1 98.06 78 LEU B CA 1
ATOM 2375 C C . LEU B 1 78 ? -9.852 -17.641 -9.344 1 98.06 78 LEU B C 1
ATOM 2377 O O . LEU B 1 78 ? -10.352 -18.75 -9.562 1 98.06 78 LEU B O 1
ATOM 2381 N N . LEU B 1 79 ? -9.352 -16.828 -10.242 1 97.88 79 LEU B N 1
ATOM 2382 C CA . LEU B 1 79 ? -9.422 -17.203 -11.648 1 97.88 79 LEU B CA 1
ATOM 2383 C C . LEU B 1 79 ? -8.703 -18.516 -11.906 1 97.88 79 LEU B C 1
ATOM 2385 O O . LEU B 1 79 ? -9.297 -19.453 -12.445 1 97.88 79 LEU B O 1
ATOM 2389 N N . TYR B 1 80 ? -7.516 -18.625 -11.43 1 96.94 80 TYR B N 1
ATOM 2390 C CA . TYR B 1 80 ? -6.699 -19.797 -11.758 1 96.94 80 TYR B CA 1
ATOM 2391 C C . TYR B 1 80 ? -7.07 -20.984 -10.875 1 96.94 80 TYR B C 1
ATOM 2393 O O . TYR B 1 80 ? -6.918 -22.141 -11.289 1 96.94 80 TYR B O 1
ATOM 2401 N N . GLY B 1 81 ? -7.547 -20.688 -9.633 1 95.62 81 GLY B N 1
ATOM 2402 C CA . GLY B 1 81 ? -8.102 -21.781 -8.844 1 95.62 81 GLY B CA 1
ATOM 2403 C C . GLY B 1 81 ? -9.25 -22.5 -9.531 1 95.62 81 GLY B C 1
ATOM 2404 O O . GLY B 1 81 ? -9.32 -23.719 -9.523 1 95.62 81 GLY B O 1
ATOM 2405 N N . LYS B 1 82 ? -10.078 -21.734 -10.188 1 95.88 82 LYS B N 1
ATOM 2406 C CA . LYS B 1 82 ? -11.219 -22.281 -10.914 1 95.88 82 LYS B CA 1
ATOM 2407 C C . LYS B 1 82 ? -10.781 -22.953 -12.219 1 95.88 82 LYS B C 1
ATOM 2409 O O . LYS B 1 82 ? -11.289 -24.016 -12.578 1 95.88 82 LYS B O 1
ATOM 2414 N N . LYS B 1 83 ? -9.797 -22.359 -12.891 1 95 83 LYS B N 1
ATOM 2415 C CA . LYS B 1 83 ? -9.305 -22.891 -14.164 1 95 83 LYS B CA 1
ATOM 2416 C C . LYS B 1 83 ? -8.648 -24.25 -13.969 1 95 83 LYS B C 1
ATOM 2418 O O . LYS B 1 83 ? -8.703 -25.109 -14.859 1 95 83 LYS B O 1
ATOM 2423 N N . LEU B 1 84 ? -7.949 -24.453 -12.797 1 91.5 84 LEU B N 1
ATOM 2424 C CA . LEU B 1 84 ? -7.285 -25.719 -12.508 1 91.5 84 LEU B CA 1
ATOM 2425 C C . LEU B 1 84 ? -8.312 -26.812 -12.234 1 91.5 84 LEU B C 1
ATOM 2427 O O . LEU B 1 84 ? -8.039 -28 -12.461 1 91.5 84 LEU B O 1
ATOM 2431 N N . GLY B 1 85 ? -9.469 -26.5 -11.828 1 87.25 85 GLY B N 1
ATOM 2432 C CA . GLY B 1 85 ? -10.484 -27.438 -11.383 1 87.25 85 GLY B CA 1
ATOM 2433 C C . GLY B 1 85 ? -10.523 -27.609 -9.875 1 87.25 85 GLY B C 1
ATOM 2434 O O . GLY B 1 85 ? -9.5 -27.5 -9.203 1 87.25 85 GLY B O 1
ATOM 2435 N N . GLU B 1 86 ? -11.734 -27.672 -9.289 1 79.94 86 GLU B N 1
ATOM 2436 C CA . GLU B 1 86 ? -11.922 -27.719 -7.84 1 79.94 86 GLU B CA 1
ATOM 2437 C C . GLU B 1 86 ? -11.711 -29.125 -7.305 1 79.94 86 GLU B C 1
ATOM 2439 O O . GLU B 1 86 ? -12.312 -29.516 -6.297 1 79.94 86 GLU B O 1
ATOM 2444 N N . ASP B 1 87 ? -10.742 -29.75 -7.988 1 83.94 87 ASP B N 1
ATOM 2445 C CA . ASP B 1 87 ? -10.586 -31.156 -7.621 1 83.94 87 ASP B CA 1
ATOM 2446 C C . ASP B 1 87 ? -9.297 -31.375 -6.84 1 83.94 87 ASP B C 1
ATOM 2448 O O . ASP B 1 87 ? -9.039 -32.469 -6.344 1 83.94 87 ASP B O 1
ATOM 2452 N N . THR B 1 88 ? -8.445 -30.344 -6.781 1 85.75 88 THR B N 1
ATOM 2453 C CA . THR B 1 88 ? -7.203 -30.484 -6.027 1 85.75 88 THR B CA 1
ATOM 2454 C C . THR B 1 88 ? -7.227 -29.625 -4.77 1 85.75 88 THR B C 1
ATOM 2456 O O . THR B 1 88 ? -7.93 -28.609 -4.723 1 85.75 88 THR B O 1
ATOM 2459 N N . VAL B 1 89 ? -6.508 -30.047 -3.791 1 91.38 89 VAL B N 1
ATOM 2460 C CA . VAL B 1 89 ? -6.41 -29.297 -2.549 1 91.38 89 VAL B CA 1
ATOM 2461 C C . VAL B 1 89 ? -5.805 -27.922 -2.826 1 91.38 89 VAL B C 1
ATOM 2463 O O . VAL B 1 89 ? -6.25 -26.922 -2.27 1 91.38 89 VAL B O 1
ATOM 2466 N N . PHE B 1 90 ? -4.902 -27.906 -3.744 1 92.94 90 PHE B N 1
ATOM 2467 C CA . PHE B 1 90 ? -4.215 -26.672 -4.074 1 92.94 90 PHE B CA 1
ATOM 2468 C C . PHE B 1 90 ? -5.184 -25.656 -4.688 1 92.94 90 PHE B C 1
ATOM 2470 O O . PHE B 1 90 ? -5.211 -24.5 -4.285 1 92.94 90 PHE B O 1
ATOM 2477 N N . SER B 1 91 ? -5.938 -26.141 -5.645 1 93.62 91 SER B N 1
ATOM 2478 C CA . SER B 1 91 ? -6.891 -25.234 -6.297 1 93.62 91 SER B CA 1
ATOM 2479 C C . SER B 1 91 ? -7.887 -24.672 -5.293 1 93.62 91 SER B C 1
ATOM 2481 O O . SER B 1 91 ? -8.227 -23.484 -5.359 1 93.62 91 SER B O 1
ATOM 2483 N N . ASN B 1 92 ? -8.289 -25.469 -4.344 1 95 92 ASN B N 1
ATOM 2484 C CA . ASN B 1 92 ? -9.211 -25 -3.311 1 95 92 ASN B CA 1
ATOM 2485 C C . ASN B 1 92 ? -8.562 -23.969 -2.395 1 95 92 ASN B C 1
ATOM 2487 O O . ASN B 1 92 ? -9.195 -22.984 -2.012 1 95 92 ASN B O 1
ATOM 2491 N N . CYS B 1 93 ? -7.309 -24.234 -2.043 1 96.25 93 CYS B N 1
ATOM 2492 C CA . CYS B 1 93 ? -6.578 -23.297 -1.198 1 96.25 93 CYS B CA 1
ATOM 2493 C C . CYS B 1 93 ? -6.402 -21.953 -1.897 1 96.25 93 CYS B C 1
ATOM 2495 O O . CYS B 1 93 ? -6.508 -20.906 -1.266 1 96.25 93 CYS B O 1
ATOM 2497 N N . LEU B 1 94 ? -6.188 -22.016 -3.197 1 96.56 94 LEU B N 1
ATOM 2498 C CA . LEU B 1 94 ? -6.07 -20.812 -3.994 1 96.56 94 LEU B CA 1
ATOM 2499 C C . LEU B 1 94 ? -7.363 -20 -3.953 1 96.56 94 LEU B C 1
ATOM 2501 O O . LEU B 1 94 ? -7.336 -18.781 -3.787 1 96.56 94 LEU B O 1
ATOM 2505 N N . ILE B 1 95 ? -8.453 -20.656 -4.07 1 97.75 95 ILE B N 1
ATOM 2506 C CA . ILE B 1 95 ? -9.766 -20.016 -4.09 1 97.75 95 ILE B CA 1
ATOM 2507 C C . ILE B 1 95 ? -10.055 -19.391 -2.727 1 97.75 95 ILE B C 1
ATOM 2509 O O . ILE B 1 95 ? -10.5 -18.25 -2.643 1 97.75 95 ILE B O 1
ATOM 2513 N N . GLU B 1 96 ? -9.727 -20.125 -1.649 1 97.75 96 GLU B N 1
ATOM 2514 C CA . GLU B 1 96 ? -9.93 -19.609 -0.3 1 97.75 96 GLU B CA 1
ATOM 2515 C C . GLU B 1 96 ? -9.086 -18.359 -0.048 1 97.75 96 GLU B C 1
ATOM 2517 O O . GLU B 1 96 ? -9.562 -17.391 0.527 1 97.75 96 GLU B O 1
ATOM 2522 N N . MET B 1 97 ? -7.895 -18.438 -0.463 1 98.31 97 MET B N 1
ATOM 2523 C CA . MET B 1 97 ? -7.004 -17.297 -0.293 1 98.31 97 MET B CA 1
ATOM 2524 C C . MET B 1 97 ? -7.48 -16.109 -1.117 1 98.31 97 MET B C 1
ATOM 2526 O O . MET B 1 97 ? -7.469 -14.969 -0.638 1 98.31 97 MET B O 1
ATOM 2530 N N . GLY B 1 98 ? -7.84 -16.422 -2.357 1 98.62 98 GLY B N 1
ATOM 2531 C CA . GLY B 1 98 ? -8.359 -15.359 -3.203 1 98.62 98 GLY B CA 1
ATOM 2532 C C . GLY B 1 98 ? -9.555 -14.641 -2.6 1 98.62 98 GLY B C 1
ATOM 2533 O O . GLY B 1 98 ? -9.633 -13.414 -2.635 1 98.62 98 GLY B O 1
ATOM 2534 N N . GLU B 1 99 ? -10.445 -15.391 -2.045 1 98.5 99 GLU B N 1
ATOM 2535 C CA . GLU B 1 99 ? -11.625 -14.812 -1.408 1 98.5 99 GLU B CA 1
ATOM 2536 C C . GLU B 1 99 ? -11.242 -13.945 -0.214 1 98.5 99 GLU B C 1
ATOM 2538 O O . GLU B 1 99 ? -11.805 -12.867 -0.016 1 98.5 99 GLU B O 1
ATOM 2543 N N . ALA B 1 100 ? -10.328 -14.445 0.577 1 98.75 100 ALA B N 1
ATOM 2544 C CA . ALA B 1 100 ? -9.859 -13.688 1.733 1 98.75 100 ALA B CA 1
ATOM 2545 C C . ALA B 1 100 ? -9.227 -12.359 1.305 1 98.75 100 ALA B C 1
ATOM 2547 O O . ALA B 1 100 ? -9.492 -11.32 1.908 1 98.75 100 ALA B O 1
ATOM 2548 N N . LEU B 1 101 ? -8.438 -12.414 0.249 1 98.69 101 LEU B N 1
ATOM 2549 C CA . LEU B 1 101 ? -7.793 -11.203 -0.255 1 98.69 101 LEU B CA 1
ATOM 2550 C C . LEU B 1 101 ? -8.828 -10.211 -0.779 1 98.69 101 LEU B C 1
ATOM 2552 O O .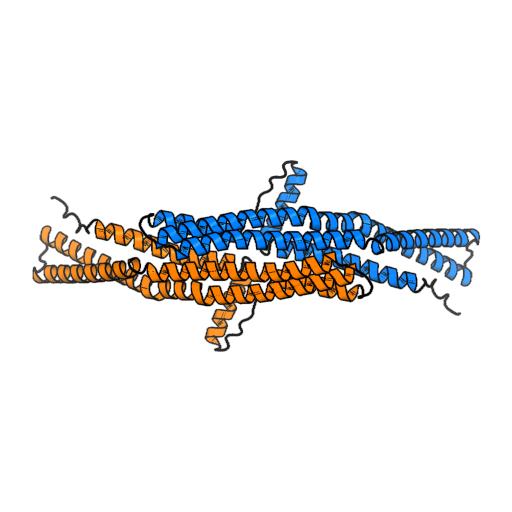 LEU B 1 101 ? -8.68 -9 -0.591 1 98.69 101 LEU B O 1
ATOM 2556 N N . LYS B 1 102 ? -9.852 -10.703 -1.381 1 98.44 102 LYS B N 1
ATOM 2557 C CA . LYS B 1 102 ? -10.93 -9.844 -1.856 1 98.44 102 LYS B CA 1
ATOM 2558 C C . LYS B 1 102 ? -11.648 -9.172 -0.692 1 98.44 102 LYS B C 1
ATOM 2560 O O . LYS B 1 102 ? -12.023 -7.996 -0.778 1 98.44 102 LYS B O 1
ATOM 2565 N N . GLN B 1 103 ? -11.859 -9.922 0.322 1 98.62 103 GLN B N 1
ATOM 2566 C CA . GLN B 1 103 ? -12.461 -9.352 1.521 1 98.62 103 GLN B CA 1
ATOM 2567 C C . GLN B 1 103 ? -11.578 -8.25 2.111 1 98.62 103 GLN B C 1
ATOM 2569 O O . GLN B 1 103 ? -12.078 -7.199 2.516 1 98.62 103 GLN B O 1
ATOM 2574 N N . MET B 1 104 ? -10.312 -8.539 2.166 1 98.44 104 MET B N 1
ATOM 2575 C CA . MET B 1 104 ? -9.375 -7.543 2.674 1 98.44 104 MET B CA 1
ATOM 2576 C C . MET B 1 104 ? -9.398 -6.285 1.813 1 98.44 104 MET B C 1
ATOM 2578 O O . MET B 1 104 ? -9.25 -5.172 2.326 1 98.44 104 MET B O 1
ATOM 2582 N N . ALA B 1 105 ? -9.57 -6.484 0.484 1 97.81 105 ALA B N 1
ATOM 2583 C CA . ALA B 1 105 ? -9.688 -5.34 -0.413 1 97.81 105 ALA B CA 1
ATOM 2584 C C . ALA B 1 105 ? -10.891 -4.477 -0.047 1 97.81 105 ALA B C 1
ATOM 2586 O O . ALA B 1 105 ? -10.805 -3.246 -0.058 1 97.81 105 ALA B O 1
ATOM 2587 N N . ASP B 1 106 ? -11.969 -5.098 0.266 1 97.62 106 ASP B N 1
ATOM 2588 C CA . ASP B 1 106 ? -13.164 -4.367 0.673 1 97.62 106 ASP B CA 1
ATOM 2589 C C . ASP B 1 106 ? -12.914 -3.572 1.952 1 97.62 106 ASP B C 1
ATOM 2591 O O . ASP B 1 106 ? -13.383 -2.441 2.088 1 97.62 106 ASP B O 1
ATOM 2595 N N . VAL B 1 107 ? -12.219 -4.207 2.898 1 98.19 107 VAL B N 1
ATOM 2596 C CA . VAL B 1 107 ? -11.867 -3.529 4.141 1 98.19 107 VAL B CA 1
ATOM 2597 C C . VAL B 1 107 ? -10.992 -2.312 3.842 1 98.19 107 VAL B C 1
ATOM 2599 O O . VAL B 1 107 ? -11.156 -1.256 4.457 1 98.19 107 VAL B O 1
ATOM 2602 N N . LYS B 1 108 ? -10.094 -2.492 2.908 1 97.31 108 LYS B N 1
ATOM 2603 C CA . LYS B 1 108 ? -9.211 -1.397 2.523 1 97.31 108 LYS B CA 1
ATOM 2604 C C . LYS B 1 108 ? -10 -0.244 1.91 1 97.31 108 LYS B C 1
ATOM 2606 O O . LYS B 1 108 ? -9.703 0.925 2.168 1 97.31 108 LYS B O 1
ATOM 2611 N N . TYR B 1 109 ? -10.992 -0.555 1.052 1 95.44 109 TYR B N 1
ATOM 2612 C CA . TYR B 1 109 ? -11.852 0.48 0.483 1 95.44 109 TYR B CA 1
ATOM 2613 C C . TYR B 1 109 ? -12.539 1.281 1.581 1 95.44 109 TYR B C 1
ATOM 2615 O O . TYR B 1 109 ? -12.633 2.508 1.496 1 95.44 109 TYR B O 1
ATOM 2623 N N . SER B 1 110 ? -12.984 0.586 2.551 1 96.69 110 SER B N 1
ATOM 2624 C CA . SER B 1 110 ? -13.648 1.245 3.674 1 96.69 110 SER B CA 1
ATOM 2625 C C . SER B 1 110 ? -12.68 2.154 4.426 1 96.69 110 SER B C 1
ATOM 2627 O O . SER B 1 110 ? -13.055 3.246 4.855 1 96.69 110 SER B O 1
ATOM 2629 N N . LEU B 1 111 ? -11.438 1.697 4.625 1 97.12 111 LEU B N 1
ATOM 2630 C CA . LEU B 1 111 ? -10.414 2.512 5.266 1 97.12 111 LEU B CA 1
ATOM 2631 C C . LEU B 1 111 ? -10.18 3.803 4.488 1 97.12 111 LEU B C 1
ATOM 2633 O O . LEU B 1 111 ? -10.141 4.887 5.07 1 97.12 111 LEU B O 1
ATOM 2637 N N . ASP B 1 112 ? -10.016 3.705 3.184 1 94.94 112 ASP B N 1
ATOM 2638 C CA . ASP B 1 112 ? -9.781 4.859 2.318 1 94.94 112 ASP B CA 1
ATOM 2639 C C . ASP B 1 112 ? -10.891 5.895 2.473 1 94.94 112 ASP B C 1
ATOM 2641 O O . ASP B 1 112 ? -10.617 7.082 2.652 1 94.94 112 ASP B O 1
ATOM 2645 N N . ASP B 1 113 ? -12.078 5.422 2.455 1 93.94 113 ASP B N 1
ATOM 2646 C CA . ASP B 1 113 ? -13.234 6.309 2.564 1 93.94 113 ASP B CA 1
ATOM 2647 C C . ASP B 1 113 ? -13.258 7.008 3.922 1 93.94 113 ASP B C 1
ATOM 2649 O O . ASP B 1 113 ? -13.508 8.211 4 1 93.94 113 ASP B O 1
ATOM 2653 N N . ASN B 1 114 ? -13 6.227 4.922 1 95.88 114 ASN B N 1
ATOM 2654 C CA . ASN B 1 114 ? -13.016 6.766 6.277 1 95.88 114 ASN B CA 1
ATOM 2655 C C . ASN B 1 114 ? -11.953 7.848 6.469 1 95.88 114 ASN B C 1
ATOM 2657 O O . ASN B 1 114 ? -12.234 8.906 7.035 1 95.88 114 ASN B O 1
ATOM 2661 N N . ILE B 1 115 ? -10.773 7.621 6.012 1 96.81 115 ILE B N 1
ATOM 2662 C CA . ILE B 1 115 ? -9.672 8.562 6.184 1 96.81 115 ILE B CA 1
ATOM 2663 C C . ILE B 1 115 ? -9.914 9.805 5.332 1 96.81 115 ILE B C 1
ATOM 2665 O O . ILE B 1 115 ? -9.633 10.922 5.766 1 96.81 115 ILE B O 1
ATOM 2669 N N . LYS B 1 116 ? -10.445 9.562 4.16 1 94.25 116 LYS B N 1
ATOM 2670 C CA . LYS B 1 116 ? -10.766 10.688 3.293 1 94.25 116 LYS B CA 1
ATOM 2671 C C . LYS B 1 116 ? -11.781 11.617 3.951 1 94.25 116 LYS B C 1
ATOM 2673 O O . LYS B 1 116 ? -11.57 12.828 4.02 1 94.25 116 LYS B O 1
ATOM 2678 N N . GLN B 1 117 ? -12.797 11.07 4.484 1 94.56 117 GLN B N 1
ATOM 2679 C CA . GLN B 1 117 ? -13.922 11.836 5.027 1 94.56 117 GLN B CA 1
ATOM 2680 C C . GLN B 1 117 ? -13.562 12.453 6.375 1 94.56 117 GLN B C 1
ATOM 2682 O O . GLN B 1 117 ? -13.898 13.609 6.648 1 94.56 117 GLN B O 1
ATOM 2687 N N . ASN B 1 118 ? -12.852 11.711 7.164 1 94.75 118 ASN B N 1
ATOM 2688 C CA . ASN B 1 118 ? -12.734 12.102 8.562 1 94.75 118 ASN B CA 1
ATOM 2689 C C . ASN B 1 118 ? -11.367 12.703 8.867 1 94.75 118 ASN B C 1
ATOM 2691 O O . ASN B 1 118 ? -11.133 13.203 9.969 1 94.75 118 ASN B O 1
ATOM 2695 N N . PHE B 1 119 ? -10.508 12.695 7.949 1 96.88 119 PHE B N 1
ATOM 2696 C CA . PHE B 1 119 ? -9.18 13.227 8.203 1 96.88 119 PHE B CA 1
ATOM 2697 C C . PHE B 1 119 ? -8.758 14.188 7.094 1 96.88 119 PHE B C 1
ATOM 2699 O O . PHE B 1 119 ? -8.484 15.359 7.352 1 96.88 119 PHE B O 1
ATOM 2706 N N . LEU B 1 120 ? -8.82 13.734 5.836 1 96 120 LEU B N 1
ATOM 2707 C CA . LEU B 1 120 ? -8.32 14.539 4.723 1 96 120 LEU B CA 1
ATOM 2708 C C . LEU B 1 120 ? -9.242 15.719 4.445 1 96 120 LEU B C 1
ATOM 2710 O O . LEU B 1 120 ? -8.773 16.844 4.242 1 96 120 LEU B O 1
ATOM 2714 N N . GLU B 1 121 ? -10.547 15.477 4.43 1 94.94 121 GLU B N 1
ATOM 2715 C CA . GLU B 1 121 ? -11.492 16.562 4.145 1 94.94 121 GLU B CA 1
ATOM 2716 C C . GLU B 1 121 ? -11.406 17.656 5.203 1 94.94 121 GLU B C 1
ATOM 2718 O O . GLU B 1 121 ? -11.32 18.844 4.871 1 94.94 121 GLU B O 1
ATOM 2723 N N . PRO B 1 122 ? -11.445 17.266 6.469 1 94.69 122 PRO B N 1
ATOM 2724 C CA . PRO B 1 122 ? -11.273 18.297 7.504 1 94.69 122 PRO B CA 1
ATOM 2725 C C . PRO B 1 122 ? -9.961 19.062 7.359 1 94.69 122 PRO B C 1
ATOM 2727 O O . PRO B 1 122 ? -9.938 20.281 7.559 1 94.69 122 PRO B O 1
ATOM 2730 N N . LEU B 1 123 ? -8.867 18.422 7.016 1 95.06 123 LEU B N 1
ATOM 2731 C CA . LEU B 1 123 ? -7.582 19.094 6.801 1 95.06 123 LEU B CA 1
ATOM 2732 C C . LEU B 1 123 ? -7.656 20.047 5.613 1 95.06 123 LEU B C 1
ATOM 2734 O O . LEU B 1 123 ? -7.102 21.141 5.664 1 95.06 123 LEU B O 1
ATOM 2738 N N . HIS B 1 124 ? -8.359 19.609 4.645 1 95 124 HIS B N 1
ATOM 2739 C CA . HIS B 1 124 ? -8.523 20.438 3.465 1 95 124 HIS B CA 1
ATOM 2740 C C . HIS B 1 124 ? -9.336 21.703 3.787 1 95 124 HIS B C 1
ATOM 2742 O O . HIS B 1 124 ? -9.008 22.797 3.316 1 95 124 HIS B O 1
ATOM 2748 N N . HIS B 1 125 ? -10.367 21.547 4.57 1 94.69 125 HIS B N 1
ATOM 2749 C CA . HIS B 1 125 ? -11.164 22.672 5.016 1 94.69 125 HIS B CA 1
ATOM 2750 C C . HIS B 1 125 ? -10.328 23.656 5.828 1 94.69 125 HIS B C 1
ATOM 2752 O O . HIS B 1 125 ? -10.414 24.875 5.625 1 94.69 125 HIS B O 1
ATOM 2758 N N . LEU B 1 126 ? -9.539 23.078 6.727 1 94 126 LEU B N 1
ATOM 2759 C CA . LEU B 1 126 ? -8.633 23.906 7.516 1 94 126 LEU B CA 1
ATOM 2760 C C . LEU B 1 126 ? -7.711 24.719 6.613 1 94 126 LEU B C 1
ATOM 2762 O O . LEU B 1 126 ? -7.48 25.906 6.855 1 94 126 LEU B O 1
ATOM 2766 N N . GLN B 1 127 ? -7.223 24.141 5.578 1 95 127 GLN B N 1
ATOM 2767 C CA . GLN B 1 127 ? -6.277 24.75 4.648 1 95 127 GLN B CA 1
ATOM 2768 C C . GLN B 1 127 ? -6.949 25.844 3.822 1 95 127 GLN B C 1
ATOM 2770 O O . GLN B 1 127 ? -6.418 26.938 3.693 1 95 127 GLN B O 1
ATOM 2775 N N . THR B 1 128 ? -8.125 25.594 3.346 1 95.56 128 THR B N 1
ATOM 2776 C CA . THR B 1 128 ? -8.734 26.438 2.332 1 95.56 128 THR B CA 1
ATOM 2777 C C . THR B 1 128 ? -9.57 27.547 2.982 1 95.56 128 THR B C 1
ATOM 2779 O O . THR B 1 128 ? -9.875 28.547 2.346 1 95.56 128 THR B O 1
ATOM 2782 N N . LYS B 1 129 ? -9.922 27.328 4.195 1 94.38 129 LYS B N 1
ATOM 2783 C CA . LYS B 1 129 ? -10.734 28.344 4.867 1 94.38 129 LYS B CA 1
ATOM 2784 C C . LYS B 1 129 ? -9.953 29.047 5.965 1 94.38 129 LYS B C 1
ATOM 2786 O O . LYS B 1 129 ? -9.445 30.156 5.762 1 94.38 129 LYS B O 1
ATOM 2791 N N . ASP B 1 130 ? -9.625 28.359 7.047 1 93 130 ASP B N 1
ATOM 2792 C CA . ASP B 1 130 ? -9.039 28.969 8.234 1 93 130 ASP B CA 1
ATOM 2793 C C . ASP B 1 130 ? -7.629 29.484 7.941 1 93 130 ASP B C 1
ATOM 2795 O O . ASP B 1 130 ? -7.305 30.625 8.266 1 93 130 ASP B O 1
ATOM 2799 N N . LEU B 1 131 ? -6.797 28.672 7.363 1 95 131 LEU B N 1
ATOM 2800 C CA . LEU B 1 131 ? -5.414 29.062 7.105 1 95 131 LEU B CA 1
ATOM 2801 C C . LEU B 1 131 ? -5.34 30.156 6.059 1 95 131 LEU B C 1
ATOM 2803 O O . LEU B 1 131 ? -4.535 31.094 6.18 1 95 131 LEU B O 1
ATOM 2807 N N . LYS B 1 132 ? -6.16 30.047 5.086 1 95.44 132 LYS B N 1
ATOM 2808 C CA . LYS B 1 132 ? -6.191 31.078 4.051 1 95.44 132 LYS B CA 1
ATOM 2809 C C . LYS B 1 132 ? -6.578 32.438 4.637 1 95.44 132 LYS B C 1
ATOM 2811 O O . LYS B 1 132 ? -5.988 33.438 4.289 1 95.44 132 LYS B O 1
ATOM 2816 N N . GLU B 1 133 ? -7.562 32.406 5.453 1 95.56 133 GLU B N 1
ATOM 2817 C CA . GLU B 1 133 ? -8.016 33.625 6.105 1 95.56 133 GLU B CA 1
ATOM 2818 C C . GLU B 1 133 ? -6.91 34.219 6.961 1 95.56 133 GLU B C 1
ATOM 2820 O O . GLU B 1 133 ? -6.699 35.438 6.941 1 95.56 133 GLU B O 1
ATOM 2825 N N . VAL B 1 134 ? -6.223 33.406 7.727 1 95.56 134 VAL B N 1
ATOM 2826 C CA . VAL B 1 134 ? -5.141 33.875 8.594 1 95.56 134 VAL B CA 1
ATOM 2827 C C . VAL B 1 134 ? -4.02 34.469 7.742 1 95.56 134 VAL B C 1
ATOM 2829 O O . VAL B 1 134 ? -3.482 35.531 8.062 1 95.56 134 VAL B O 1
ATOM 2832 N N . MET B 1 135 ? -3.748 33.844 6.652 1 95.56 135 MET B N 1
ATOM 2833 C CA . MET B 1 135 ? -2.689 34.312 5.77 1 95.56 135 MET B CA 1
ATOM 2834 C C . MET B 1 135 ? -3.088 35.625 5.113 1 95.56 135 MET B C 1
ATOM 2836 O O . MET B 1 135 ? -2.244 36.5 4.891 1 95.56 135 MET B O 1
ATOM 2840 N N . HIS B 1 136 ? -4.375 35.75 4.805 1 96.19 136 HIS B N 1
ATOM 2841 C CA . HIS B 1 136 ? -4.891 37 4.25 1 96.19 136 HIS B CA 1
ATOM 2842 C C . HIS B 1 136 ? -4.703 38.156 5.227 1 96.19 136 HIS B C 1
ATOM 2844 O O . HIS B 1 136 ? -4.227 39.219 4.84 1 96.19 136 HIS B O 1
ATOM 2850 N N . HIS B 1 137 ? -5.027 37.906 6.469 1 95.94 137 HIS B N 1
ATOM 2851 C CA . HIS B 1 137 ? -4.859 38.906 7.5 1 95.94 137 HIS B CA 1
ATOM 2852 C C . HIS B 1 137 ? -3.389 39.281 7.688 1 95.94 137 HIS B C 1
ATOM 2854 O O . HIS B 1 137 ? -3.049 40.438 7.879 1 95.94 137 HIS B O 1
ATOM 2860 N N . ARG B 1 138 ? -2.561 38.281 7.617 1 95.06 138 ARG B N 1
ATOM 2861 C CA . ARG B 1 138 ? -1.129 38.5 7.785 1 95.06 138 ARG B CA 1
ATOM 2862 C C . ARG B 1 138 ? -0.565 39.312 6.633 1 95.06 138 ARG B C 1
ATOM 2864 O O . ARG B 1 138 ? 0.276 40.188 6.844 1 95.06 138 ARG B O 1
ATOM 2871 N N . LYS B 1 139 ? -1.002 39.031 5.449 1 96.06 139 LYS B N 1
ATOM 2872 C CA . LYS B 1 139 ? -0.577 39.812 4.289 1 96.06 139 LYS B CA 1
ATOM 2873 C C . LYS B 1 139 ? -1.03 41.281 4.398 1 96.06 139 LYS B C 1
ATOM 2875 O O . LYS B 1 139 ? -0.265 42.188 4.102 1 96.06 139 LYS B O 1
ATOM 2880 N N . LYS B 1 140 ? -2.279 41.438 4.805 1 96.69 140 LYS B N 1
ATOM 2881 C CA . LYS B 1 140 ? -2.814 42.781 5.016 1 96.69 140 LYS B CA 1
ATOM 2882 C C . LYS B 1 140 ? -2.02 43.531 6.082 1 96.69 140 LYS B C 1
ATOM 2884 O O . LYS B 1 140 ? -1.756 44.719 5.941 1 96.69 140 LYS B O 1
ATOM 2889 N N . LEU B 1 141 ? -1.676 42.812 7.133 1 95.62 141 LEU B N 1
ATOM 2890 C CA . LEU B 1 141 ? -0.891 43.375 8.227 1 95.62 141 LEU B CA 1
ATOM 2891 C C . LEU B 1 141 ? 0.459 43.875 7.715 1 95.62 141 LEU B C 1
ATOM 2893 O O . LEU B 1 141 ? 0.885 45 8.055 1 95.62 141 LEU B O 1
ATOM 2897 N N . GLN B 1 142 ? 1.141 43.094 6.941 1 94 142 GLN B N 1
ATOM 2898 C CA . GLN B 1 142 ? 2.436 43.469 6.395 1 94 142 GLN B CA 1
ATOM 2899 C C . GLN B 1 142 ? 2.316 44.75 5.551 1 94 142 GLN B C 1
ATOM 2901 O O . GLN B 1 142 ? 3.158 45.656 5.641 1 94 142 GLN B O 1
ATOM 2906 N N . GLY B 1 143 ? 1.297 44.781 4.75 1 95.31 143 GLY B N 1
ATOM 2907 C CA . GLY B 1 143 ? 1.065 45.969 3.943 1 95.31 143 GLY B CA 1
ATOM 2908 C C . GLY B 1 143 ? 0.815 47.219 4.773 1 95.31 143 GLY B C 1
ATOM 2909 O O . GLY B 1 143 ? 1.356 48.281 4.477 1 95.31 143 GLY B O 1
ATOM 2910 N N . ARG B 1 144 ? -0.046 47.062 5.77 1 95.75 144 ARG B N 1
ATOM 2911 C CA . ARG B 1 144 ? -0.376 48.188 6.645 1 95.75 144 ARG B CA 1
ATOM 2912 C C . ARG B 1 144 ? 0.847 48.625 7.434 1 95.75 144 ARG B C 1
ATOM 2914 O O . ARG B 1 144 ? 1.014 49.844 7.691 1 95.75 144 ARG B O 1
ATOM 2921 N N . ARG B 1 145 ? 1.594 47.625 7.875 1 94.19 145 ARG B N 1
ATOM 2922 C CA . ARG B 1 145 ? 2.824 47.938 8.594 1 94.19 145 ARG B CA 1
ATOM 2923 C C . ARG B 1 145 ? 3.781 48.719 7.711 1 94.19 145 ARG B C 1
ATOM 2925 O O . ARG B 1 145 ? 4.348 49.719 8.148 1 94.19 145 ARG B O 1
ATOM 2932 N N . LEU B 1 146 ? 3.994 48.344 6.539 1 94.12 146 LEU B N 1
ATOM 2933 C CA . LEU B 1 146 ? 4.867 49 5.586 1 94.12 146 LEU B CA 1
ATOM 2934 C C . LEU B 1 146 ? 4.383 50.438 5.316 1 94.12 146 LEU B C 1
ATOM 2936 O O . LEU B 1 146 ? 5.188 51.344 5.23 1 94.12 146 LEU B O 1
ATOM 2940 N N . ASP B 1 147 ? 3.061 50.594 5.109 1 95 147 ASP B N 1
ATOM 2941 C CA . ASP B 1 147 ? 2.473 51.906 4.859 1 95 147 ASP B CA 1
ATOM 2942 C C . ASP B 1 147 ? 2.725 52.844 6.035 1 95 147 ASP B C 1
ATOM 2944 O O . ASP B 1 147 ? 3.117 54 5.836 1 95 147 ASP B O 1
ATOM 2948 N N . PHE B 1 148 ? 2.486 52.344 7.215 1 94.94 148 PHE B N 1
ATOM 2949 C CA . PHE B 1 148 ? 2.695 53.125 8.422 1 94.94 148 PHE B CA 1
ATOM 2950 C C . PHE B 1 148 ? 4.16 53.5 8.57 1 94.94 148 PHE B C 1
ATOM 2952 O O . PHE B 1 148 ? 4.48 54.688 8.789 1 94.94 148 PHE B O 1
ATOM 2959 N N . ASP B 1 149 ? 5.027 52.562 8.398 1 93.19 149 ASP B N 1
ATOM 2960 C CA . ASP B 1 149 ? 6.461 52.812 8.523 1 93.19 149 ASP B CA 1
ATOM 2961 C C . ASP B 1 149 ? 6.945 53.781 7.465 1 93.19 149 ASP B C 1
ATOM 2963 O O . ASP B 1 149 ? 7.777 54.656 7.754 1 93.19 149 ASP B O 1
ATOM 2967 N N . CYS B 1 150 ? 6.469 53.656 6.23 1 92.81 150 CYS B N 1
ATOM 2968 C CA . CYS B 1 150 ? 6.859 54.562 5.137 1 92.81 150 CYS B CA 1
ATOM 2969 C C . CYS B 1 150 ? 6.441 56 5.422 1 92.81 150 CYS B C 1
ATOM 2971 O O . CYS B 1 150 ? 7.23 56.906 5.246 1 92.81 150 CYS B O 1
ATOM 2973 N N . LYS B 1 151 ? 5.215 56.188 5.875 1 93.31 151 LYS B N 1
ATOM 2974 C CA . LYS B 1 151 ? 4.699 57.5 6.176 1 93.31 151 LYS B CA 1
ATOM 2975 C C . LYS B 1 151 ? 5.453 58.156 7.344 1 93.31 151 LYS B C 1
ATOM 2977 O O . LYS B 1 151 ? 5.758 59.344 7.316 1 93.31 151 LYS B O 1
ATOM 2982 N N . ARG B 1 152 ? 5.711 57.281 8.289 1 91.25 152 ARG B N 1
ATOM 2983 C CA . ARG B 1 152 ? 6.473 57.75 9.445 1 91.25 152 ARG B CA 1
ATOM 2984 C C . ARG B 1 152 ? 7.883 58.156 9.031 1 91.25 152 ARG B C 1
ATOM 2986 O O . ARG B 1 152 ? 8.391 59.188 9.477 1 91.25 152 ARG B O 1
ATOM 2993 N N . ARG B 1 153 ? 8.547 57.375 8.25 1 91.69 153 ARG B N 1
ATOM 2994 C CA . ARG B 1 153 ? 9.906 57.656 7.789 1 91.69 153 ARG B CA 1
ATOM 2995 C C . ARG B 1 153 ? 9.961 58.906 6.949 1 91.69 153 ARG B C 1
ATOM 2997 O O . ARG B 1 153 ? 10.875 59.719 7.105 1 91.69 153 ARG B O 1
ATOM 3004 N N . ARG B 1 154 ? 8.984 59.094 6.059 1 92.81 154 ARG B N 1
ATOM 3005 C CA . ARG B 1 154 ? 8.93 60.281 5.188 1 92.81 154 ARG B CA 1
ATOM 3006 C C . ARG B 1 154 ? 8.695 61.531 5.996 1 92.81 154 ARG B C 1
ATOM 3008 O O . ARG B 1 154 ? 9.305 62.562 5.715 1 92.81 154 ARG B O 1
ATOM 3015 N N . GLN B 1 155 ? 7.82 61.5 6.973 1 90.38 155 GLN B N 1
ATOM 3016 C CA . GLN B 1 155 ? 7.57 62.656 7.836 1 90.38 155 GLN B CA 1
ATOM 3017 C C . GLN B 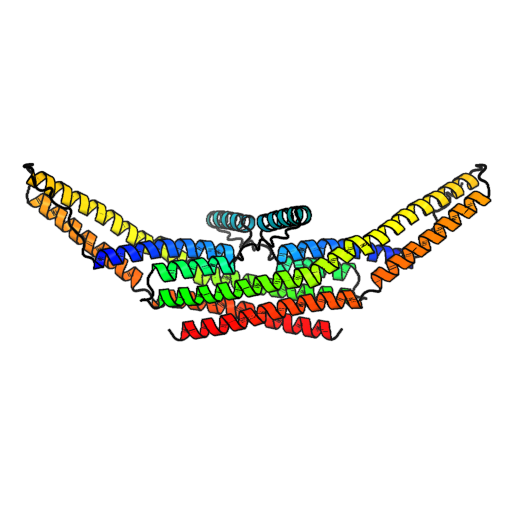1 155 ? 8.828 63.031 8.602 1 90.38 155 GLN B C 1
ATOM 3019 O O . GLN B 1 155 ? 9.133 64.25 8.75 1 90.38 155 GLN B O 1
ATOM 3024 N N . ALA B 1 156 ? 9.508 62.031 9.078 1 88.81 156 ALA B N 1
ATOM 3025 C CA . ALA B 1 156 ? 10.734 62.25 9.828 1 88.81 156 ALA B CA 1
ATOM 3026 C C . ALA B 1 156 ? 11.805 62.906 8.953 1 88.81 156 ALA B C 1
ATOM 3028 O O . ALA B 1 156 ? 12.641 63.688 9.445 1 88.81 156 ALA B O 1
ATOM 3029 N N . LYS B 1 157 ? 11.766 62.688 7.699 1 91.88 157 LYS B N 1
ATOM 3030 C CA . LYS B 1 157 ? 12.742 63.219 6.762 1 91.88 157 LYS B CA 1
ATOM 3031 C C . LYS B 1 157 ? 12.297 64.562 6.23 1 91.88 157 LYS B C 1
ATOM 3033 O O . LYS B 1 157 ? 12.938 65.125 5.344 1 91.88 157 LYS B O 1
ATOM 3038 N N . GLY B 1 158 ? 11.133 65.062 6.578 1 90.75 158 GLY B N 1
ATOM 3039 C CA . GLY B 1 158 ? 10.75 66.438 6.254 1 90.75 158 GLY B CA 1
ATOM 3040 C C . GLY B 1 158 ? 9.609 66.5 5.258 1 90.75 158 GLY B C 1
ATOM 3041 O O . GLY B 1 158 ? 9.219 67.625 4.848 1 90.75 158 GLY B O 1
ATOM 3042 N N . ALA B 1 159 ? 9.188 65.375 4.898 1 89.81 159 ALA B N 1
ATOM 3043 C CA . ALA B 1 159 ? 8.047 65.375 3.982 1 89.81 159 ALA B CA 1
ATOM 3044 C C . ALA B 1 159 ? 6.801 65.938 4.664 1 89.81 159 ALA B C 1
ATOM 3046 O O . ALA B 1 159 ? 6.602 65.75 5.867 1 89.81 159 ALA B O 1
ATOM 3047 N N . HIS B 1 160 ? 5.953 66.688 3.943 1 92.25 160 HIS B N 1
ATOM 3048 C CA . HIS B 1 160 ? 4.727 67.312 4.488 1 92.25 160 HIS B CA 1
ATOM 3049 C C . HIS B 1 160 ? 3.596 66.25 4.484 1 92.25 160 HIS B C 1
ATOM 3051 O O . HIS B 1 160 ? 2.709 66.312 3.631 1 92.25 160 HIS B O 1
ATOM 3057 N N . ILE B 1 161 ? 3.588 65.375 5.395 1 90.38 161 ILE B N 1
ATOM 3058 C CA . ILE B 1 161 ? 2.521 64.375 5.605 1 90.38 161 ILE B CA 1
ATOM 3059 C C . ILE B 1 161 ? 1.682 64.812 6.812 1 90.38 161 ILE B C 1
ATOM 3061 O O . ILE B 1 161 ? 2.219 65.062 7.895 1 90.38 161 ILE B O 1
ATOM 3065 N N . ALA B 1 162 ? 0.43 65 6.598 1 92.69 162 ALA B N 1
ATOM 3066 C CA . ALA B 1 162 ? -0.479 65.438 7.656 1 92.69 162 ALA B CA 1
ATOM 3067 C C . ALA B 1 162 ? -0.465 64.438 8.828 1 92.69 162 ALA B C 1
ATOM 3069 O O . ALA B 1 162 ? -0.391 63.219 8.625 1 92.69 162 ALA B O 1
ATOM 3070 N N . ASP B 1 163 ? -0.576 64.875 10.07 1 91.5 163 ASP B N 1
ATOM 3071 C CA . ASP B 1 163 ? -0.612 64.062 11.273 1 91.5 163 ASP B CA 1
ATOM 3072 C C . ASP B 1 163 ? -1.81 63.125 11.25 1 91.5 163 ASP B C 1
ATOM 3074 O O . ASP B 1 163 ? -1.726 62 11.734 1 91.5 163 ASP B O 1
ATOM 3078 N N . ASP B 1 164 ? -2.852 63.562 10.633 1 94.06 164 ASP B N 1
ATOM 3079 C CA . ASP B 1 164 ? -4.062 62.75 10.547 1 94.06 164 ASP B CA 1
ATOM 3080 C C . ASP B 1 164 ? -3.838 61.531 9.672 1 94.06 164 ASP B C 1
ATOM 3082 O O . ASP B 1 164 ? -4.391 60.469 9.938 1 94.06 164 ASP B O 1
ATOM 3086 N N . GLU B 1 165 ? -3.016 61.625 8.68 1 94.12 165 GLU B N 1
ATOM 3087 C CA . GLU B 1 165 ? -2.711 60.5 7.785 1 94.12 165 GLU B CA 1
ATOM 3088 C C . GLU B 1 165 ? -1.877 59.438 8.492 1 94.12 165 GLU B C 1
ATOM 3090 O O . GLU B 1 165 ? -2.08 58.25 8.289 1 94.12 165 GLU B O 1
ATOM 3095 N N . ILE B 1 166 ? -1.031 59.844 9.273 1 93.88 166 ILE B N 1
ATOM 3096 C CA . ILE B 1 166 ? -0.174 58.938 10.031 1 93.88 166 ILE B CA 1
ATOM 3097 C C . ILE B 1 166 ? -0.995 58.219 11.094 1 93.88 166 ILE B C 1
ATOM 3099 O O . ILE B 1 166 ? -0.827 57 11.305 1 93.88 166 ILE B O 1
ATOM 3103 N N . ARG B 1 167 ? -1.851 59.031 11.711 1 95.12 167 ARG B N 1
ATOM 3104 C CA . ARG B 1 167 ? -2.717 58.438 12.727 1 95.12 167 ARG B CA 1
ATOM 3105 C C . ARG B 1 167 ? -3.629 57.375 12.125 1 95.12 167 ARG B C 1
ATOM 3107 O O . ARG B 1 167 ? -3.846 56.312 12.719 1 95.12 167 ARG B O 1
ATOM 3114 N N . GLN B 1 168 ? -4.117 57.656 10.953 1 96.06 168 GLN B N 1
ATOM 3115 C CA . GLN B 1 168 ? -4.98 56.688 10.266 1 96.06 168 GLN B CA 1
ATOM 3116 C C . GLN B 1 168 ? -4.215 55.438 9.883 1 96.06 168 GLN B C 1
ATOM 3118 O O . GLN B 1 168 ? -4.738 54.312 10.008 1 96.06 168 GLN B O 1
ATOM 3123 N N . ALA B 1 169 ? -3.016 55.594 9.406 1 95.06 169 ALA B N 1
ATOM 3124 C CA . ALA B 1 169 ? -2.18 54.438 9.047 1 95.06 169 ALA B CA 1
ATOM 3125 C C . ALA B 1 169 ? -1.856 53.594 10.281 1 95.06 169 ALA B C 1
ATOM 3127 O O . ALA B 1 169 ? -1.833 52.375 10.203 1 95.06 169 ALA B O 1
ATOM 3128 N N . GLU B 1 170 ? -1.588 54.188 11.359 1 94.06 170 GLU B N 1
ATOM 3129 C CA . GLU B 1 170 ? -1.307 53.5 12.617 1 94.06 170 GLU B CA 1
ATOM 3130 C C . GLU B 1 170 ? -2.518 52.688 13.102 1 94.06 170 GLU B C 1
ATOM 3132 O O . GLU B 1 170 ? -2.377 51.562 13.586 1 94.06 170 GLU B O 1
ATOM 3137 N N . GLU B 1 171 ? -3.691 53.406 12.992 1 95.25 171 GLU B N 1
ATOM 3138 C CA . GLU B 1 171 ? -4.93 52.719 13.398 1 95.25 171 GLU B CA 1
ATOM 3139 C C . GLU B 1 171 ? -5.203 51.5 12.539 1 95.25 171 GLU B C 1
ATOM 3141 O O . GLU B 1 171 ? -5.609 50.469 13.055 1 95.25 171 GLU B O 1
ATOM 3146 N N . LYS B 1 172 ? -5 51.656 11.266 1 96.44 172 LYS B N 1
ATOM 3147 C CA . LYS B 1 172 ? -5.191 50.531 10.359 1 96.44 172 LYS B CA 1
ATOM 3148 C C . LYS B 1 172 ? -4.211 49.406 10.664 1 96.44 172 LYS B C 1
ATOM 3150 O O . LYS B 1 172 ? -4.566 48.219 10.594 1 96.44 172 LYS B O 1
ATOM 3155 N N . PHE B 1 173 ? -2.984 49.75 10.984 1 95.62 173 PHE B N 1
ATOM 3156 C CA . PHE B 1 173 ? -1.961 48.812 11.367 1 95.62 173 PHE B CA 1
ATOM 3157 C C . PHE B 1 173 ? -2.363 48.062 12.641 1 95.62 173 PHE B C 1
ATOM 3159 O O . PHE B 1 173 ? -2.316 46.844 12.695 1 95.62 173 PHE B O 1
ATOM 3166 N N . ALA B 1 174 ? -2.807 48.812 13.617 1 93.81 174 ALA B N 1
ATOM 3167 C CA . ALA B 1 174 ? -3.199 48.219 14.898 1 93.81 174 ALA B CA 1
ATOM 3168 C C . ALA B 1 174 ? -4.383 47.281 14.734 1 93.81 174 ALA B C 1
ATOM 3170 O O . ALA B 1 174 ? -4.43 46.219 15.367 1 93.81 174 ALA B O 1
ATOM 3171 N N . GLU B 1 175 ? -5.305 47.719 13.867 1 95.31 175 GLU B N 1
ATOM 3172 C CA . GLU B 1 175 ? -6.469 46.875 13.602 1 95.31 175 GLU B CA 1
ATOM 3173 C C . GLU B 1 175 ? -6.07 45.562 12.922 1 95.31 175 GLU B C 1
ATOM 3175 O O . GLU B 1 175 ? -6.562 44.5 13.281 1 95.31 175 GLU B O 1
ATOM 3180 N N . SER B 1 176 ? -5.215 45.75 11.922 1 95.62 176 SER B N 1
ATOM 3181 C CA . SER B 1 176 ? -4.75 44.562 11.203 1 95.62 176 SER B CA 1
ATOM 3182 C C . SER B 1 176 ? -3.941 43.625 12.109 1 95.62 176 SER B C 1
ATOM 3184 O O . SER B 1 176 ? -4.012 42.406 11.984 1 95.62 176 SER B O 1
ATOM 3186 N N . LEU B 1 177 ? -3.146 44.219 12.961 1 93.19 177 LEU B N 1
ATOM 3187 C CA . LEU B 1 177 ? -2.361 43.438 13.922 1 93.19 177 LEU B CA 1
ATOM 3188 C C . LEU B 1 177 ? -3.268 42.625 14.836 1 93.19 177 LEU B C 1
ATOM 3190 O O . LEU B 1 177 ? -3.027 41.438 15.055 1 93.19 177 LEU B O 1
ATOM 3194 N N . GLN B 1 178 ? -4.293 43.281 15.305 1 93.31 178 GLN B N 1
ATOM 3195 C CA . GLN B 1 178 ? -5.242 42.625 16.188 1 93.31 178 GLN B CA 1
ATOM 3196 C C . GLN B 1 178 ? -5.938 41.469 15.477 1 93.31 178 GLN B C 1
ATOM 3198 O O . GLN B 1 178 ? -6.078 40.375 16.031 1 93.31 178 GLN B O 1
ATOM 3203 N N . LEU B 1 179 ? -6.371 41.688 14.25 1 94.5 179 LEU B N 1
ATOM 3204 C CA . LEU B 1 179 ? -7.066 40.656 13.477 1 94.5 179 LEU B CA 1
ATOM 3205 C C . LEU B 1 179 ? -6.156 39.469 13.211 1 94.5 179 LEU B C 1
ATOM 3207 O O . LEU B 1 179 ? -6.578 38.312 13.336 1 94.5 179 LEU B O 1
ATOM 3211 N N . ALA B 1 180 ? -4.914 39.781 12.82 1 95.25 180 ALA B N 1
ATOM 3212 C CA . ALA B 1 180 ? -3.947 38.719 12.562 1 95.25 180 ALA B CA 1
ATOM 3213 C C . ALA B 1 180 ? -3.67 37.906 13.828 1 95.25 180 ALA B C 1
ATOM 3215 O O . ALA B 1 180 ? -3.58 36.688 13.781 1 95.25 180 ALA B O 1
ATOM 3216 N N . GLN B 1 181 ? -3.566 38.594 14.938 1 92.75 181 GLN B N 1
ATOM 3217 C CA . GLN B 1 181 ? -3.307 37.938 16.219 1 92.75 181 GLN B CA 1
ATOM 3218 C C . GLN B 1 181 ? -4.465 37 16.609 1 92.75 181 GLN B C 1
ATOM 3220 O O . GLN B 1 181 ? -4.25 35.875 17.031 1 92.75 181 GLN B O 1
ATOM 3225 N N . ILE B 1 182 ? -5.703 37.562 16.438 1 92.12 182 ILE B N 1
ATOM 3226 C CA . ILE B 1 182 ? -6.895 36.781 16.781 1 92.12 182 ILE B CA 1
ATOM 3227 C C . ILE B 1 182 ? -6.984 35.562 15.883 1 92.12 182 ILE B C 1
ATOM 3229 O O . ILE B 1 182 ? -7.246 34.438 16.375 1 92.12 182 ILE B O 1
ATOM 3233 N N . GLY B 1 183 ? -6.773 35.812 14.648 1 93.25 183 GLY B N 1
ATOM 3234 C CA . GLY B 1 183 ? -6.812 34.688 13.703 1 93.25 183 GLY B CA 1
ATOM 3235 C C . GLY B 1 183 ? -5.793 33.625 14.008 1 93.25 183 GLY B C 1
ATOM 3236 O O . GLY B 1 183 ? -6.125 32.438 14.023 1 93.25 183 GLY B O 1
ATOM 3237 N N . MET B 1 184 ? -4.559 34 14.227 1 92.81 184 MET B N 1
ATOM 3238 C CA . MET B 1 184 ? -3.49 33.031 14.516 1 92.81 184 MET B CA 1
ATOM 3239 C C . MET B 1 184 ? -3.746 32.312 15.836 1 92.81 184 MET B C 1
ATOM 3241 O O . MET B 1 184 ? -3.525 31.125 15.938 1 92.81 184 MET B O 1
ATOM 3245 N N . PHE B 1 185 ? -4.234 33.062 16.812 1 89.56 185 PHE B N 1
ATOM 3246 C CA . PHE B 1 185 ? -4.535 32.5 18.109 1 89.56 185 PHE B CA 1
ATOM 3247 C C . PHE B 1 185 ? -5.621 31.422 17.984 1 89.56 185 PHE B C 1
ATOM 3249 O O . PHE B 1 185 ? -5.496 30.328 18.547 1 89.56 185 PHE B O 1
ATOM 3256 N N . ASN B 1 186 ? -6.691 31.734 17.266 1 90 186 ASN B N 1
ATOM 3257 C CA . ASN B 1 186 ? -7.789 30.797 17.078 1 90 186 ASN B CA 1
ATOM 3258 C C . ASN B 1 186 ? -7.328 29.531 16.359 1 90 186 ASN B C 1
ATOM 3260 O O . ASN B 1 186 ? -7.789 28.438 16.672 1 90 186 ASN B O 1
ATOM 3264 N N . LEU B 1 187 ? -6.473 29.734 15.469 1 90.44 187 LEU B N 1
ATOM 3265 C CA . LEU B 1 187 ? -5.934 28.594 14.719 1 90.44 187 LEU B CA 1
ATOM 3266 C C . LEU B 1 187 ? -5.109 27.688 15.625 1 90.44 187 LEU B C 1
ATOM 3268 O O . LEU B 1 187 ? -5.262 26.469 15.586 1 90.44 187 LEU B O 1
ATOM 3272 N N . LEU B 1 188 ? -4.266 28.297 16.469 1 87.19 188 LEU B N 1
ATOM 3273 C CA . LEU B 1 188 ? -3.291 27.547 17.25 1 87.19 188 LEU B CA 1
ATOM 3274 C C . L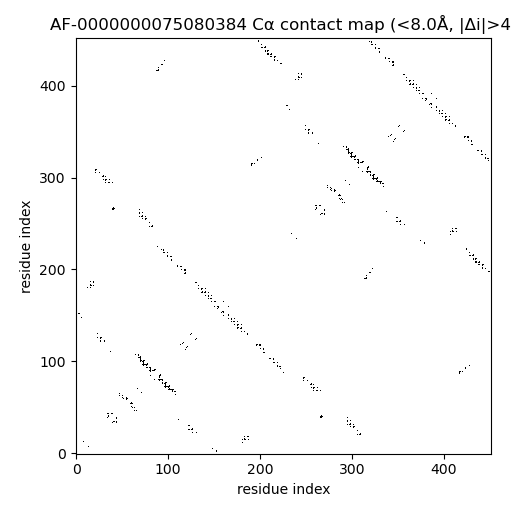EU B 1 188 ? -3.939 26.953 18.5 1 87.19 188 LEU B C 1
ATOM 3276 O O . LEU B 1 188 ? -3.438 25.969 19.062 1 87.19 188 LEU B O 1
ATOM 3280 N N . ASP B 1 189 ? -5.043 27.594 18.922 1 82.69 189 ASP B N 1
ATOM 3281 C CA . ASP B 1 189 ? -5.719 27.125 20.125 1 82.69 189 ASP B CA 1
ATOM 3282 C C . ASP B 1 189 ? -6.73 26.016 19.797 1 82.69 189 ASP B C 1
ATOM 3284 O O . ASP B 1 189 ? -7.551 25.656 20.641 1 82.69 189 ASP B O 1
ATOM 3288 N N . ASN B 1 190 ? -6.734 25.469 18.672 1 81 190 ASN B N 1
ATOM 3289 C CA . ASN B 1 190 ? -7.664 24.422 18.25 1 81 190 ASN B CA 1
ATOM 3290 C C . ASN B 1 190 ? -7.07 23.031 18.438 1 81 190 ASN B C 1
ATOM 3292 O O . ASN B 1 190 ? -7.336 22.125 17.641 1 81 190 ASN B O 1
ATOM 3296 N N . ASP B 1 191 ? -6.387 22.75 19.469 1 79.5 191 ASP B N 1
ATOM 3297 C CA . ASP B 1 191 ? -5.629 21.547 19.766 1 79.5 191 ASP B CA 1
ATOM 3298 C C . ASP B 1 191 ? -6.559 20.344 19.969 1 79.5 191 ASP B C 1
ATOM 3300 O O . ASP B 1 191 ? -6.289 19.25 19.469 1 79.5 191 ASP B O 1
ATOM 3304 N N . VAL B 1 192 ? -7.738 20.609 20.5 1 84.38 192 VAL B N 1
ATOM 3305 C CA . VAL B 1 192 ? -8.664 19.531 20.844 1 84.38 192 VAL B CA 1
ATOM 3306 C C . VAL B 1 192 ? -9.195 18.891 19.562 1 84.38 192 VAL B C 1
ATOM 3308 O O . VAL B 1 192 ? -9.211 17.656 19.438 1 84.38 192 VAL B O 1
ATOM 3311 N N . GLU B 1 193 ? -9.562 19.703 18.609 1 89.12 193 GLU B N 1
ATOM 3312 C CA . GLU B 1 193 ? -10.109 19.203 17.359 1 89.12 193 GLU B CA 1
ATOM 3313 C C . GLU B 1 193 ? -9.047 18.469 16.547 1 89.12 193 GLU B C 1
ATOM 3315 O O . GLU B 1 193 ? -9.32 17.406 15.961 1 89.12 193 GLU B O 1
ATOM 3320 N N . GLN B 1 194 ? -7.887 18.969 16.547 1 89.81 194 GLN B N 1
ATOM 3321 C CA . GLN B 1 194 ? -6.793 18.359 15.797 1 89.81 194 GLN B CA 1
ATOM 3322 C C . GLN B 1 194 ? -6.395 17.016 16.391 1 89.81 194 GLN B C 1
ATOM 3324 O O . GLN B 1 194 ? -6.176 16.047 15.648 1 89.81 194 GLN B O 1
ATOM 3329 N N . VAL B 1 195 ? -6.332 16.953 17.672 1 93.19 195 VAL B N 1
ATOM 3330 C CA . VAL B 1 195 ? -6 15.711 18.344 1 93.19 195 VAL B CA 1
ATOM 3331 C C . VAL B 1 195 ? -7.086 14.672 18.094 1 93.19 195 VAL B C 1
ATOM 3333 O O . VAL B 1 195 ? -6.793 13.492 17.859 1 93.19 195 VAL B O 1
ATOM 3336 N N . ALA B 1 196 ? -8.32 15.125 18.094 1 93.69 196 ALA B N 1
ATOM 3337 C CA . ALA B 1 196 ? -9.438 14.227 17.812 1 93.69 196 ALA B CA 1
ATOM 3338 C C . ALA B 1 196 ? -9.328 13.625 16.406 1 93.69 196 ALA B C 1
ATOM 3340 O O . ALA B 1 196 ? -9.562 12.438 16.219 1 93.69 196 ALA B O 1
ATOM 3341 N N . GLN B 1 197 ? -8.977 14.43 15.484 1 94 197 GLN B N 1
ATOM 3342 C CA . GLN B 1 197 ? -8.844 13.969 14.109 1 94 197 GLN B CA 1
ATOM 3343 C C . GLN B 1 197 ? -7.719 12.938 13.984 1 94 197 GLN B C 1
ATOM 3345 O O . GLN B 1 197 ? -7.875 11.93 13.297 1 94 197 GLN B O 1
ATOM 3350 N N . LEU B 1 198 ? -6.609 13.188 14.656 1 95.31 198 LEU B N 1
ATOM 3351 C CA . LEU B 1 198 ? -5.488 12.25 14.656 1 95.31 198 LEU B CA 1
ATOM 3352 C C . LEU B 1 198 ? -5.883 10.93 15.305 1 95.31 198 LEU B C 1
ATOM 3354 O O . LEU B 1 198 ? -5.508 9.859 14.82 1 95.31 198 LEU B O 1
ATOM 3358 N N . THR B 1 199 ? -6.609 11.078 16.359 1 96.44 199 THR B N 1
ATOM 3359 C CA . THR B 1 199 ? -7.062 9.883 17.062 1 96.44 199 THR B CA 1
ATOM 3360 C C . THR B 1 199 ? -7.992 9.055 16.188 1 96.44 199 THR B C 1
ATOM 3362 O O . THR B 1 199 ? -7.887 7.828 16.141 1 96.44 199 THR B O 1
ATOM 3365 N N . PHE B 1 200 ? -8.844 9.75 15.492 1 95.81 200 PHE B N 1
ATOM 3366 C CA . PHE B 1 200 ? -9.734 9.062 14.562 1 95.81 200 PHE B CA 1
ATOM 3367 C C . PHE B 1 200 ? -8.938 8.336 13.484 1 95.81 200 PHE B C 1
ATOM 3369 O O . PHE B 1 200 ? -9.273 7.219 13.102 1 95.81 200 PHE B O 1
ATOM 3376 N N . PHE B 1 201 ? -7.949 8.953 13.008 1 97.81 201 PHE B N 1
ATOM 3377 C CA . PHE B 1 201 ? -7.062 8.359 12.016 1 97.81 201 PHE B CA 1
ATOM 3378 C C . PHE B 1 201 ? -6.438 7.078 12.555 1 97.81 201 PHE B C 1
ATOM 3380 O O . PHE B 1 201 ? -6.48 6.035 11.898 1 97.81 201 PHE B O 1
ATOM 3387 N N . ALA B 1 202 ? -5.926 7.148 13.719 1 98.31 202 ALA B N 1
ATOM 3388 C CA . ALA B 1 202 ? -5.293 5.996 14.352 1 98.31 202 ALA B CA 1
ATOM 3389 C C . ALA B 1 202 ? -6.305 4.875 14.578 1 98.31 202 ALA B C 1
ATOM 3391 O O . ALA B 1 202 ? -6.004 3.703 14.328 1 98.31 202 ALA B O 1
ATOM 3392 N N . GLU B 1 203 ? -7.453 5.234 14.984 1 98.25 203 GLU B N 1
ATOM 3393 C CA . GLU B 1 203 ? -8.508 4.25 15.219 1 98.25 203 GLU B CA 1
ATOM 3394 C C . GLU B 1 203 ? -8.922 3.564 13.922 1 98.25 203 GLU B C 1
ATOM 3396 O O . GLU B 1 203 ? -9.219 2.367 13.914 1 98.25 203 GLU B O 1
ATOM 3401 N N . SER B 1 204 ? -9.039 4.352 12.906 1 98.5 204 SER B N 1
ATOM 3402 C CA . SER B 1 204 ? -9.391 3.787 11.609 1 98.5 204 SER B CA 1
ATOM 3403 C C . SER B 1 204 ? -8.352 2.771 11.141 1 98.5 204 SER B C 1
ATOM 3405 O O . SER B 1 204 ? -8.711 1.711 10.625 1 98.5 204 SER B O 1
ATOM 3407 N N . LEU B 1 205 ? -7.09 3.074 11.336 1 98.56 205 LEU B N 1
ATOM 3408 C CA . LEU B 1 205 ? -6.023 2.135 11.008 1 98.56 205 LEU B CA 1
ATOM 3409 C C . LEU B 1 205 ? -6.121 0.877 11.867 1 98.56 205 LEU B C 1
ATOM 3411 O O . LEU B 1 205 ? -5.957 -0.237 11.359 1 98.56 205 LEU B O 1
ATOM 3415 N N . LEU B 1 206 ? -6.383 1.115 13.125 1 98.69 206 LEU B N 1
ATOM 3416 C CA . LEU B 1 206 ? -6.516 -0.015 14.039 1 98.69 206 LEU B CA 1
ATOM 3417 C C . LEU B 1 206 ? -7.645 -0.942 13.602 1 98.69 206 LEU B C 1
ATOM 3419 O O . LEU B 1 206 ? -7.461 -2.158 13.523 1 98.69 206 LEU B O 1
ATOM 3423 N N . GLU B 1 207 ? -8.734 -0.343 13.258 1 98.56 207 GLU B N 1
ATOM 3424 C CA . GLU B 1 207 ? -9.883 -1.127 12.812 1 98.56 207 GLU B CA 1
ATOM 3425 C C . GLU B 1 207 ? -9.555 -1.912 11.547 1 98.56 207 GLU B C 1
ATOM 3427 O O . GLU B 1 207 ? -9.922 -3.084 11.422 1 98.56 207 GLU B O 1
ATOM 3432 N N . TYR B 1 208 ? -8.922 -1.305 10.656 1 98.62 208 TYR B N 1
ATOM 3433 C CA . TYR B 1 208 ? -8.523 -1.943 9.406 1 98.62 208 TYR B CA 1
ATOM 3434 C C . TYR B 1 208 ? -7.676 -3.182 9.68 1 98.62 208 TYR B C 1
ATOM 3436 O O . TYR B 1 208 ? -7.973 -4.266 9.172 1 98.62 208 TYR B O 1
ATOM 3444 N N . HIS B 1 209 ? -6.652 -3.062 10.453 1 98.75 209 HIS B N 1
ATOM 3445 C CA . HIS B 1 209 ? -5.734 -4.168 10.711 1 98.75 209 HIS B CA 1
ATOM 3446 C C . HIS B 1 209 ? -6.406 -5.254 11.547 1 98.75 209 HIS B C 1
ATOM 3448 O O . HIS B 1 209 ? -6.117 -6.441 11.375 1 98.75 209 HIS B O 1
ATOM 3454 N N . GLN B 1 210 ? -7.285 -4.828 12.43 1 98.81 210 GLN B N 1
ATOM 3455 C CA . GLN B 1 210 ? -8.031 -5.809 13.211 1 98.81 210 GLN B CA 1
ATOM 3456 C C . GLN B 1 210 ? -8.922 -6.66 12.312 1 98.81 210 GLN B C 1
ATOM 3458 O O . GLN B 1 210 ? -8.977 -7.883 12.461 1 98.81 210 GLN B O 1
ATOM 3463 N N . GLN B 1 211 ? -9.625 -6.016 11.414 1 98.81 211 GLN B N 1
ATOM 3464 C CA . GLN B 1 211 ? -10.5 -6.738 10.492 1 98.81 211 GLN B CA 1
ATOM 3465 C C . GLN B 1 211 ? -9.695 -7.672 9.594 1 98.81 211 GLN B C 1
ATOM 3467 O O . GLN B 1 211 ? -10.094 -8.812 9.367 1 98.81 211 GLN B O 1
ATOM 3472 N N . CYS B 1 212 ? -8.586 -7.199 9.086 1 98.75 212 CYS B N 1
ATOM 3473 C CA . CYS B 1 212 ? -7.727 -8.039 8.258 1 98.75 212 CYS B CA 1
ATOM 3474 C C . CYS B 1 212 ? -7.207 -9.234 9.047 1 98.75 212 CYS B C 1
ATOM 3476 O O . CYS B 1 212 ? -7.145 -10.352 8.531 1 98.75 212 CYS B O 1
ATOM 3478 N N . THR B 1 213 ? -6.852 -8.984 10.305 1 98.88 213 THR B N 1
ATOM 3479 C CA . THR B 1 213 ? -6.395 -10.062 11.172 1 98.88 213 THR B CA 1
ATOM 3480 C C . THR B 1 213 ? -7.465 -11.141 11.312 1 98.88 213 THR B C 1
ATOM 3482 O O . THR B 1 213 ? -7.172 -12.336 11.211 1 98.88 213 THR B O 1
ATOM 3485 N N . GLU B 1 214 ? -8.664 -10.695 11.477 1 98.75 214 GLU B N 1
ATOM 3486 C CA . GLU B 1 214 ? -9.766 -11.641 11.641 1 98.75 214 GLU B CA 1
ATOM 3487 C C . GLU B 1 214 ? -9.977 -12.469 10.367 1 98.75 214 GLU B C 1
ATOM 3489 O O . GLU B 1 214 ? -10.156 -13.68 10.43 1 98.75 214 GLU B O 1
ATOM 3494 N N . ILE B 1 215 ? -9.953 -11.852 9.211 1 98.81 215 ILE B N 1
ATOM 3495 C CA . ILE B 1 215 ? -10.109 -12.523 7.926 1 98.81 215 ILE B CA 1
ATOM 3496 C C . ILE B 1 215 ? -9 -13.555 7.742 1 98.81 215 ILE B C 1
ATOM 3498 O O . ILE B 1 215 ? -9.258 -14.703 7.371 1 98.81 215 ILE B O 1
ATOM 3502 N N . LEU B 1 216 ? -7.785 -13.188 8.117 1 98.75 216 LEU B N 1
ATOM 3503 C CA . LEU B 1 216 ? -6.617 -14.023 7.871 1 98.75 216 LEU B CA 1
ATOM 3504 C C . LEU B 1 216 ? -6.559 -15.188 8.859 1 98.75 216 LEU B C 1
ATOM 3506 O O . LEU B 1 216 ? -6.098 -16.281 8.516 1 98.75 216 LEU B O 1
ATOM 3510 N N . LYS B 1 217 ? -7.023 -14.914 10.086 1 98.56 217 LYS B N 1
ATOM 3511 C CA . LYS B 1 217 ? -7.125 -16.016 11.047 1 98.56 217 LYS B CA 1
ATOM 3512 C C . LYS B 1 217 ? -8.016 -17.125 10.516 1 98.56 217 LYS B C 1
ATOM 3514 O O . LYS B 1 217 ? -7.668 -18.312 10.602 1 98.56 217 LYS B O 1
ATOM 3519 N N . GLY B 1 218 ? -9.195 -16.703 10.008 1 98.31 218 GLY B N 1
ATOM 3520 C CA . GLY B 1 218 ? -10.078 -17.672 9.398 1 98.31 218 GLY B CA 1
ATOM 3521 C C . GLY B 1 218 ? -9.445 -18.406 8.227 1 98.31 218 GLY B C 1
ATOM 3522 O O . GLY B 1 218 ? -9.57 -19.625 8.117 1 98.31 218 GLY B O 1
ATOM 3523 N N . LEU B 1 219 ? -8.727 -17.719 7.395 1 98.38 219 LEU B N 1
ATOM 3524 C CA . LEU B 1 219 ? -8.078 -18.312 6.227 1 98.38 219 LEU B CA 1
ATOM 3525 C C . LEU B 1 219 ? -7.012 -19.312 6.641 1 98.38 219 LEU B C 1
ATOM 3527 O O . LEU B 1 219 ? -6.984 -20.438 6.137 1 98.38 219 LEU B O 1
ATOM 3531 N N . VAL B 1 220 ? -6.098 -18.891 7.562 1 98.12 220 VAL B N 1
ATOM 3532 C CA . VAL B 1 220 ? -5 -19.75 7.996 1 98.12 220 VAL B CA 1
ATOM 3533 C C . VAL B 1 220 ? -5.555 -21.031 8.617 1 98.12 220 VAL B C 1
ATOM 3535 O O . VAL B 1 220 ? -5.047 -22.125 8.359 1 98.12 220 VAL B O 1
ATOM 3538 N N . SER B 1 221 ? -6.621 -20.875 9.398 1 97.56 221 SER B N 1
ATOM 3539 C CA . SER B 1 221 ? -7.273 -22.031 9.984 1 97.56 221 SER B CA 1
ATOM 3540 C C . SER B 1 221 ? -7.809 -22.969 8.914 1 97.56 221 SER B C 1
ATOM 3542 O O . SER B 1 221 ? -7.605 -24.188 8.984 1 97.56 221 SER B O 1
ATOM 3544 N N . THR B 1 222 ? -8.43 -22.422 7.863 1 96.69 222 THR B N 1
ATOM 3545 C CA . THR B 1 222 ? -9 -23.203 6.766 1 96.69 222 THR B CA 1
ATOM 3546 C C . THR B 1 222 ? -7.898 -23.906 5.98 1 96.69 222 THR B C 1
ATOM 3548 O O . THR B 1 222 ? -8.039 -25.078 5.629 1 96.69 222 THR B O 1
ATOM 3551 N N . LEU B 1 223 ? -6.738 -2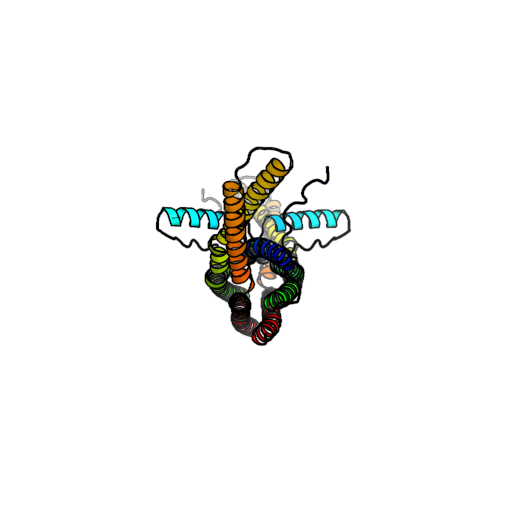3.219 5.742 1 95.56 223 LEU B N 1
ATOM 3552 C CA . LEU B 1 223 ? -5.637 -23.781 4.973 1 95.56 223 LEU B CA 1
ATOM 3553 C C . LEU B 1 223 ? -4.957 -24.906 5.746 1 95.56 223 LEU B C 1
ATOM 3555 O O . LEU B 1 223 ? -4.535 -25.906 5.156 1 95.56 223 LEU B O 1
ATOM 3559 N N . MET B 1 224 ? -4.906 -24.781 7.055 1 92.12 224 MET B N 1
ATOM 3560 C CA . MET B 1 224 ? -4.227 -25.766 7.891 1 92.12 224 MET B CA 1
ATOM 3561 C C . MET B 1 224 ? -5.062 -27.031 8.039 1 92.12 224 MET B C 1
ATOM 3563 O O . MET B 1 224 ? -4.531 -28.094 8.352 1 92.12 224 MET B O 1
ATOM 3567 N N . GLU B 1 225 ? -6.371 -26.953 7.812 1 89.81 225 GLU B N 1
ATOM 3568 C CA . GLU B 1 225 ? -7.27 -28.094 7.895 1 89.81 225 GLU B CA 1
ATOM 3569 C C . GLU B 1 225 ? -7.207 -28.938 6.625 1 89.81 225 GLU B C 1
ATOM 3571 O O . GLU B 1 225 ? -7.637 -30.094 6.617 1 89.81 225 GLU B O 1
ATOM 3576 N N . LYS B 1 226 ? -6.688 -28.406 5.582 1 84.31 226 LYS B N 1
ATOM 3577 C CA . LYS B 1 226 ? -6.629 -29.141 4.32 1 84.31 226 LYS B CA 1
ATOM 3578 C C . LYS B 1 226 ? -5.418 -30.062 4.273 1 84.31 226 LYS B C 1
ATOM 3580 O O . LYS B 1 226 ? -5.52 -31.203 3.824 1 84.31 226 LYS B O 1
#

Solvent-accessible surface area (backbone atoms only — not comparable to full-atom values): 23198 Å² total; per-residue (Å²): 132,84,75,74,72,68,87,77,75,56,70,66,54,54,52,49,49,50,44,49,52,49,48,53,52,41,53,51,49,49,48,53,34,48,49,35,47,74,42,64,26,63,66,59,47,51,50,48,54,50,50,52,55,46,16,70,70,69,69,51,73,72,80,75,75,72,85,44,46,45,30,53,36,10,49,52,29,35,52,45,12,57,72,64,34,84,82,40,72,40,24,46,48,32,32,52,50,10,50,46,28,36,52,42,26,54,48,48,53,51,43,50,51,49,43,44,61,61,39,45,45,55,48,47,48,44,51,70,44,58,48,43,50,35,50,50,32,44,53,50,23,52,53,30,44,50,52,29,44,49,52,51,47,40,38,74,73,64,46,94,64,58,70,67,59,52,51,50,31,46,49,51,23,53,51,28,45,50,52,27,49,51,40,45,48,57,62,68,69,43,43,67,62,54,42,50,35,52,45,50,51,42,45,48,52,29,50,44,25,46,53,43,27,52,50,32,49,55,46,43,55,55,54,71,71,106,132,81,74,77,73,69,87,77,76,56,70,67,56,54,52,48,50,50,45,49,52,51,48,54,50,40,52,52,52,50,49,52,35,50,49,34,47,76,40,63,27,65,67,61,47,52,51,48,54,50,50,51,55,46,14,69,69,69,68,53,73,71,79,76,75,73,84,42,46,44,29,54,34,10,49,50,30,35,52,45,12,57,72,65,33,83,81,41,72,42,24,45,48,31,31,53,50,9,51,47,28,36,52,43,26,53,48,48,54,51,44,51,52,49,44,41,63,58,40,46,46,55,48,48,47,44,49,70,44,58,48,43,51,36,49,51,32,44,54,50,23,53,52,30,43,50,53,30,45,49,52,52,48,42,38,74,72,65,46,94,63,61,71,66,58,52,53,50,32,46,50,50,23,50,50,29,46,50,49,26,50,51,41,46,48,59,62,70,69,42,41,67,63,53,41,50,35,53,44,50,50,42,45,49,52,28,51,42,26,46,53,43,25,53,51,31,51,55,46,44,54,56,53,71,71,106

pLDDT: mean 90.03, std 12.44, range [25.64, 98.88]

Foldseek 3Di:
DPQPPFDDDDPVLVVLVVVLVVLLVCLVVVLVVVLCVLPVDPVVSVVQVVLCVVCVVVVNSPPPDDFDPLQVQLVVLLVVLPVVPVPDLSSVLSNLSSVLSNVLRVLSVVLVVQCVVLANVVSVCCNPPLSVVLVVLVVQLVVLSVVLSVLVSCVVVPHPDDPVVNVVSVVSNVVSSVVNVVSSCVSVVCVVSNVVSVVSNVVSVVVSVVVSVVSVVVSVVVSVVD/DPQPPFDDDDPVLVVLVVVLVVLLVCLVVVLVVVLCVLPVDPVVSVVQVVLCVVCVVVVNSPPPDDFDPLQVQLVVLLVVLPVVPVPDLSSVLSNLSSVLSNVLRVLSVVLVVQCVVLPNVVSVCCNPPLSVVLVVLVVQLVVLSVVLSVLVSCVVVPHPDDPVVNVVSVVSNVVSSVVNVVSSCVSVVCVPSNVVSVVSNVVSVVVSVVVSVVSVVVSVVVSVVD